Protein 6T8S (pdb70)

Sequence (400 aa):
GSNINKAKVASVESDYSSSVKSAALSSYYSDTNKIPVTPDGQTGLSVLETYMESLPDDKADIGGKYKLIKVGNKLVLQIGTNDDEGVTLTEAQSAKLLLSDIGENKIYTSVTADNLGNPLTSNTKVDNKVLYIVLIDNSNINKAKVASVESDYSSSVKSSAALSYYSDTNKIPVTPDGQTGLSSVLETYMESLPDKADIGGKYKLIKVGNKLVLQIGTNDEGVTLTEAQSAKLLSDIGENKIYTSVTADNLGNPLTSSNTKVDNKVVLYIVLIDNTVMGSNINKAKVASVESSDYSSSVKSAALSYYSDTNKIPVTPDGQTGLSSVLETYMESLPDKADIGGKYKLIKVGNKLVLQIGTNDDEGVTLTEAQSAKLLLSDIGENKIYTSVTADNLGNPLTSSNTKVDNKVLYIVLID

Radius of gyration: 22.91 Å; Cα contacts (8 Å, |Δi|>4): 870; chains: 3; bounding box: 61×59×62 Å

B-factor: mean 28.97, std 9.04, range [15.74, 116.35]

Foldseek 3Di:
DQVLLQVLLVQVVVLLVLLLVLQVVVCVVPVDGQFDPPPDFFDVSSVVRDPDGDAARSQGAGWTWAAAANFIKIKGHDPVWAGWDALCSLLSNCVVQHPPFKAQDGDSHGGDHHRDSHDTDDGGMIMGTSGDD/DVLLLVLLVQVVVLLVQLLVLQVVVCVVPVDGDFDDPPDFADVSSVVSHPDGDAARSQGAGWTWDAAANFTKIKGHDPVWAGWDALCSLLSNCVVVHPPFKAQDGDNRGGDHHRDSHDTDDGGMIMGTSDDPVND/DLVVLLVLLVQVVVLLVQLLVLQVVVCVVPVDGQFDPPPDFFDVSSVVVHPDGDAARSQGAGWTWDQQPNFIKIKGHDPVWAGWDALCSLLSNCVVLHPPFKAQDRDPSDGDHHGDSHDTDDGGMMIGTSGD

Nearest PDB structures (foldseek):
  6t8s-assembly3_CCC  TM=9.995E-01  e=2.595E-24  Clostridioides difficile
  4tsm-assembly3_C  TM=9.630E-01  e=4.821E-23  Escherichia coli
  4ogm-assembly1_A  TM=9.717E-01  e=3.251E-20  Escherichia coli
  4pe2-assembly1_A  TM=9.122E-01  e=2.287E-13  Escherichia coli
  6t8s-assembly3_CCC  TM=9.982E-01  e=1.378E-25  Clostridioides difficile

Structure (mmCIF, N/CA/C/O backbone):
data_6T8S
#
_entry.id   6T8S
#
_cell.length_a   102.570
_cell.length_b   102.570
_cell.length_c   104.336
_cell.angle_alpha   90.000
_cell.angle_beta   90.000
_cell.angle_gamma   90.000
#
_symmetry.space_group_name_H-M   'P 41 21 2'
#
loop_
_entity.id
_entity.type
_entity.pdbx_description
1 polymer Pilin
2 water water
#
loop_
_atom_site.group_PDB
_atom_site.id
_atom_site.type_symbol
_atom_site.label_atom_id
_atom_site.label_alt_id
_atom_site.label_comp_id
_atom_site.label_asym_id
_atom_site.label_entity_id
_atom_site.label_seq_id
_atom_site.pdbx_PDB_ins_code
_atom_site.Cartn_x
_atom_site.Cartn_y
_atom_site.Cartn_z
_atom_site.occupancy
_a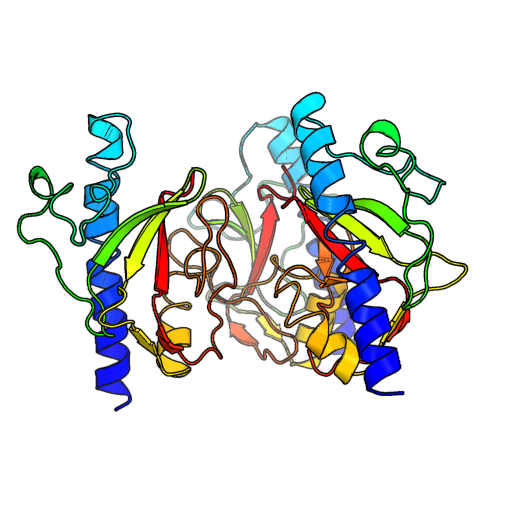tom_site.B_iso_or_equiv
_atom_site.auth_seq_id
_atom_site.auth_comp_id
_atom_site.auth_asym_id
_atom_site.auth_atom_id
_atom_site.pdbx_PDB_model_num
ATOM 1 N N . GLY A 1 8 ? 96.666 104.399 19.724 1.00 60.34 8 GLY AAA N 1
ATOM 2 C CA . GLY A 1 8 ? 96.394 103.130 18.980 1.00 59.71 8 GLY AAA CA 1
ATOM 3 C C . GLY A 1 8 ? 97.669 102.349 18.703 1.00 55.38 8 GLY AAA C 1
ATOM 4 O O . GLY A 1 8 ? 98.118 101.632 19.613 1.00 47.32 8 GLY AAA O 1
ATOM 5 N N . SER A 1 9 ? 98.251 102.525 17.508 1.00 53.74 9 SER AAA N 1
ATOM 6 C CA . SER A 1 9 ? 99.351 101.699 16.931 1.00 50.00 9 SER AAA CA 1
ATOM 7 C C . SER A 1 9 ? 100.585 101.660 17.854 1.00 45.99 9 SER AAA C 1
ATOM 8 O O . SER A 1 9 ? 101.017 100.535 18.207 1.00 34.04 9 SER AAA O 1
ATOM 11 N N . ASN A 1 10 ? 101.146 102.824 18.222 1.00 44.38 10 ASN AAA N 1
ATOM 12 C CA . ASN A 1 10 ? 102.399 102.938 19.027 1.00 42.33 10 ASN AAA CA 1
ATOM 13 C C . ASN A 1 10 ? 102.187 102.469 20.468 1.00 35.29 10 ASN AAA C 1
ATOM 14 O O . ASN A 1 10 ? 103.054 101.721 20.986 1.00 33.17 10 ASN AAA O 1
ATOM 19 N N . ILE A 1 11 ? 101.104 102.917 21.102 1.00 30.53 11 ILE AAA N 1
ATOM 20 C CA . ILE A 1 11 ? 100.688 102.478 22.468 1.00 30.54 11 ILE AAA CA 1
ATOM 21 C C . ILE A 1 11 ? 100.544 100.948 22.467 1.00 26.04 11 ILE AAA C 1
ATOM 22 O O . ILE A 1 11 ? 101.062 100.311 23.399 1.00 26.70 11 ILE AAA O 1
ATOM 27 N N . ASN A 1 12 ? 99.883 100.382 21.455 1.00 25.37 12 ASN AAA N 1
ATOM 28 C CA . ASN A 1 12 ? 99.594 98.922 21.383 1.00 24.58 12 ASN AAA CA 1
ATOM 29 C C . ASN A 1 12 ? 100.914 98.145 21.281 1.00 22.84 12 ASN AAA C 1
ATOM 30 O O . ASN A 1 12 ? 101.036 97.108 21.949 1.00 22.40 12 ASN AAA O 1
ATOM 35 N N . LYS A 1 13 ? 101.864 98.635 20.488 1.00 22.76 13 LYS AAA N 1
ATOM 36 C CA . LYS A 1 13 ? 103.203 98.008 20.321 1.00 25.55 13 LYS AAA CA 1
ATOM 37 C C . LYS A 1 13 ? 103.942 98.058 21.669 1.00 23.05 13 LYS AAA C 1
ATOM 38 O O . LYS A 1 13 ? 104.595 97.074 22.020 1.00 20.82 13 LYS AAA O 1
ATOM 44 N N . ALA A 1 14 ? 103.840 99.153 22.429 1.00 22.39 14 ALA AAA N 1
ATOM 45 C CA . ALA A 1 14 ? 104.547 99.295 23.724 1.00 22.60 14 ALA AAA CA 1
ATOM 46 C C . ALA A 1 14 ? 103.919 98.364 24.773 1.00 21.54 14 ALA AAA C 1
ATOM 47 O O . ALA A 1 14 ? 104.656 97.789 25.581 1.00 21.19 14 ALA AAA O 1
ATOM 49 N N . LYS A 1 15 ? 102.600 98.139 24.736 1.00 22.10 15 LYS AAA N 1
ATOM 50 C CA . LYS A 1 15 ? 101.957 97.169 25.673 1.00 21.80 15 LYS AAA CA 1
ATOM 51 C C . LYS A 1 15 ? 102.534 95.765 25.440 1.00 20.83 15 LYS AAA C 1
ATOM 52 O O . LYS A 1 15 ? 102.812 95.047 26.421 1.00 19.44 15 LYS AAA O 1
ATOM 58 N N . VAL A 1 16 ? 102.682 95.376 24.177 1.00 20.78 16 VAL AAA N 1
ATOM 59 C CA . VAL A 1 16 ? 103.322 94.081 23.798 1.00 19.24 16 VAL AAA CA 1
ATOM 60 C C . VAL A 1 16 ? 104.761 94.061 24.335 1.00 19.29 16 VAL AAA C 1
ATOM 61 O O . VAL A 1 16 ? 105.160 93.048 24.933 1.00 18.45 16 VAL AAA O 1
ATOM 65 N N . ALA A 1 17 ? 105.530 95.136 24.150 1.00 19.00 17 ALA AAA N 1
ATOM 66 C CA . ALA A 1 17 ? 106.937 95.182 24.620 1.00 18.75 17 ALA AAA CA 1
ATOM 67 C C . ALA A 1 17 ? 106.970 95.005 26.142 1.00 17.96 17 ALA AAA C 1
ATOM 68 O O . ALA A 1 17 ? 107.875 94.331 26.650 1.00 18.48 17 ALA AAA O 1
ATOM 70 N N . SER A 1 18 ? 106.025 95.602 26.874 1.00 18.39 18 SER AAA N 1
ATOM 71 C CA . SER A 1 18 ? 105.908 95.479 28.347 1.00 19.48 18 SER AAA CA 1
ATOM 72 C C . SER A 1 18 ? 105.729 94.014 28.771 1.00 19.36 18 SER AAA C 1
ATOM 73 O O . SER A 1 18 ? 106.393 93.570 29.719 1.00 18.96 18 SER AAA O 1
ATOM 76 N N . VAL A 1 19 ? 104.893 93.260 28.069 1.00 19.73 19 VAL AAA N 1
ATOM 77 C CA . VAL A 1 19 ? 104.720 91.809 28.339 1.00 19.08 19 VAL AAA CA 1
ATOM 78 C C . VAL A 1 19 ? 106.038 91.077 28.065 1.00 18.94 19 VAL AAA C 1
ATOM 79 O O . VAL A 1 19 ? 106.435 90.217 28.875 1.00 19.48 19 VAL AAA O 1
ATOM 83 N N . GLU A 1 20 ? 106.727 91.417 26.983 1.00 18.17 20 GLU AAA N 1
ATOM 84 C CA . GLU A 1 20 ? 108.038 90.800 26.643 1.00 19.07 20 GLU AAA CA 1
ATOM 85 C C . GLU A 1 20 ? 109.035 91.045 27.782 1.00 19.51 20 GLU AAA C 1
ATOM 86 O O . GLU A 1 20 ? 109.790 90.117 28.116 1.00 19.99 20 GLU AAA O 1
ATOM 92 N N . SER A 1 21 ? 109.069 92.257 28.343 1.00 19.59 21 SER AAA N 1
ATOM 93 C CA . SER A 1 21 ? 109.995 92.608 29.460 1.00 19.49 21 SER AAA CA 1
ATOM 94 C C . SER A 1 21 ? 109.641 91.787 30.710 1.00 19.42 21 SER AAA C 1
ATOM 95 O O . SER A 1 21 ? 110.543 91.217 31.363 1.00 19.85 21 SER AAA O 1
ATOM 98 N N . ASP A 1 22 ? 108.353 91.702 31.036 1.00 19.45 22 ASP AAA N 1
ATOM 99 C CA . ASP A 1 22 ? 107.867 90.853 32.155 1.00 19.63 22 ASP AAA CA 1
ATOM 100 C C . ASP A 1 22 ? 108.271 89.399 31.902 1.00 19.25 22 ASP AAA C 1
ATOM 101 O O . ASP A 1 22 ? 108.761 88.761 32.840 1.00 20.05 22 ASP AAA O 1
ATOM 106 N N . TYR A 1 23 ? 108.051 88.888 30.695 1.00 19.99 23 TYR AAA N 1
ATOM 107 C CA . TYR A 1 23 ? 108.382 87.495 30.302 1.00 20.77 23 TYR AAA CA 1
ATOM 108 C C . TYR A 1 23 ? 109.867 87.216 30.591 1.00 20.55 23 TYR AAA C 1
ATOM 109 O O . TYR A 1 23 ? 110.205 86.190 31.200 1.00 20.39 23 TYR AAA O 1
ATOM 118 N N A SER A 1 24 ? 110.743 88.123 30.150 0.60 21.43 24 SER AAA N 1
ATOM 119 N N B SER A 1 24 ? 110.757 88.116 30.149 0.40 20.20 24 SER AAA N 1
ATOM 120 C CA A SER A 1 24 ? 112.212 87.992 30.295 0.60 22.26 24 SER AAA CA 1
ATOM 121 C CA B SER A 1 24 ? 112.232 87.985 30.302 0.40 20.20 24 SER AAA CA 1
ATOM 122 C C A SER A 1 24 ? 112.612 87.937 31.776 0.60 21.79 24 SER AAA C 1
ATOM 123 C C B SER A 1 24 ? 112.620 87.934 31.784 0.40 20.73 24 SER AAA C 1
ATOM 124 O O A SER A 1 24 ? 113.404 87.034 32.148 0.60 23.68 24 SER AAA O 1
ATOM 125 O O B SER A 1 24 ? 113.412 87.037 32.162 0.40 22.04 24 SER AAA O 1
ATOM 130 N N . SER A 1 25 ? 112.091 88.857 32.589 1.00 21.93 25 SER AAA N 1
ATOM 131 C CA . SER A 1 25 ? 112.364 88.951 34.045 1.00 21.86 25 SER AAA CA 1
ATOM 132 C C . SER A 1 25 ? 111.873 87.681 34.752 1.00 21.76 25 SER AAA C 1
ATOM 133 O O . SER A 1 25 ? 112.597 87.138 35.589 1.00 21.79 25 SER AAA O 1
ATOM 136 N N . VAL A 1 26 ? 110.659 87.237 34.447 1.00 20.57 26 VAL AAA N 1
ATOM 137 C CA . VAL A 1 26 ? 110.064 86.035 35.095 1.00 20.23 26 VAL AAA CA 1
ATOM 138 C C . VAL A 1 26 ? 110.865 84.801 34.663 1.00 20.92 26 VAL AAA C 1
ATOM 139 O O . VAL A 1 26 ? 111.090 83.917 35.515 1.00 20.99 26 VAL AAA O 1
ATOM 143 N N . LYS A 1 27 ? 111.254 84.719 33.391 1.00 20.40 27 LYS AAA N 1
ATOM 144 C CA . LYS A 1 27 ? 111.995 83.546 32.866 1.00 22.54 27 LYS AAA CA 1
ATOM 145 C C . LYS A 1 27 ? 113.320 83.400 33.632 1.00 22.80 27 LYS AAA C 1
ATOM 146 O O . LYS A 1 27 ? 113.671 82.262 33.987 1.00 21.74 27 LYS AAA O 1
ATOM 152 N N . SER A 1 28 ? 114.056 84.492 33.837 1.00 24.39 28 SER AAA N 1
ATOM 153 C CA . SER A 1 28 ? 115.372 84.469 34.531 1.00 26.32 28 SER AAA CA 1
ATOM 154 C C . SER A 1 28 ? 115.190 83.991 35.980 1.00 25.28 28 SER AAA C 1
ATOM 155 O O . SER A 1 28 ? 115.952 83.087 36.441 1.00 23.10 28 SER AAA O 1
ATOM 158 N N . ALA A 1 29 ? 114.191 84.535 36.675 1.00 23.87 29 ALA AAA N 1
ATOM 159 C CA . ALA A 1 29 ? 113.858 84.170 38.070 1.00 23.09 29 ALA AAA CA 1
ATOM 160 C C . ALA A 1 29 ? 113.448 82.693 38.123 1.00 22.19 29 ALA AAA C 1
ATOM 161 O O . ALA A 1 29 ? 113.867 81.989 39.084 1.00 22.69 29 ALA AAA O 1
ATOM 163 N N . ALA A 1 30 ? 112.635 82.231 37.168 1.00 22.24 30 ALA AAA N 1
ATOM 164 C CA . ALA A 1 30 ? 112.130 80.836 37.158 1.00 22.09 30 ALA AAA CA 1
ATOM 165 C C . ALA A 1 30 ? 113.309 79.870 36.983 1.00 22.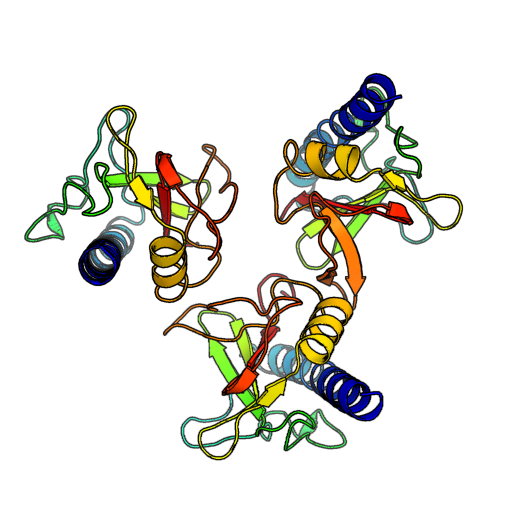13 30 ALA AAA C 1
ATOM 166 O O . ALA A 1 30 ? 113.321 78.814 37.628 1.00 22.20 30 ALA AAA O 1
ATOM 168 N N . LEU A 1 31 ? 114.242 80.200 36.095 1.00 22.60 31 LEU AAA N 1
ATOM 169 C CA . LEU A 1 31 ? 115.415 79.322 35.834 1.00 24.83 31 LEU AAA CA 1
ATOM 170 C C . LEU A 1 31 ? 116.262 79.194 37.106 1.00 24.58 31 LEU AAA C 1
ATOM 171 O O . LEU A 1 31 ? 116.751 78.071 37.381 1.00 25.05 31 LEU AAA O 1
ATOM 176 N N A SER A 1 32 ? 116.442 80.298 37.844 0.60 24.75 32 SER AAA N 1
ATOM 177 N N B SER A 1 32 ? 116.402 80.274 37.878 0.40 24.54 32 SER AAA N 1
ATOM 178 C CA A SER A 1 32 ? 117.145 80.348 39.157 0.60 24.74 32 SER AAA CA 1
ATOM 179 C CA B SER A 1 32 ? 117.184 80.302 39.143 0.40 24.36 32 SER AAA CA 1
ATOM 180 C C A SER A 1 32 ? 116.471 79.389 40.146 0.60 25.59 32 SER AAA C 1
ATOM 181 C C B SER A 1 32 ? 116.492 79.450 40.222 0.40 24.99 32 SER AAA C 1
ATOM 182 O O A SER A 1 32 ? 117.157 78.493 40.693 0.60 26.36 32 SER AAA O 1
ATOM 183 O O B SER A 1 32 ? 117.187 78.663 40.902 0.40 25.23 32 SER AAA O 1
ATOM 188 N N . TYR A 1 33 ? 115.173 79.585 40.376 1.00 24.82 33 TYR AAA N 1
ATOM 189 C CA . TYR A 1 33 ? 114.358 78.731 41.279 1.00 24.75 33 TYR AAA CA 1
ATOM 190 C C . TYR A 1 33 ? 114.560 77.268 40.873 1.00 23.75 33 TYR AAA C 1
ATOM 191 O O . TYR A 1 33 ? 114.804 76.430 41.753 1.00 26.09 33 TYR AAA O 1
ATOM 200 N N . TYR A 1 34 ? 114.442 76.960 39.582 1.00 23.94 34 TYR AAA N 1
ATOM 201 C CA . TYR A 1 34 ? 114.520 75.571 39.059 1.00 27.14 34 TYR AAA CA 1
ATOM 202 C C . TYR A 1 34 ? 115.909 74.993 39.370 1.00 28.98 34 TYR AAA C 1
ATOM 203 O O . TYR A 1 34 ? 116.005 73.855 39.885 1.00 27.99 34 TYR AAA O 1
ATOM 212 N N . SER A 1 35 ? 116.959 75.773 39.113 1.00 29.25 35 SER AAA N 1
ATOM 213 C CA . SER A 1 35 ? 118.361 75.358 39.391 1.00 29.53 35 SER AAA CA 1
ATOM 214 C C . SER A 1 35 ? 118.555 75.101 40.892 1.00 28.41 35 SER AAA C 1
ATOM 215 O O . SER A 1 35 ? 119.280 74.141 41.244 1.00 29.81 35 SER AAA O 1
ATOM 218 N N . ASP A 1 36 ? 117.935 75.896 41.760 1.00 25.53 36 ASP AAA N 1
ATOM 219 C CA . ASP A 1 36 ? 118.190 75.852 43.225 1.00 26.73 36 ASP AAA CA 1
ATOM 220 C C . ASP A 1 36 ? 117.397 74.718 43.884 1.00 29.20 36 ASP AAA C 1
ATOM 221 O O . ASP A 1 36 ? 117.899 74.157 44.862 1.00 28.07 36 ASP AAA O 1
ATOM 226 N N . THR A 1 37 ? 116.182 74.429 43.410 1.00 30.34 37 THR AAA N 1
ATOM 227 C CA . THR A 1 37 ? 115.234 73.498 44.083 1.00 30.13 37 THR AAA CA 1
ATOM 228 C C . THR A 1 37 ? 115.143 72.165 43.334 1.00 31.02 37 THR AAA C 1
ATOM 229 O O . THR A 1 37 ? 114.665 71.185 43.944 1.00 34.14 37 THR AAA O 1
ATOM 233 N N . ASN A 1 38 ? 115.514 72.143 42.057 1.00 31.08 38 ASN AAA N 1
ATOM 234 C CA . ASN A 1 38 ? 115.324 70.993 41.138 1.00 33.88 38 ASN AAA CA 1
ATOM 235 C C . ASN A 1 38 ? 113.829 70.765 40.883 1.00 34.07 38 ASN AAA C 1
ATOM 236 O O . ASN A 1 38 ? 113.468 69.635 40.502 1.00 34.21 38 ASN AAA O 1
ATOM 241 N N . LYS A 1 39 ? 112.985 71.782 41.075 1.00 31.69 39 LYS AAA N 1
ATOM 242 C CA . LYS A 1 39 ? 111.549 71.673 40.726 1.00 33.34 39 LYS AAA CA 1
ATOM 243 C C . LYS A 1 39 ? 111.105 72.955 40.022 1.00 33.67 39 LYS AAA C 1
ATOM 244 O O . LYS A 1 39 ? 111.626 74.040 40.335 1.00 28.69 39 LYS AAA O 1
ATOM 250 N N . ILE A 1 40 ? 110.214 72.787 39.049 1.00 30.96 40 ILE AAA N 1
ATOM 251 C CA . ILE A 1 40 ? 109.566 73.887 38.282 1.00 32.17 40 ILE AAA CA 1
ATOM 252 C C . ILE A 1 40 ? 108.762 74.735 39.264 1.00 28.02 40 ILE AAA C 1
ATOM 253 O O . ILE A 1 40 ? 107.969 74.190 40.026 1.00 27.53 40 ILE AAA O 1
ATOM 258 N N . PRO A 1 41 ? 108.937 76.079 39.298 1.00 26.62 41 PRO AAA N 1
ATOM 259 C CA . PRO A 1 41 ? 108.130 76.938 40.157 1.00 25.05 41 PRO AAA CA 1
ATOM 260 C C . PRO A 1 41 ? 106.704 77.045 39.601 1.00 25.13 41 PRO AAA C 1
ATOM 261 O O . PRO A 1 41 ? 106.554 77.403 38.453 1.00 24.05 41 PRO AAA O 1
ATOM 265 N N . VAL A 1 42 ? 105.705 76.744 40.425 1.00 24.00 42 VAL AAA N 1
ATOM 266 C CA . VAL A 1 42 ? 104.281 76.868 40.004 1.00 24.91 42 VAL AAA CA 1
ATOM 267 C C . VAL A 1 42 ? 103.526 77.685 41.041 1.00 22.77 42 VAL AAA C 1
ATOM 268 O O . VAL A 1 42 ? 103.869 77.628 42.233 1.00 24.53 42 VAL AAA O 1
ATOM 272 N N . THR A 1 43 ? 102.505 78.410 40.595 1.00 23.80 43 THR AAA N 1
ATOM 273 C CA . THR A 1 43 ? 101.535 79.091 41.479 1.00 23.37 43 THR AAA CA 1
ATOM 274 C C . THR A 1 43 ? 100.794 77.997 42.236 1.00 25.03 43 THR AAA C 1
ATOM 275 O O . THR A 1 43 ? 100.411 77.002 41.642 1.00 24.03 43 THR AAA O 1
ATOM 279 N N . PRO A 1 44 ? 100.606 78.115 43.566 1.00 25.95 44 PRO AAA N 1
ATOM 280 C CA . PRO A 1 44 ? 99.810 77.131 44.296 1.00 27.96 44 PRO AAA CA 1
ATOM 281 C C . PRO A 1 44 ? 98.409 76.977 43.679 1.00 27.37 44 PRO AAA C 1
ATOM 282 O O . PRO A 1 44 ? 97.842 77.966 43.223 1.00 25.51 44 PRO AAA O 1
ATOM 286 N N . ASP A 1 45 ? 97.895 75.748 43.683 1.00 30.40 45 ASP AAA N 1
ATOM 287 C CA . ASP A 1 45 ? 96.525 75.415 43.215 1.00 34.09 45 ASP AAA CA 1
ATOM 288 C C . ASP A 1 45 ? 95.539 76.389 43.852 1.00 30.80 45 ASP AAA C 1
ATOM 289 O O . ASP A 1 45 ? 95.613 76.593 45.081 1.00 32.30 45 ASP AAA O 1
ATOM 294 N N . GLY A 1 46 ? 94.637 76.946 43.051 1.00 29.35 46 GLY AAA N 1
ATOM 295 C CA . GLY A 1 46 ? 93.535 77.802 43.522 1.00 29.38 46 GLY AAA CA 1
ATOM 296 C C . GLY A 1 46 ? 93.937 79.252 43.698 1.00 28.21 46 GLY AAA C 1
ATOM 297 O O . GLY A 1 46 ? 93.115 80.009 44.221 1.00 29.79 46 GLY AAA O 1
ATOM 298 N N . GLN A 1 47 ? 95.147 79.638 43.274 1.00 25.77 47 GLN AAA N 1
ATOM 299 C CA . GLN A 1 47 ? 95.673 81.017 43.442 1.00 27.43 47 GLN AAA CA 1
ATOM 300 C C . GLN A 1 47 ? 96.120 81.576 42.086 1.00 23.47 47 GLN AAA C 1
ATOM 301 O O . GLN A 1 47 ? 96.291 80.799 41.126 1.00 23.37 47 GLN AAA O 1
ATOM 307 N N . THR A 1 48 ? 96.327 82.886 42.041 1.00 24.08 48 THR AAA N 1
ATOM 308 C CA . THR A 1 48 ? 96.963 83.596 40.908 1.00 26.48 48 THR AAA CA 1
ATOM 309 C C . THR A 1 48 ? 98.259 84.236 41.425 1.00 27.05 48 THR AAA C 1
ATOM 310 O O . THR A 1 48 ? 98.507 84.177 42.649 1.00 27.02 48 THR AAA O 1
ATOM 314 N N . GLY A 1 49 ? 99.063 84.803 40.523 1.00 25.74 49 GLY AAA N 1
ATOM 315 C CA . GLY A 1 49 ? 100.220 85.635 40.901 1.00 23.93 49 GLY AAA CA 1
ATOM 316 C C . GLY A 1 49 ? 101.527 84.853 40.922 1.00 23.89 49 GLY AAA C 1
ATOM 317 O O . GLY A 1 49 ? 101.519 83.636 40.708 1.00 22.84 49 GLY AAA O 1
ATOM 318 N N . LEU A 1 50 ? 102.628 85.568 41.148 1.00 22.86 50 LEU AAA N 1
ATOM 319 C CA . LEU A 1 50 ? 104.014 85.063 40.973 1.00 22.92 50 LEU AAA CA 1
ATOM 320 C C . LEU A 1 50 ? 104.757 85.058 42.312 1.00 24.63 50 LEU AAA C 1
ATOM 321 O O . LEU A 1 50 ? 106.001 84.996 42.297 1.00 23.17 50 LEU AAA O 1
ATOM 326 N N . SER A 1 51 ? 104.054 85.050 43.446 1.00 25.59 51 SER AAA N 1
ATOM 327 C CA . SER A 1 51 ? 104.711 85.115 44.779 1.00 26.82 51 SER AAA CA 1
ATOM 328 C C . SER A 1 51 ? 105.634 83.900 45.004 1.00 25.94 51 SER AAA C 1
ATOM 329 O O . SER A 1 51 ? 106.580 84.031 45.831 1.00 23.27 51 SER AAA O 1
ATOM 332 N N . VAL A 1 52 ? 105.433 82.777 44.293 1.00 24.05 52 VAL AAA N 1
ATOM 333 C CA . VAL A 1 52 ? 106.358 81.602 44.337 1.00 24.95 52 VAL AAA CA 1
ATOM 334 C C . VAL A 1 52 ? 107.795 82.058 44.003 1.00 22.96 52 VAL AAA C 1
ATOM 335 O O . VAL A 1 52 ? 108.754 81.466 44.556 1.00 23.44 52 VAL AAA O 1
ATOM 339 N N . LEU A 1 53 ? 107.959 83.094 43.176 1.00 21.98 53 LEU AAA N 1
ATOM 340 C CA . LEU A 1 53 ? 109.306 83.608 42.766 1.00 23.18 53 LEU AAA CA 1
ATOM 341 C C . LEU A 1 53 ? 109.770 84.789 43.629 1.00 22.44 53 LEU AAA C 1
ATOM 342 O O . LEU A 1 53 ? 110.794 85.410 43.255 1.00 22.63 53 LEU AAA O 1
ATOM 347 N N . GLU A 1 54 ? 109.121 85.097 44.760 1.00 22.54 54 GLU AAA N 1
ATOM 348 C CA . GLU A 1 54 ? 109.325 86.400 45.454 1.00 24.63 54 GLU AAA CA 1
ATOM 349 C C . GLU A 1 54 ? 110.770 86.565 45.957 1.00 23.42 54 GLU AAA C 1
ATOM 350 O O . GLU A 1 54 ? 111.237 87.717 46.017 1.00 23.79 54 GLU AAA O 1
ATOM 356 N N . THR A 1 55 ? 111.438 85.482 46.365 1.00 22.40 55 THR AAA N 1
ATOM 357 C CA . THR A 1 55 ? 112.843 85.574 46.867 1.00 23.31 55 THR AAA CA 1
ATOM 358 C C . THR A 1 55 ? 113.739 86.085 45.729 1.00 22.76 55 THR AAA C 1
ATOM 359 O O . THR A 1 55 ? 114.746 86.779 46.029 1.00 21.87 55 THR AAA O 1
ATOM 363 N N . TYR A 1 56 ? 113.391 85.804 44.465 1.00 21.36 56 TYR AAA N 1
ATOM 364 C CA . TYR A 1 56 ? 114.278 86.003 43.285 1.00 21.81 56 TYR AAA CA 1
ATOM 365 C C . TYR A 1 56 ? 113.995 87.326 42.555 1.00 23.91 56 TYR AAA C 1
ATOM 366 O O . TYR A 1 56 ? 114.787 87.677 41.665 1.00 23.85 56 TYR AAA O 1
ATOM 375 N N . MET A 1 57 ? 112.903 88.025 42.885 1.00 22.53 57 MET AAA N 1
ATOM 376 C CA . MET A 1 57 ? 112.460 89.227 42.135 1.00 22.83 57 MET AAA CA 1
ATOM 377 C C . MET A 1 57 ? 112.303 90.389 43.113 1.00 24.09 57 MET AAA C 1
ATOM 378 O O . MET A 1 57 ? 111.583 90.252 44.114 1.00 25.75 57 MET AAA O 1
ATOM 383 N N . GLU A 1 58 ? 112.951 91.510 42.827 1.00 24.73 58 GLU AAA N 1
ATOM 384 C CA . GLU A 1 58 ? 112.863 92.708 43.697 1.00 26.23 58 GLU AAA CA 1
ATOM 385 C C . GLU A 1 58 ? 111.432 93.236 43.645 1.00 29.89 58 GLU AAA C 1
ATOM 386 O O . GLU A 1 58 ? 110.930 93.681 44.689 1.00 31.66 58 GLU AAA O 1
ATOM 392 N N . SER A 1 59 ? 110.805 93.167 42.474 1.00 29.94 59 SER AAA N 1
ATOM 393 C CA . SER A 1 59 ? 109.395 93.581 42.279 1.00 32.42 59 SER AAA CA 1
ATOM 394 C C . SER A 1 59 ? 108.669 92.547 41.416 1.00 29.49 59 SER AAA C 1
ATOM 395 O O . SER A 1 59 ? 109.122 92.303 40.295 1.00 30.19 59 SER AAA O 1
ATOM 398 N N . LEU A 1 60 ? 107.579 91.967 41.919 1.00 30.02 60 LEU AAA N 1
ATOM 399 C CA . LEU A 1 60 ? 106.811 90.925 41.179 1.00 28.89 60 LEU AAA CA 1
ATOM 400 C C . LEU A 1 60 ? 105.881 91.597 40.179 1.00 26.71 60 LEU AAA C 1
ATOM 401 O O . LEU A 1 60 ? 105.075 92.435 40.568 1.00 24.28 60 LEU AAA O 1
ATOM 406 N N . PRO A 1 61 ? 105.964 91.264 38.872 1.00 25.17 61 PRO AAA N 1
ATOM 407 C CA . PRO A 1 61 ? 104.929 91.652 37.917 1.00 27.53 61 PRO AAA CA 1
ATOM 408 C C . PRO A 1 61 ? 103.587 91.081 38.398 1.00 27.46 61 PRO AAA C 1
ATOM 409 O O . PRO A 1 61 ? 103.577 89.988 38.933 1.00 26.65 61 PRO AAA O 1
ATOM 413 N N A ASP A 1 62 ? 102.507 91.840 38.210 0.70 29.58 62 ASP AAA N 1
ATOM 414 N N B ASP A 1 62 ? 102.512 91.858 38.224 0.30 28.57 62 ASP AAA N 1
ATOM 415 C CA A ASP A 1 62 ? 101.147 91.520 38.722 0.70 31.67 62 ASP AAA CA 1
ATOM 416 C CA B ASP A 1 62 ? 101.147 91.570 38.744 0.30 29.64 62 ASP AAA CA 1
ATOM 417 C C A ASP A 1 62 ? 100.214 91.266 37.528 0.70 30.32 62 ASP AAA C 1
ATOM 418 C C B ASP A 1 62 ? 100.205 91.290 37.563 0.30 29.54 62 ASP AAA C 1
ATOM 419 O O A ASP A 1 62 ? 99.687 90.140 37.403 0.70 30.29 62 ASP AAA O 1
ATOM 420 O O B ASP A 1 62 ? 99.662 90.168 37.487 0.30 29.58 62 ASP AAA O 1
ATOM 429 N N . LYS A 1 63 ? 100.032 92.277 36.682 1.00 29.16 63 LYS AAA N 1
ATOM 430 C CA . LYS A 1 63 ? 99.119 92.215 35.513 1.00 31.65 63 LYS AAA CA 1
ATOM 431 C C . LYS A 1 63 ? 99.905 92.579 34.256 1.00 26.53 63 LYS AAA C 1
ATOM 432 O O . LYS A 1 63 ? 100.816 93.441 34.334 1.00 24.92 63 LYS AAA O 1
ATOM 438 N N . ALA A 1 64 ? 99.540 91.963 33.142 1.00 22.62 64 ALA AAA N 1
ATOM 439 C CA . ALA A 1 64 ? 100.099 92.269 31.810 1.00 22.43 64 ALA AAA CA 1
ATOM 440 C C . ALA A 1 64 ? 99.474 93.568 31.292 1.00 21.61 64 ALA AAA C 1
ATOM 441 O O . ALA A 1 64 ? 98.285 93.811 31.545 1.00 20.23 64 ALA AAA O 1
ATOM 443 N N . ASP A 1 65 ? 100.233 94.375 30.549 1.00 23.14 65 ASP AAA N 1
ATOM 444 C CA . ASP A 1 65 ? 99.716 95.629 29.936 1.00 22.58 65 ASP AAA CA 1
ATOM 445 C C . ASP A 1 65 ? 98.685 95.325 28.835 1.00 23.04 65 ASP AAA C 1
ATOM 446 O O . ASP A 1 65 ? 97.926 96.240 28.477 1.00 23.86 65 ASP AAA O 1
ATOM 451 N N . ILE A 1 66 ? 98.620 94.088 28.334 1.00 20.72 66 ILE AAA N 1
ATOM 452 C CA . ILE A 1 66 ? 97.615 93.651 27.314 1.00 20.82 66 ILE AAA CA 1
ATOM 453 C C . ILE A 1 66 ? 96.351 93.123 28.014 1.00 20.89 66 ILE AAA C 1
ATOM 454 O O . ILE A 1 66 ? 95.413 92.726 27.297 1.00 21.47 66 ILE AAA O 1
ATOM 459 N N . GLY A 1 67 ? 96.316 93.152 29.344 1.00 21.69 67 GLY AAA N 1
ATOM 460 C CA . GLY A 1 67 ? 95.218 92.613 30.176 1.00 22.17 67 GLY AAA CA 1
ATOM 461 C C . GLY A 1 67 ? 95.607 91.300 30.829 1.00 22.26 67 GLY AAA C 1
ATOM 462 O O . GLY A 1 67 ? 96.390 90.541 30.220 1.00 21.78 67 GLY AAA O 1
ATOM 463 N N . GLY A 1 68 ? 95.089 91.023 32.030 1.00 22.67 68 GLY AAA N 1
ATOM 464 C CA . GLY A 1 68 ? 95.155 89.681 32.635 1.00 22.91 68 GLY AAA CA 1
ATOM 465 C C . GLY A 1 68 ? 96.221 89.555 33.708 1.00 24.44 68 GLY AAA C 1
ATOM 466 O O . GLY A 1 68 ? 97.336 90.109 33.549 1.00 24.21 68 GLY AAA O 1
ATOM 467 N N . LYS A 1 69 ? 95.897 88.862 34.796 1.00 23.52 69 LYS AAA N 1
ATOM 468 C CA . LYS A 1 69 ? 96.863 88.579 35.888 1.00 24.37 69 LYS AAA CA 1
ATOM 469 C C . LYS A 1 69 ? 97.815 87.466 35.445 1.00 23.54 69 LYS AAA C 1
ATOM 470 O O . LYS A 1 69 ? 97.409 86.572 34.685 1.00 22.29 69 LYS AAA O 1
ATOM 476 N N . TYR A 1 70 ? 99.049 87.496 35.936 1.00 22.32 70 TYR AAA N 1
ATOM 477 C CA . TYR A 1 70 ? 100.049 86.445 35.650 1.00 21.71 70 TYR AAA CA 1
ATOM 478 C C . TYR A 1 70 ? 99.872 85.301 36.654 1.00 21.19 70 TYR AAA C 1
ATOM 479 O O . TYR A 1 70 ? 99.544 85.565 37.831 1.00 22.69 70 TYR AAA O 1
ATOM 488 N N . LYS A 1 71 ? 100.144 84.074 36.217 1.00 20.77 71 LYS AAA N 1
ATOM 489 C CA . LYS A 1 71 ? 100.434 82.934 37.128 1.00 21.58 71 LYS AAA CA 1
ATOM 490 C C . LYS A 1 71 ? 101.326 81.931 36.395 1.00 19.60 71 LYS AAA C 1
ATOM 491 O O . LYS A 1 71 ? 101.488 82.063 35.170 1.00 20.26 71 LYS AAA O 1
ATOM 497 N N . LEU A 1 72 ? 101.903 80.990 37.137 1.00 19.81 72 LEU AAA N 1
ATOM 498 C CA . LEU A 1 72 ? 102.805 79.949 36.601 1.00 20.58 72 LEU AAA CA 1
ATOM 499 C C . LEU A 1 72 ? 102.099 78.599 36.704 1.00 20.84 72 LEU AAA C 1
ATOM 500 O O . LEU A 1 72 ? 101.613 78.284 37.813 1.00 20.95 72 LEU AAA O 1
ATOM 505 N N . ILE A 1 73 ? 102.054 77.866 35.593 1.00 21.64 73 ILE AAA N 1
ATOM 506 C CA . ILE A 1 73 ? 101.445 76.513 35.508 1.00 23.34 73 ILE AAA CA 1
ATOM 507 C C . ILE A 1 73 ? 102.431 75.545 34.853 1.00 26.26 73 ILE AAA C 1
ATOM 508 O O . ILE A 1 73 ? 103.295 75.961 34.041 1.00 24.68 73 ILE AAA O 1
ATOM 513 N N . LYS A 1 74 ? 102.265 74.268 35.164 1.00 27.06 74 LYS AAA N 1
ATOM 514 C CA . LYS A 1 74 ? 103.011 73.186 34.493 1.00 31.10 74 LYS AAA CA 1
ATOM 515 C C . LYS A 1 74 ? 102.072 72.581 33.450 1.00 32.33 74 LYS AAA C 1
ATOM 516 O O . LYS A 1 74 ? 100.902 72.292 33.791 1.00 33.37 74 LYS AAA O 1
ATOM 522 N N . VAL A 1 75 ? 102.537 72.481 32.212 1.00 31.15 75 VAL AAA N 1
ATOM 523 C CA . VAL A 1 75 ? 101.810 71.829 31.086 1.00 32.01 75 VAL AAA CA 1
ATOM 524 C C . VAL A 1 75 ? 102.719 70.713 30.571 1.00 32.53 75 VAL AAA C 1
ATOM 525 O O . VAL A 1 75 ? 103.744 71.031 29.976 1.00 30.68 75 VAL AAA O 1
ATOM 529 N N . GLY A 1 76 ? 102.381 69.453 30.860 1.00 38.39 76 GLY AAA N 1
ATOM 530 C CA . GLY A 1 76 ? 103.306 68.318 30.671 1.00 38.72 76 GLY AAA CA 1
ATOM 531 C C . GLY A 1 76 ? 104.615 68.556 31.406 1.00 37.75 76 GLY AAA C 1
ATOM 532 O O . GLY A 1 76 ? 104.583 68.696 32.642 1.00 40.29 76 GLY AAA O 1
ATOM 533 N N . ASN A 1 77 ? 105.725 68.630 30.672 1.00 38.88 77 ASN AAA N 1
ATOM 534 C CA . ASN A 1 77 ? 107.094 68.824 31.220 1.00 42.53 77 ASN AAA CA 1
ATOM 535 C C . ASN A 1 77 ? 107.470 70.315 31.203 1.00 39.94 77 ASN AAA C 1
ATOM 536 O O . ASN A 1 77 ? 108.562 70.642 31.699 1.00 42.59 77 ASN AAA O 1
ATOM 541 N N . LYS A 1 78 ? 106.605 71.192 30.676 1.00 34.39 78 LYS AAA N 1
ATOM 542 C CA . LYS A 1 78 ? 106.940 72.620 30.418 1.00 30.99 78 LYS AAA CA 1
ATOM 543 C C . LYS A 1 78 ? 106.439 73.517 31.553 1.00 27.31 78 LYS AAA C 1
ATOM 544 O O . LYS A 1 78 ? 105.332 73.275 32.069 1.00 29.18 78 LYS AAA O 1
ATOM 550 N N . LEU A 1 79 ? 107.215 74.550 31.887 1.00 26.01 79 LEU AAA N 1
ATOM 551 C CA . LEU A 1 79 ? 106.744 75.712 32.683 1.00 23.81 79 LEU AAA CA 1
ATOM 552 C C . LEU A 1 79 ? 106.144 76.743 31.734 1.00 23.49 79 LEU AAA C 1
ATOM 553 O O . LEU A 1 79 ? 106.817 77.113 30.753 1.00 22.55 79 LEU AAA O 1
ATOM 558 N N . VAL A 1 80 ? 104.938 77.216 32.054 1.00 21.75 80 VAL AAA N 1
ATOM 559 C CA . VAL A 1 80 ? 104.152 78.129 31.181 1.00 20.87 80 VAL AAA CA 1
ATOM 560 C C . VAL A 1 80 ? 103.742 79.352 32.003 1.00 20.47 80 VAL AAA C 1
ATOM 561 O O . VAL A 1 80 ? 103.253 79.201 33.146 1.00 20.72 80 VAL AAA O 1
ATOM 565 N N . LEU A 1 81 ? 103.933 80.534 31.428 1.00 19.53 81 LEU AAA N 1
ATOM 566 C CA . LEU A 1 81 ? 103.394 81.789 31.975 1.00 18.84 81 LEU AAA CA 1
ATOM 567 C C . LEU A 1 81 ? 101.965 81.930 31.438 1.00 19.24 81 LEU AAA C 1
ATOM 568 O O . LEU A 1 81 ? 101.783 82.061 30.216 1.00 18.67 81 LEU AAA O 1
ATOM 573 N N . GLN A 1 82 ? 100.987 81.835 32.333 1.00 19.44 82 GLN AAA N 1
ATOM 574 C CA . GLN A 1 82 ? 99.572 82.116 32.023 1.00 18.16 82 GLN AAA CA 1
ATOM 575 C C . GLN A 1 82 ? 99.340 83.610 32.209 1.00 18.68 82 GLN AAA C 1
ATOM 576 O O . GLN A 1 82 ? 99.778 84.188 33.236 1.00 20.26 82 GLN AAA O 1
ATOM 582 N N . ILE A 1 83 ? 98.677 84.225 31.236 1.00 19.94 83 ILE AAA N 1
ATOM 583 C CA . ILE A 1 83 ? 98.312 85.663 31.271 1.00 18.56 83 ILE AAA CA 1
ATOM 584 C C . ILE A 1 83 ? 96.786 85.732 31.178 1.00 18.89 83 ILE AAA C 1
ATOM 585 O O . ILE A 1 83 ? 96.249 85.501 30.095 1.00 18.89 83 ILE AAA O 1
ATOM 590 N N . GLY A 1 84 ? 96.148 86.035 32.298 1.00 19.99 84 GLY AAA N 1
ATOM 591 C CA . GLY A 1 84 ? 94.684 86.130 32.389 1.00 20.43 84 GLY AAA CA 1
ATOM 592 C C . GLY A 1 84 ? 94.112 85.065 33.292 1.00 21.63 84 GLY AAA C 1
ATOM 593 O O . GLY A 1 84 ? 94.784 84.055 33.575 1.00 22.27 84 GLY AAA O 1
ATOM 594 N N . THR A 1 85 ? 92.872 85.286 33.702 1.00 23.18 85 THR AAA N 1
ATOM 595 C CA . THR A 1 85 ? 92.111 84.365 34.569 1.00 24.50 85 THR AAA CA 1
ATOM 596 C C . THR A 1 85 ? 90.647 84.444 34.137 1.00 25.50 85 THR AAA C 1
ATOM 597 O O . THR A 1 85 ? 90.352 85.123 33.137 1.00 23.49 85 THR AAA O 1
ATOM 601 N N . ASN A 1 86 ? 89.756 83.832 34.912 1.00 26.58 86 ASN AAA N 1
ATOM 602 C CA . ASN A 1 86 ? 88.285 83.956 34.728 1.00 27.41 86 ASN AAA CA 1
ATOM 603 C C . ASN A 1 86 ? 87.844 85.430 34.699 1.00 26.52 86 ASN AAA C 1
ATOM 604 O O . ASN A 1 86 ? 86.874 85.748 33.985 1.00 26.53 86 ASN AAA O 1
ATOM 609 N N A ASP A 1 87 ? 88.534 86.305 35.435 0.80 27.63 87 ASP AAA N 1
ATOM 610 N N B ASP A 1 87 ? 88.526 86.292 35.460 0.20 26.40 87 ASP AAA N 1
ATOM 611 C CA A ASP A 1 87 ? 88.149 87.733 35.624 0.80 30.80 87 ASP AAA CA 1
ATOM 612 C CA B ASP A 1 87 ? 88.181 87.730 35.637 0.20 26.78 87 ASP AAA CA 1
ATOM 613 C C A ASP A 1 87 ? 88.449 88.543 34.354 0.80 29.70 87 ASP AAA C 1
ATOM 614 C C B ASP A 1 87 ? 88.420 88.495 34.329 0.20 27.19 87 ASP AAA C 1
ATOM 615 O O A ASP A 1 87 ? 87.676 89.472 34.038 0.80 29.22 87 ASP AAA O 1
ATOM 616 O O B ASP A 1 87 ? 87.554 89.313 33.954 0.20 27.42 87 ASP AAA O 1
ATOM 625 N N . GLU A 1 88 ? 89.545 88.240 33.656 1.00 27.17 88 GLU AAA N 1
ATOM 626 C CA . GLU A 1 88 ? 90.008 89.077 32.521 1.00 27.46 88 GLU AAA CA 1
ATOM 627 C C . GLU A 1 88 ? 91.133 88.347 31.791 1.00 23.37 88 GLU AAA C 1
ATOM 628 O O . GLU A 1 88 ? 92.015 87.816 32.480 1.00 24.30 88 GLU AAA O 1
ATOM 634 N N . GLY A 1 89 ? 91.049 88.293 30.464 1.00 22.46 89 GLY AAA N 1
ATOM 635 C CA . GLY A 1 89 ? 92.097 87.737 29.595 1.00 22.29 89 GLY AAA CA 1
ATOM 636 C C . GLY A 1 89 ? 92.867 88.855 28.927 1.00 21.93 89 GLY AAA C 1
ATOM 637 O O . GLY A 1 89 ? 92.712 90.025 29.336 1.00 22.75 89 GLY AAA O 1
ATOM 638 N N . VAL A 1 90 ? 93.644 88.515 27.906 1.00 22.18 90 VAL AAA N 1
ATOM 639 C CA . VAL A 1 90 ? 94.425 89.507 27.115 1.00 21.20 90 VAL AAA CA 1
ATOM 640 C C . VAL A 1 90 ? 93.564 90.005 25.959 1.00 21.80 90 VAL AAA C 1
ATOM 641 O O . VAL A 1 90 ? 92.629 89.286 25.527 1.00 21.31 90 VAL AAA O 1
ATOM 645 N N . THR A 1 91 ? 93.906 91.182 25.443 1.00 20.65 91 THR AAA N 1
ATOM 646 C CA . THR A 1 91 ? 93.387 91.679 24.155 1.00 21.85 91 THR AAA CA 1
ATOM 647 C C . THR A 1 91 ? 94.580 91.953 23.231 1.00 21.57 91 THR AAA C 1
ATOM 648 O O . THR A 1 91 ? 95.506 92.661 23.660 1.00 20.54 91 THR AAA O 1
ATOM 652 N N . LEU A 1 92 ? 94.537 91.394 22.024 1.00 22.29 92 LEU AAA N 1
ATOM 653 C CA . LEU A 1 92 ? 95.580 91.555 20.978 1.00 21.61 92 LEU AAA CA 1
ATOM 654 C C . LEU A 1 92 ? 94.918 91.855 19.636 1.00 23.32 92 LEU AAA C 1
ATOM 655 O O . LEU A 1 92 ? 94.066 91.058 19.179 1.00 22.81 92 LEU AAA O 1
ATOM 660 N N . THR A 1 93 ? 95.325 92.953 19.011 1.00 22.49 93 THR AAA N 1
ATOM 661 C CA . THR A 1 93 ? 95.154 93.169 17.555 1.00 23.34 93 THR AAA CA 1
ATOM 662 C C . THR A 1 93 ? 96.078 92.210 16.793 1.00 23.84 93 THR AAA C 1
ATOM 663 O O . THR A 1 93 ? 97.001 91.632 17.413 1.00 21.47 93 THR AAA O 1
ATOM 667 N N . GLU A 1 94 ? 95.868 92.066 15.484 1.00 23.73 94 GLU AAA N 1
ATOM 668 C CA . GLU A 1 94 ? 96.765 91.279 14.606 1.00 26.03 94 GLU AAA CA 1
ATOM 669 C C . GLU A 1 94 ? 98.178 91.869 14.671 1.00 25.08 94 GLU AAA C 1
ATOM 670 O O . GLU A 1 94 ? 99.144 91.083 14.776 1.00 24.37 94 GLU AAA O 1
ATOM 676 N N . ALA A 1 95 ? 98.302 93.200 14.652 1.00 24.48 95 ALA AAA N 1
ATOM 677 C CA . ALA A 1 95 ? 99.615 93.888 14.697 1.00 23.79 95 ALA AAA CA 1
ATOM 678 C C . ALA A 1 95 ? 100.322 93.564 16.024 1.00 22.21 95 ALA AAA C 1
ATOM 679 O O . ALA A 1 95 ? 101.559 93.364 16.005 1.00 22.57 95 ALA AAA O 1
ATOM 681 N N . GLN A 1 96 ? 99.585 93.482 17.137 1.00 21.56 96 GLN AAA N 1
ATOM 682 C CA . GLN A 1 96 ? 100.174 93.119 18.457 1.00 20.54 96 GLN AAA CA 1
ATOM 683 C C . GLN A 1 96 ? 100.645 91.658 18.439 1.00 20.63 96 GLN AAA C 1
ATOM 684 O O . GLN A 1 96 ? 101.785 91.378 18.902 1.00 20.32 96 GLN AAA O 1
ATOM 690 N N . SER A 1 97 ? 99.826 90.746 17.912 1.00 19.65 97 SER AAA N 1
ATOM 691 C CA . SER A 1 97 ? 100.187 89.311 17.793 1.00 20.34 97 SER AAA CA 1
ATOM 692 C C . SER A 1 97 ? 101.464 89.166 16.962 1.00 20.25 97 SER AAA C 1
ATOM 693 O O . SER A 1 97 ? 102.376 88.393 17.371 1.00 20.95 97 SER AAA O 1
ATOM 696 N N . ALA A 1 98 ? 101.527 89.877 15.835 1.00 20.60 98 ALA AAA N 1
ATOM 697 C CA . ALA A 1 98 ? 102.667 89.863 14.894 1.00 21.91 98 ALA AAA CA 1
ATOM 698 C C . ALA A 1 98 ? 103.945 90.289 15.624 1.00 19.98 98 ALA AAA C 1
ATOM 699 O O . ALA A 1 98 ? 104.987 89.610 15.466 1.00 20.35 98 ALA AAA O 1
ATOM 701 N N . LYS A 1 99 ? 103.879 91.355 16.419 1.00 20.59 99 LYS AAA N 1
ATOM 702 C CA . LYS A 1 99 ? 105.084 91.846 17.133 1.00 21.38 99 LYS AAA CA 1
ATOM 703 C C . LYS A 1 99 ? 105.519 90.812 18.175 1.00 20.36 99 LYS AAA C 1
ATOM 704 O O . LYS A 1 99 ? 106.734 90.497 18.269 1.00 20.52 99 LYS AAA O 1
ATOM 710 N N . LEU A 1 100 ? 104.573 90.320 18.975 1.00 20.21 100 LEU AAA N 1
ATOM 711 C CA . LEU A 1 100 ? 104.877 89.352 20.055 1.00 21.84 100 LEU AAA CA 1
ATOM 712 C C . LEU A 1 100 ? 105.597 88.144 19.435 1.00 21.22 100 LEU AAA C 1
ATOM 713 O O . LEU A 1 100 ? 106.660 87.727 19.952 1.00 19.98 100 LEU AAA O 1
ATOM 718 N N A LEU A 1 101 ? 105.084 87.626 18.316 0.70 22.54 101 LEU AAA N 1
ATOM 719 N N B LEU A 1 101 ? 105.065 87.631 18.320 0.30 21.51 101 LEU AAA N 1
ATOM 720 C CA A LEU A 1 101 ? 105.671 86.436 17.644 0.70 22.22 101 LEU AAA CA 1
ATOM 721 C CA B LEU A 1 101 ? 105.604 86.448 17.594 0.30 21.26 101 LEU AAA CA 1
ATOM 722 C C A LEU A 1 101 ? 107.032 86.773 17.025 0.70 22.29 101 LEU AAA C 1
ATOM 723 C C B LEU A 1 101 ? 106.991 86.762 17.010 0.30 21.63 101 LEU AAA C 1
ATOM 724 O O A LEU A 1 101 ? 107.937 85.934 17.107 0.70 23.59 101 LEU AAA O 1
ATOM 725 O O B LEU A 1 101 ? 107.874 85.895 17.113 0.30 22.29 101 LEU AAA O 1
ATOM 734 N N . SER A 1 102 ? 107.177 87.946 16.418 1.00 21.46 102 SER AAA N 1
ATOM 735 C CA . SER A 1 102 ? 108.468 88.383 15.826 1.00 22.63 102 SER AAA CA 1
ATOM 736 C C . SER A 1 102 ? 109.538 88.427 16.921 1.00 23.24 102 SER AAA C 1
ATOM 737 O O . SER A 1 102 ? 110.699 88.111 16.642 1.00 23.72 102 SER AAA O 1
ATOM 740 N N . ASP A 1 103 ? 109.155 88.826 18.133 1.00 22.46 103 ASP AAA N 1
ATOM 741 C CA . ASP A 1 103 ? 110.129 89.092 19.219 1.00 21.94 103 ASP AAA CA 1
ATOM 742 C C . ASP A 1 103 ? 110.467 87.806 19.973 1.00 21.52 103 ASP AAA C 1
ATOM 743 O O . ASP A 1 103 ? 111.640 87.652 20.347 1.00 22.41 103 ASP AAA O 1
ATOM 748 N N . ILE A 1 104 ? 109.490 86.927 20.212 1.00 20.05 104 ILE AAA N 1
ATOM 749 C CA . ILE A 1 104 ? 109.637 85.712 21.055 1.00 21.24 104 ILE AAA CA 1
ATOM 750 C C . ILE A 1 104 ? 109.925 84.487 20.163 1.00 20.53 104 ILE AAA C 1
ATOM 751 O O . ILE A 1 104 ? 110.619 83.572 20.654 1.00 20.88 104 ILE AAA O 1
ATOM 756 N N . GLY A 1 105 ? 109.379 84.461 18.950 1.00 19.11 105 GLY AAA N 1
ATOM 757 C CA . GLY A 1 105 ? 109.562 83.361 17.986 1.00 19.78 105 GLY AAA CA 1
ATOM 758 C C . GLY A 1 105 ? 108.548 82.251 18.184 1.00 20.55 105 GLY AAA C 1
ATOM 759 O O . GLY A 1 105 ? 107.604 82.430 18.967 1.00 20.94 105 GLY AAA O 1
ATOM 760 N N . GLU A 1 106 ? 108.731 81.137 17.476 1.00 21.53 106 GLU AAA N 1
ATOM 761 C CA . GLU A 1 106 ? 107.715 80.063 17.345 1.00 21.53 106 GLU AAA CA 1
ATOM 762 C C . GLU A 1 106 ? 107.708 79.117 18.556 1.00 21.66 106 GLU AAA C 1
ATOM 763 O O . GLU A 1 106 ? 108.680 79.087 19.346 1.00 21.41 106 GLU AAA O 1
ATOM 769 N N . ASN A 1 107 ? 106.637 78.321 18.655 1.00 21.85 107 ASN AAA N 1
ATOM 770 C CA . ASN A 1 107 ? 106.479 77.198 19.613 1.00 23.37 107 ASN AAA CA 1
ATOM 771 C C . ASN A 1 107 ? 106.515 77.694 21.062 1.00 22.18 107 ASN AAA C 1
ATOM 772 O O . ASN A 1 107 ? 106.890 76.903 21.944 1.00 22.47 107 ASN AAA O 1
ATOM 777 N N . LYS A 1 108 ? 106.080 78.928 21.327 1.00 20.62 108 LYS AAA N 1
ATOM 778 C CA . LYS A 1 108 ? 106.045 79.459 22.708 1.00 21.39 108 LYS AAA CA 1
ATOM 779 C C . LYS A 1 108 ? 104.661 79.995 23.075 1.00 20.30 108 LYS AAA C 1
ATOM 780 O O . LYS A 1 108 ? 104.295 79.806 24.239 1.00 22.37 108 LYS AAA O 1
ATOM 786 N N . ILE A 1 109 ? 103.960 80.678 22.164 1.00 19.67 109 ILE AAA N 1
ATOM 787 C CA . ILE A 1 109 ? 102.714 81.431 22.496 1.00 19.49 109 ILE AAA CA 1
ATOM 788 C C . ILE A 1 109 ? 101.494 80.636 22.021 1.00 19.56 109 ILE AAA C 1
ATOM 789 O O . ILE A 1 109 ? 101.398 80.345 20.806 1.00 19.43 109 ILE AAA O 1
ATOM 794 N N . TYR A 1 110 ? 100.579 80.330 22.940 1.00 21.14 110 TYR AAA N 1
ATOM 795 C CA . TYR A 1 110 ? 99.398 79.457 22.692 1.00 21.57 110 TYR AAA CA 1
ATOM 796 C C . TYR A 1 110 ? 98.136 80.144 23.227 1.00 23.41 110 TYR AAA C 1
ATOM 797 O O . TYR A 1 110 ? 98.204 80.860 24.257 1.00 22.31 110 TYR AAA O 1
ATOM 806 N N . THR A 1 111 ? 97.009 79.934 22.537 1.00 25.84 111 THR AAA N 1
ATOM 807 C CA . THR A 1 111 ? 95.674 80.478 22.909 1.00 31.53 111 THR AAA CA 1
ATOM 808 C C . THR A 1 111 ? 94.864 79.451 23.714 1.00 33.02 111 THR AAA C 1
ATOM 809 O O . THR A 1 111 ? 93.798 79.832 24.231 1.00 31.97 111 THR AAA O 1
ATOM 813 N N . SER A 1 112 ? 95.327 78.202 23.829 1.00 32.40 112 SER AAA N 1
ATOM 814 C CA . SER A 1 112 ? 94.677 77.161 24.672 1.00 34.85 112 SER AAA CA 1
ATOM 815 C C . SER A 1 112 ? 95.702 76.143 25.174 1.00 36.58 112 SER AAA C 1
ATOM 816 O O . SER A 1 112 ? 96.738 75.937 24.512 1.00 33.50 112 SER AAA O 1
ATOM 819 N N . VAL A 1 113 ? 95.394 75.516 26.304 1.00 36.01 113 VAL AAA N 1
ATOM 820 C CA . VAL A 1 113 ? 96.154 74.372 26.876 1.00 39.39 113 VAL AAA CA 1
ATOM 821 C C . VAL A 1 113 ? 95.144 73.439 27.538 1.00 42.89 113 VAL AAA C 1
ATOM 822 O O . VAL A 1 113 ? 94.059 73.919 27.929 1.00 45.04 113 VAL AAA O 1
ATOM 826 N N . THR A 1 114 ? 95.498 72.161 27.636 1.00 48.84 114 THR AAA N 1
ATOM 827 C CA . THR A 1 114 ? 94.981 71.210 28.654 1.00 53.16 114 THR AAA CA 1
ATOM 828 C C . THR A 1 114 ? 96.102 71.025 29.691 1.00 59.61 114 THR AAA C 1
ATOM 829 O O . THR A 1 114 ? 97.157 71.686 29.533 1.00 58.22 114 THR AAA O 1
ATOM 833 N N . ALA A 1 115 ? 95.900 70.186 30.717 1.00 61.60 115 ALA AAA N 1
ATOM 834 C CA . ALA A 1 115 ? 96.903 69.906 31.777 1.00 61.22 115 ALA AAA CA 1
ATOM 835 C C . ALA A 1 115 ? 98.114 69.177 31.173 1.00 59.57 115 ALA AAA C 1
ATOM 836 O O . ALA A 1 115 ? 99.215 69.242 31.771 1.00 57.81 115 ALA AAA O 1
ATOM 838 N N . ASP A 1 116 ? 97.921 68.515 30.027 1.00 55.40 116 ASP AAA N 1
ATOM 839 C CA . ASP A 1 116 ? 98.956 67.682 29.361 1.00 56.32 116 ASP AAA CA 1
ATOM 840 C C . ASP A 1 116 ? 99.573 68.411 28.162 1.00 50.03 116 ASP AAA C 1
ATOM 841 O O . ASP A 1 116 ? 100.775 68.216 27.952 1.00 49.69 116 ASP AAA O 1
ATOM 846 N N . ASN A 1 117 ? 98.798 69.190 27.395 1.00 45.78 117 ASN AAA N 1
ATOM 847 C CA . ASN A 1 117 ? 99.181 69.580 26.008 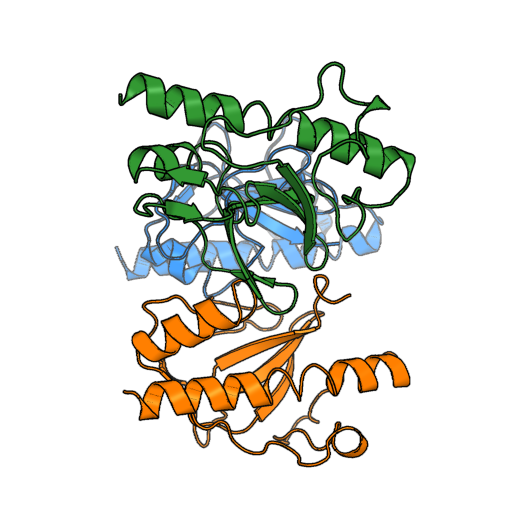1.00 43.59 117 ASN AAA CA 1
ATOM 848 C C . ASN A 1 117 ? 98.928 71.064 25.709 1.00 39.49 117 ASN AAA C 1
ATOM 849 O O . ASN A 1 117 ? 97.816 71.560 25.971 1.00 37.79 117 ASN AAA O 1
ATOM 854 N N . LEU A 1 118 ? 99.907 71.700 25.060 1.00 37.17 118 LEU AAA N 1
ATOM 855 C CA . LEU A 1 118 ? 99.784 73.041 24.428 1.00 37.46 118 LEU AAA CA 1
ATOM 856 C C . LEU A 1 118 ? 98.798 72.926 23.263 1.00 36.90 118 LEU AAA C 1
ATOM 857 O O . LEU A 1 118 ? 98.884 71.915 22.541 1.00 41.37 118 LEU AAA O 1
ATOM 862 N N . GLY A 1 119 ? 97.919 73.917 23.082 1.00 32.93 119 GLY AAA N 1
ATOM 863 C CA . GLY A 1 119 ? 96.836 73.912 22.080 1.00 35.20 119 GLY AAA CA 1
ATOM 864 C C . GLY A 1 119 ? 97.202 74.678 20.819 1.00 32.85 119 GLY AAA C 1
ATOM 865 O O . GLY A 1 119 ? 98.291 74.416 20.283 1.00 33.82 119 GLY AAA O 1
ATOM 866 N N . ASN A 1 120 ? 96.314 75.555 20.335 1.00 31.90 120 ASN AAA N 1
ATOM 867 C CA . ASN A 1 120 ? 96.477 76.251 19.029 1.00 33.62 120 ASN AAA CA 1
ATOM 868 C C . ASN A 1 120 ? 97.519 77.362 19.200 1.00 29.27 120 ASN AAA C 1
ATOM 869 O O . ASN A 1 120 ? 97.373 78.235 20.052 1.00 28.34 120 ASN AAA O 1
ATOM 874 N N . PRO A 1 121 ? 98.614 77.354 18.417 1.00 28.84 121 PRO AAA N 1
ATOM 875 C CA . PRO A 1 121 ? 99.610 78.421 18.521 1.00 27.08 121 PRO AAA CA 1
ATOM 876 C C . PRO A 1 121 ? 99.058 79.772 18.042 1.00 26.08 121 PRO AAA C 1
ATOM 877 O O . PRO A 1 121 ? 98.307 79.800 17.074 1.00 25.74 121 PRO AAA O 1
ATOM 881 N N . LEU A 1 122 ? 99.425 80.862 18.721 1.00 22.75 122 LEU AAA N 1
ATOM 882 C CA . LEU A 1 122 ? 99.160 82.227 18.206 1.00 22.77 122 LEU AAA CA 1
ATOM 883 C C . LEU A 1 122 ? 99.810 82.337 16.823 1.00 21.32 122 LEU AAA C 1
ATOM 884 O O . LEU A 1 122 ? 100.916 81.810 16.659 1.00 21.84 122 LEU AAA O 1
ATOM 889 N N . THR A 1 123 ? 99.153 83.002 15.870 1.00 21.71 123 THR AAA N 1
ATOM 890 C CA . THR A 1 123 ? 99.734 83.347 14.551 1.00 22.08 123 THR AAA CA 1
ATOM 891 C C . THR A 1 123 ? 99.821 84.868 14.405 1.00 22.29 123 THR AAA C 1
ATOM 892 O O . THR A 1 123 ? 99.168 85.607 15.184 1.00 22.79 123 THR AAA O 1
ATOM 896 N N . SER A 1 124 ? 100.549 85.316 13.386 1.00 23.25 124 SER AAA N 1
ATOM 897 C CA . SER A 1 124 ? 100.754 86.755 13.095 1.00 25.42 124 SER AAA CA 1
ATOM 898 C C . SER A 1 124 ? 99.435 87.399 12.631 1.00 27.13 124 SER AAA C 1
ATOM 899 O O . SER A 1 124 ? 99.369 88.628 12.615 1.00 29.63 124 SER AAA O 1
ATOM 902 N N . ASN A 1 125 ? 98.411 86.607 12.298 1.00 28.90 125 ASN AAA N 1
ATOM 903 C CA . ASN A 1 125 ? 97.074 87.110 11.870 1.00 31.72 125 ASN AAA CA 1
ATOM 904 C C . ASN A 1 125 ? 96.013 86.898 12.959 1.00 29.31 125 ASN AAA C 1
ATOM 905 O O . ASN A 1 125 ? 94.833 87.152 12.664 1.00 29.37 125 ASN AAA O 1
ATOM 910 N N . THR A 1 126 ? 96.375 86.466 14.170 1.00 26.49 126 THR AAA N 1
ATOM 911 C CA . THR A 1 126 ? 95.386 86.162 15.242 1.00 26.50 126 THR AAA CA 1
ATOM 912 C C . THR A 1 126 ? 94.978 87.439 15.994 1.00 28.07 126 THR AAA C 1
ATOM 913 O O . THR A 1 126 ? 95.865 88.203 16.390 1.00 26.23 126 THR AAA O 1
ATOM 917 N N . LYS A 1 127 ? 93.669 87.661 16.143 1.00 26.81 127 LYS AAA N 1
ATOM 918 C CA . LYS A 1 127 ? 93.059 88.639 17.080 1.00 29.18 127 LYS AAA CA 1
ATOM 919 C C . LYS A 1 127 ? 92.637 87.872 18.330 1.00 28.37 127 LYS AAA C 1
ATOM 920 O O . LYS A 1 127 ? 92.090 86.752 18.192 1.00 28.10 127 LYS AAA O 1
ATOM 926 N N . VAL A 1 128 ? 92.882 88.436 19.504 1.00 24.36 128 VAL AAA N 1
ATOM 927 C CA . VAL A 1 128 ? 92.438 87.836 20.792 1.00 25.04 128 VAL AAA CA 1
ATOM 928 C C . VAL A 1 128 ? 91.557 88.857 21.497 1.00 26.11 128 VAL AAA C 1
ATOM 929 O O . VAL A 1 128 ? 92.010 89.996 21.726 1.00 24.47 128 VAL AAA O 1
ATOM 933 N N . ASP A 1 129 ? 90.324 88.468 21.815 1.00 26.92 129 ASP AAA N 1
ATOM 934 C CA . ASP A 1 129 ? 89.336 89.366 22.464 1.00 28.28 129 ASP AAA CA 1
ATOM 935 C C . ASP A 1 129 ? 89.033 88.841 23.873 1.00 26.21 129 ASP AAA C 1
ATOM 936 O O . ASP A 1 129 ? 88.126 87.994 24.018 1.00 25.86 129 ASP AAA O 1
ATOM 941 N N . ASN A 1 130 ? 89.786 89.308 24.869 1.00 24.25 130 ASN AAA N 1
ATOM 942 C CA . ASN A 1 130 ? 89.572 88.987 26.305 1.00 24.96 130 ASN AAA CA 1
ATOM 943 C C . ASN A 1 130 ? 89.663 87.470 26.538 1.00 25.21 130 ASN AAA C 1
ATOM 944 O O . ASN A 1 130 ? 88.706 86.889 27.130 1.00 25.03 130 ASN AAA O 1
ATOM 949 N N . LYS A 1 131 ? 90.781 86.846 26.148 1.00 22.99 131 LYS AAA N 1
ATOM 950 C CA . LYS A 1 131 ? 91.019 85.396 26.357 1.00 23.09 131 LYS AAA CA 1
ATOM 951 C C . LYS A 1 131 ? 92.350 85.185 27.089 1.00 22.25 131 LYS AAA C 1
ATOM 952 O O . LYS A 1 131 ? 93.305 85.956 26.874 1.00 20.70 131 LYS AAA O 1
ATOM 958 N N . VAL A 1 132 ? 92.421 84.139 27.900 1.00 21.35 132 VAL AAA N 1
ATOM 959 C CA . VAL A 1 132 ? 93.674 83.737 28.588 1.00 21.35 132 VAL AAA CA 1
ATOM 960 C C . VAL A 1 132 ? 94.692 83.322 27.523 1.00 21.53 132 VAL AAA C 1
ATOM 961 O O . VAL A 1 132 ? 94.321 82.630 26.563 1.00 22.25 132 VAL AAA O 1
ATOM 965 N N . LEU A 1 133 ? 95.940 83.760 27.698 1.00 20.09 133 LEU AAA N 1
ATOM 966 C CA . LEU A 1 133 ? 97.076 83.493 26.787 1.00 20.44 133 LEU AAA CA 1
ATOM 967 C C . LEU A 1 133 ? 98.148 82.749 27.585 1.00 18.96 133 LEU AAA C 1
ATOM 968 O O . LEU A 1 133 ? 98.213 82.919 28.812 1.00 19.04 133 LEU AAA O 1
ATOM 973 N N . TYR A 1 134 ? 98.962 81.956 26.895 1.00 20.26 134 TYR AAA N 1
ATOM 974 C CA . TYR A 1 134 ? 99.996 81.087 27.486 1.00 20.13 134 TYR AAA CA 1
ATOM 975 C C . TYR A 1 134 ? 101.323 81.294 26.748 1.00 19.12 134 TYR AAA C 1
ATOM 976 O O . TYR A 1 134 ? 101.329 81.255 25.513 1.00 19.34 134 TYR AAA O 1
ATOM 985 N N . ILE A 1 135 ? 102.415 81.504 27.491 1.00 19.32 135 ILE AAA N 1
ATOM 986 C CA . ILE A 1 135 ? 103.782 81.606 26.894 1.00 20.01 135 ILE AAA CA 1
ATOM 987 C C . ILE A 1 135 ? 104.714 80.627 27.612 1.00 19.12 135 ILE AAA C 1
ATOM 988 O O . ILE A 1 135 ? 104.931 80.759 28.828 1.00 19.00 135 ILE AAA O 1
ATOM 993 N N . VAL A 1 136 ? 105.277 79.684 26.863 1.00 19.82 136 VAL AAA N 1
ATOM 994 C CA . VAL A 1 136 ? 106.247 78.704 27.426 1.00 20.68 136 VAL AAA CA 1
ATOM 995 C C . VAL A 1 136 ? 107.466 79.476 27.951 1.00 21.32 136 VAL AAA C 1
ATOM 996 O O . VAL A 1 136 ? 108.039 80.269 27.166 1.00 21.35 136 VAL AAA O 1
ATOM 1000 N N . LEU A 1 137 ? 107.843 79.246 29.210 1.00 21.45 137 LEU AAA N 1
ATOM 1001 C CA . LEU A 1 137 ? 109.068 79.833 29.842 1.00 23.80 137 LEU AAA CA 1
ATOM 1002 C C . LEU A 1 137 ? 110.240 78.849 29.759 1.00 25.73 137 LEU AAA C 1
ATOM 1003 O O . LEU A 1 137 ? 111.356 79.276 29.384 1.00 26.44 137 LEU AAA O 1
ATOM 1008 N N . ILE A 1 138 ? 109.994 77.597 30.138 1.00 26.23 138 ILE AAA N 1
ATOM 1009 C CA . ILE A 1 138 ? 111.039 76.537 30.239 1.00 28.86 138 ILE AAA CA 1
ATOM 1010 C C . ILE A 1 138 ? 110.520 75.312 29.494 1.00 30.50 138 ILE AAA C 1
ATOM 1011 O O . ILE A 1 138 ? 109.486 74.772 29.891 1.00 29.04 138 ILE AAA O 1
ATOM 1016 N N . ASP A 1 139 ? 111.238 74.935 28.437 1.00 35.87 139 ASP AAA N 1
ATOM 1017 C CA . ASP A 1 139 ? 110.972 73.780 27.546 1.00 44.25 139 ASP AAA CA 1
ATOM 1018 C C . ASP A 1 139 ? 112.012 72.700 27.865 1.00 49.90 139 ASP AAA C 1
ATOM 1019 O O . ASP A 1 139 ? 113.187 72.933 27.542 1.00 52.19 139 ASP AAA O 1
ATOM 1024 N N . ASN A 1 140 ? 111.611 71.592 28.505 1.00 58.40 140 ASN AAA N 1
ATOM 1025 C CA . ASN A 1 140 ? 112.520 70.478 28.903 1.00 63.49 140 ASN AAA CA 1
ATOM 1026 C C . ASN A 1 140 ? 112.537 69.415 27.794 1.00 65.80 140 ASN AAA C 1
ATOM 1027 O O . ASN A 1 140 ? 113.251 69.520 26.789 1.00 63.25 140 ASN AAA O 1
ATOM 1032 N N . SER B 1 9 ? 110.299 83.082 -14.417 1.00 43.07 9 SER BBB N 1
ATOM 1033 C CA . SER B 1 9 ? 109.095 82.311 -13.917 1.00 44.87 9 SER BBB CA 1
ATOM 1034 C C . SER B 1 9 ? 109.385 80.806 -13.918 1.00 42.91 9 SER BBB C 1
ATOM 1035 O O . SER B 1 9 ? 109.413 80.218 -12.832 1.00 36.41 9 SER BBB O 1
ATOM 1038 N N . ASN B 1 10 ? 109.571 80.198 -15.094 1.00 38.79 10 ASN BBB N 1
ATOM 1039 C CA . ASN B 1 10 ? 110.234 78.872 -15.185 1.00 38.01 10 ASN BBB CA 1
ATOM 1040 C C . ASN B 1 10 ? 111.648 79.017 -14.628 1.00 32.71 10 ASN BBB C 1
ATOM 1041 O O . ASN B 1 10 ? 112.078 78.122 -13.870 1.00 28.90 10 ASN BBB O 1
ATOM 1046 N N . ILE B 1 11 ? 112.333 80.105 -14.994 1.00 29.52 11 ILE BBB N 1
ATOM 1047 C CA . ILE B 1 11 ? 113.702 80.437 -14.492 1.00 30.60 11 ILE BBB CA 1
ATOM 1048 C C . ILE B 1 11 ? 113.635 80.582 -12.971 1.00 27.65 11 ILE BBB C 1
ATOM 1049 O O . ILE B 1 11 ? 114.5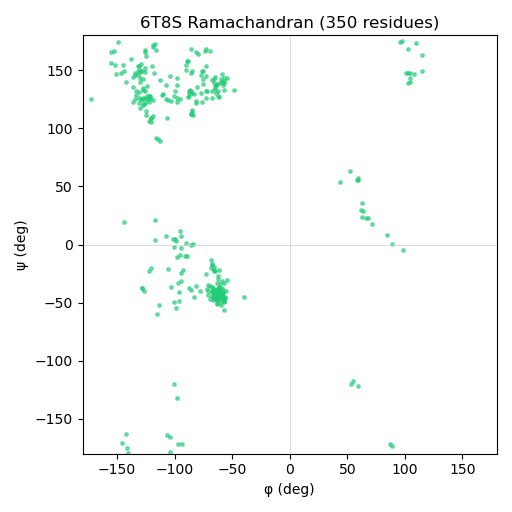37 80.073 -12.293 1.00 27.12 11 ILE BBB O 1
ATOM 1054 N N . ASN B 1 12 ? 112.620 81.288 -12.469 1.00 28.13 12 ASN BBB N 1
ATOM 1055 C CA . ASN B 1 12 ? 112.451 81.519 -11.007 1.00 26.26 12 ASN BBB CA 1
ATOM 1056 C C . ASN B 1 12 ? 112.218 80.177 -10.297 1.00 27.81 12 ASN BBB C 1
ATOM 1057 O O . ASN B 1 12 ? 112.808 79.979 -9.230 1.00 27.10 12 ASN BBB O 1
ATOM 1062 N N . LYS B 1 13 ? 111.417 79.280 -10.872 1.00 27.83 13 LYS BBB N 1
ATOM 1063 C CA . LYS B 1 13 ? 111.182 77.924 -10.301 1.00 27.99 13 LYS BBB CA 1
ATOM 1064 C C . LYS B 1 13 ? 112.496 77.129 -10.322 1.00 26.63 13 LYS BBB C 1
ATOM 1065 O O . LYS B 1 13 ? 112.768 76.421 -9.339 1.00 23.67 13 LYS BBB O 1
ATOM 1071 N N . ALA B 1 14 ? 113.307 77.241 -11.379 1.00 25.13 14 ALA BBB N 1
ATOM 1072 C CA . ALA B 1 14 ? 114.615 76.551 -11.484 1.00 24.79 14 ALA BBB CA 1
ATOM 1073 C C . ALA B 1 14 ? 115.548 77.008 -10.356 1.00 24.85 14 ALA BBB C 1
ATOM 1074 O O . ALA B 1 14 ? 116.299 76.165 -9.814 1.00 26.24 14 ALA BBB O 1
ATOM 1076 N N . LYS B 1 15 ? 115.499 78.284 -9.968 1.00 24.23 15 LYS BBB N 1
ATOM 1077 C CA . LYS B 1 15 ? 116.377 78.788 -8.881 1.00 25.29 15 LYS BBB CA 1
ATOM 1078 C C . LYS B 1 15 ? 115.977 78.091 -7.573 1.00 23.02 15 LYS BBB C 1
ATOM 1079 O O . LYS B 1 15 ? 116.866 77.728 -6.800 1.00 23.99 15 LYS BBB O 1
ATOM 1085 N N . VAL B 1 16 ? 114.679 77.941 -7.338 1.00 23.91 16 VAL BBB N 1
ATOM 1086 C CA . VAL B 1 16 ? 114.166 77.254 -6.111 1.00 23.69 16 VAL BBB CA 1
ATOM 1087 C C . VAL B 1 16 ? 114.596 75.780 -6.156 1.00 24.88 16 VAL BBB C 1
ATOM 1088 O O . VAL B 1 16 ? 115.128 75.280 -5.139 1.00 24.62 16 VAL BBB O 1
ATOM 1092 N N . ALA B 1 17 ? 114.416 75.100 -7.290 1.00 23.43 17 ALA BBB N 1
ATOM 1093 C CA . ALA B 1 17 ? 114.820 73.677 -7.426 1.00 23.90 17 ALA BBB CA 1
ATOM 1094 C C . ALA B 1 17 ? 116.309 73.532 -7.079 1.00 24.15 17 ALA BBB C 1
ATOM 1095 O O . ALA B 1 17 ? 116.694 72.547 -6.410 1.00 25.38 17 ALA BBB O 1
ATOM 1097 N N . SER B 1 18 ? 117.150 74.477 -7.492 1.00 24.29 18 SER BBB N 1
ATOM 1098 C CA . SER B 1 18 ? 118.607 74.446 -7.220 1.00 24.63 18 SER BBB CA 1
ATOM 1099 C C . SER B 1 18 ? 118.860 74.550 -5.711 1.00 23.43 18 SER BBB C 1
ATOM 1100 O O . SER B 1 18 ? 119.711 73.783 -5.186 1.00 24.45 18 SER BBB O 1
ATOM 1103 N N . VAL B 1 19 ? 118.161 75.459 -5.030 1.00 22.08 19 VAL BBB N 1
ATOM 1104 C CA . VAL B 1 19 ? 118.300 75.631 -3.552 1.00 22.16 19 VAL BBB CA 1
ATOM 1105 C C . VAL B 1 19 ? 117.839 74.348 -2.845 1.00 21.47 19 VAL BBB C 1
ATOM 1106 O O . VAL B 1 19 ? 118.534 73.927 -1.884 1.00 22.53 19 VAL BBB O 1
ATOM 1110 N N . GLU B 1 20 ? 116.759 73.721 -3.311 1.00 22.10 20 GLU BBB N 1
ATOM 1111 C CA . GLU B 1 20 ? 116.238 72.445 -2.745 1.00 23.64 20 GLU BBB CA 1
ATOM 1112 C C . GLU B 1 20 ? 117.327 71.372 -2.852 1.00 24.74 20 GLU BBB C 1
ATOM 1113 O O . GLU B 1 20 ? 117.541 70.635 -1.880 1.00 23.49 20 GLU BBB O 1
ATOM 1119 N N . SER B 1 21 ? 118.033 71.319 -3.982 1.00 24.70 21 SER BBB N 1
ATOM 1120 C CA . SER B 1 21 ? 119.126 70.345 -4.215 1.00 24.95 21 SER BBB CA 1
ATOM 1121 C C . SER B 1 21 ? 120.288 70.596 -3.242 1.00 25.10 21 SER BBB C 1
ATOM 1122 O O . SER B 1 21 ? 120.752 69.634 -2.615 1.00 24.46 21 SER BBB O 1
ATOM 1125 N N . ASP B 1 22 ? 120.712 71.853 -3.069 1.00 22.89 22 ASP BBB N 1
ATOM 1126 C CA . ASP B 1 22 ? 121.760 72.261 -2.090 1.00 24.33 22 ASP BBB CA 1
ATOM 1127 C C . ASP B 1 22 ? 121.336 71.874 -0.668 1.00 24.70 22 ASP BBB C 1
ATOM 1128 O O . ASP B 1 22 ? 122.176 71.306 0.066 1.00 25.47 22 ASP BBB O 1
ATOM 1133 N N . TYR B 1 23 ? 120.093 72.172 -0.289 1.00 23.51 23 TYR BBB N 1
ATOM 1134 C CA . TYR B 1 23 ? 119.526 71.865 1.054 1.00 23.91 23 TYR BBB CA 1
ATOM 1135 C C . TYR B 1 23 ? 119.672 70.362 1.361 1.00 24.13 23 TYR BBB C 1
ATOM 1136 O O . TYR B 1 23 ? 120.176 69.990 2.425 1.00 22.34 23 TYR BBB O 1
ATOM 1145 N N A SER B 1 2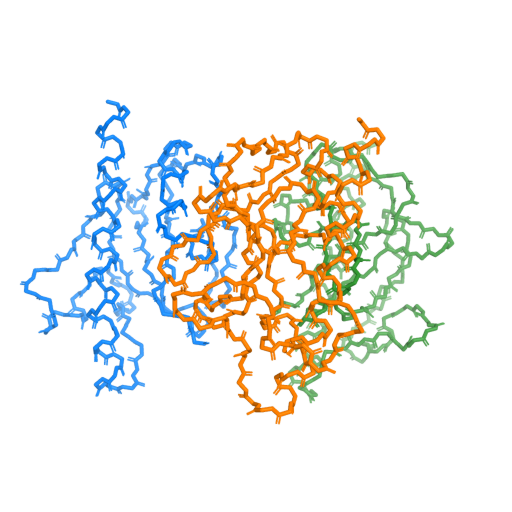4 ? 119.252 69.512 0.425 0.70 25.06 24 SER BBB N 1
ATOM 1146 N N B SER B 1 24 ? 119.235 69.513 0.426 0.30 23.79 24 SER BBB N 1
ATOM 1147 C CA A SER B 1 24 ? 119.260 68.029 0.576 0.70 25.81 24 SER BBB CA 1
ATOM 1148 C CA B SER B 1 24 ? 119.253 68.028 0.551 0.30 23.81 24 SER BBB CA 1
ATOM 1149 C C A SER B 1 24 ? 120.693 67.531 0.771 0.70 24.74 24 SER BBB C 1
ATOM 1150 C C B SER B 1 24 ? 120.688 67.540 0.771 0.30 23.97 24 SER BBB C 1
ATOM 1151 O O A SER B 1 24 ? 120.924 66.732 1.709 0.70 23.23 24 SER BBB O 1
ATOM 1152 O O B SER B 1 24 ? 120.909 66.753 1.717 0.30 23.45 24 SER BBB O 1
ATOM 1157 N N . SER B 1 25 ? 121.619 67.993 -0.076 1.00 24.68 25 SER BBB N 1
ATOM 1158 C CA . SER B 1 25 ? 123.057 67.632 -0.033 1.00 25.24 25 SER BBB CA 1
ATOM 1159 C C . SER B 1 25 ? 123.690 68.094 1.280 1.00 24.52 25 SER BBB C 1
ATOM 1160 O O . SER B 1 25 ? 124.450 67.316 1.870 1.00 25.64 25 SER BBB O 1
ATOM 1163 N N . VAL B 1 26 ? 123.446 69.337 1.694 1.00 21.78 26 VAL BBB N 1
ATOM 1164 C CA . VAL B 1 26 ? 124.017 69.882 2.957 1.00 21.20 26 VAL BBB CA 1
ATOM 1165 C C . VAL B 1 26 ? 123.430 69.116 4.149 1.00 19.73 26 VAL BBB C 1
ATOM 1166 O O . VAL B 1 26 ? 124.199 68.784 5.070 1.00 20.34 26 VAL BBB O 1
ATOM 1170 N N . LYS B 1 27 ? 122.132 68.824 4.157 1.00 21.27 27 LYS BBB N 1
ATOM 1171 C CA . LYS B 1 27 ? 121.513 68.108 5.303 1.00 22.26 27 LYS BBB CA 1
ATOM 1172 C C . LYS B 1 27 ? 122.184 66.735 5.464 1.00 22.44 27 LYS BBB C 1
ATOM 1173 O O . LYS B 1 27 ? 122.547 66.386 6.589 1.00 22.45 27 LYS BBB O 1
ATOM 1179 N N A SER B 1 28 ? 122.381 66.000 4.364 0.60 22.64 28 SER BBB N 1
ATOM 1180 N N B SER B 1 28 ? 122.366 66.005 4.356 0.40 22.75 28 SER BBB N 1
ATOM 1181 C CA A SER B 1 28 ? 123.042 64.667 4.389 0.60 22.83 28 SER BBB CA 1
ATOM 1182 C CA B SER B 1 28 ? 123.046 64.681 4.316 0.40 23.04 28 SER BBB CA 1
ATOM 1183 C C A SER B 1 28 ? 124.462 64.807 4.950 0.60 22.07 28 SER BBB C 1
ATOM 1184 C C B SER B 1 28 ? 124.452 64.798 4.915 0.40 22.34 28 SER BBB C 1
ATOM 1185 O O A SER B 1 28 ? 124.847 64.003 5.824 0.60 21.20 28 SER BBB O 1
ATOM 1186 O O B SER B 1 28 ? 124.807 63.971 5.779 0.40 21.96 28 SER BBB O 1
ATOM 1191 N N . ALA B 1 29 ? 125.227 65.788 4.466 1.00 22.18 29 ALA BBB N 1
ATOM 1192 C CA . ALA B 1 29 ? 126.613 66.025 4.923 1.00 21.29 29 ALA BBB CA 1
ATOM 1193 C C . ALA B 1 29 ? 126.638 66.384 6.416 1.00 21.72 29 ALA BBB C 1
ATOM 1194 O O . ALA B 1 29 ? 127.531 65.891 7.140 1.00 19.98 29 ALA BBB O 1
ATOM 1196 N N . ALA B 1 30 ? 125.695 67.214 6.881 1.00 20.67 30 ALA BBB N 1
ATOM 1197 C CA . ALA B 1 30 ? 125.635 67.638 8.294 1.00 21.04 30 ALA BBB CA 1
ATOM 1198 C C . ALA B 1 30 ? 125.330 66.425 9.184 1.00 20.42 30 ALA BBB C 1
ATOM 1199 O O . ALA B 1 30 ? 125.928 66.310 10.271 1.00 21.03 30 ALA BBB O 1
ATOM 1201 N N . LEU B 1 31 ? 124.425 65.557 8.744 1.00 21.32 31 LEU BBB N 1
ATOM 1202 C CA . LEU B 1 31 ? 124.048 64.329 9.492 1.00 23.66 31 LEU BBB CA 1
ATOM 1203 C C . LEU B 1 31 ? 125.282 63.417 9.613 1.00 23.47 31 LEU BBB C 1
ATOM 1204 O O . LEU B 1 31 ? 125.490 62.867 10.705 1.00 21.21 31 LEU BBB O 1
ATOM 1209 N N . SER B 1 32 ? 126.090 63.303 8.555 1.00 23.24 32 SER BBB N 1
ATOM 1210 C CA . SER B 1 32 ? 127.351 62.515 8.570 1.00 22.91 32 SER BBB CA 1
ATOM 1211 C C . SER B 1 32 ? 128.318 63.138 9.583 1.00 21.70 32 SER BBB C 1
ATOM 1212 O O . SER B 1 32 ? 128.857 62.419 10.444 1.00 22.31 32 SER BBB O 1
ATOM 1215 N N . TYR B 1 33 ? 128.495 64.456 9.540 1.00 21.29 33 TYR BBB N 1
ATOM 1216 C CA . TYR B 1 33 ? 129.381 65.182 10.481 1.00 22.46 33 TYR BBB CA 1
ATOM 1217 C C . TYR B 1 33 ? 128.943 64.904 11.924 1.00 22.28 33 TYR BBB C 1
ATOM 1218 O O . TYR B 1 33 ? 129.797 64.624 12.786 1.00 22.83 33 TYR BBB O 1
ATOM 1227 N N . TYR B 1 34 ? 127.648 65.055 12.206 1.00 22.47 34 TYR BBB N 1
ATOM 1228 C CA . TYR B 1 34 ? 127.091 64.854 13.568 1.00 25.52 34 TYR BBB CA 1
ATOM 1229 C C . TYR B 1 34 ? 127.349 63.399 13.997 1.00 26.13 34 TYR BBB C 1
ATOM 1230 O O . TYR B 1 34 ? 127.830 63.171 15.121 1.00 24.56 34 TYR BBB O 1
ATOM 1239 N N . SER B 1 35 ? 127.083 62.442 13.103 1.00 26.15 35 SER BBB N 1
ATOM 1240 C CA . SER B 1 35 ? 127.342 60.992 13.346 1.00 27.13 35 SER BBB CA 1
ATOM 1241 C C . SER B 1 35 ? 128.821 60.755 13.691 1.00 24.74 35 SER BBB C 1
ATOM 1242 O O . SER B 1 35 ? 129.105 59.832 14.468 1.00 28.02 35 SER BBB O 1
ATOM 1245 N N . ASP B 1 36 ? 129.750 61.528 13.131 1.00 22.92 36 ASP BBB N 1
ATOM 1246 C CA . ASP B 1 36 ? 131.204 61.238 13.251 1.00 22.95 36 ASP BBB CA 1
ATOM 1247 C C . ASP B 1 36 ? 131.837 61.968 14.446 1.00 25.53 36 ASP BBB C 1
ATOM 1248 O O . ASP B 1 36 ? 132.937 61.538 14.873 1.00 23.86 36 ASP BBB O 1
ATOM 1253 N N . THR B 1 37 ? 131.225 63.055 14.937 1.00 25.84 37 THR BBB N 1
ATOM 1254 C CA . THR B 1 37 ? 131.840 63.970 15.942 1.00 25.77 37 THR BBB CA 1
ATOM 1255 C C . THR B 1 37 ? 130.991 64.085 17.209 1.00 25.85 37 THR BBB C 1
ATOM 1256 O O . THR B 1 37 ? 131.560 64.484 18.228 1.00 29.72 37 THR BBB O 1
ATOM 1260 N N . ASN B 1 38 ? 129.691 63.809 17.138 1.00 26.94 38 ASN BBB N 1
ATOM 1261 C CA . ASN B 1 38 ? 128.721 64.012 18.244 1.00 31.59 38 ASN BBB CA 1
ATOM 1262 C C . ASN B 1 38 ? 128.464 65.515 18.452 1.00 34.53 38 ASN BBB C 1
ATOM 1263 O O . ASN B 1 38 ? 127.930 65.867 19.509 1.00 33.58 38 ASN BBB O 1
ATOM 1268 N N . LYS B 1 39 ? 128.795 66.372 17.482 1.00 31.73 39 LYS BBB N 1
ATOM 1269 C CA . LYS B 1 39 ? 128.549 67.841 17.590 1.00 34.93 39 LYS BBB CA 1
ATOM 1270 C C . LYS B 1 39 ? 127.937 68.342 16.282 1.00 33.17 39 LYS BBB C 1
ATOM 1271 O O . LYS B 1 39 ? 128.271 67.804 15.213 1.00 28.05 39 LYS BBB O 1
ATOM 1277 N N . ILE B 1 40 ? 127.042 69.326 16.341 1.00 31.16 40 ILE BBB N 1
ATOM 1278 C CA . ILE B 1 40 ? 126.457 69.848 15.081 1.00 30.13 40 ILE BBB CA 1
ATOM 1279 C C . ILE B 1 40 ? 127.532 70.719 14.442 1.00 27.55 40 ILE BBB C 1
ATOM 1280 O O . ILE B 1 40 ? 128.270 71.425 15.127 1.00 26.47 40 ILE BBB O 1
ATOM 1285 N N . PRO B 1 41 ? 127.705 70.621 13.111 1.00 25.27 41 PRO BBB N 1
ATOM 1286 C CA . PRO B 1 41 ? 128.700 71.415 12.409 1.00 23.85 41 PRO BBB CA 1
ATOM 1287 C C . PRO B 1 41 ? 128.256 72.879 12.323 1.00 23.36 41 PRO BBB C 1
ATOM 1288 O O . PRO B 1 41 ? 127.137 73.114 11.925 1.00 25.50 41 PRO BBB O 1
ATOM 1292 N N . VAL B 1 42 ? 129.144 73.805 12.660 1.00 24.32 42 VAL BBB N 1
ATOM 1293 C CA . VAL B 1 42 ? 128.851 75.259 12.501 1.00 24.08 42 VAL BBB CA 1
ATOM 1294 C C . VAL B 1 42 ? 130.008 75.912 11.755 1.00 24.66 42 VAL BBB C 1
ATOM 1295 O O . VAL B 1 42 ? 131.178 75.474 11.908 1.00 25.71 42 VAL BBB O 1
ATOM 1299 N N . THR B 1 43 ? 129.694 76.941 10.980 1.00 23.22 43 THR BBB N 1
ATOM 1300 C CA . THR B 1 43 ? 130.698 77.805 10.347 1.00 23.87 43 THR BBB CA 1
ATOM 1301 C C . THR B 1 43 ? 131.383 78.577 11.472 1.00 25.44 43 THR BBB C 1
ATOM 1302 O O . THR B 1 43 ? 130.711 79.116 12.359 1.00 24.35 43 THR BBB O 1
ATOM 1306 N N . PRO B 1 44 ? 132.728 78.653 11.514 1.00 27.06 44 PRO BBB N 1
ATOM 1307 C CA . PRO B 1 44 ? 133.381 79.426 12.573 1.00 27.69 44 PRO BBB CA 1
ATOM 1308 C C . PRO B 1 44 ? 132.929 80.899 12.534 1.00 27.07 44 PRO BBB C 1
ATOM 1309 O O . PRO B 1 44 ? 132.675 81.428 11.460 1.00 26.12 44 PRO BBB O 1
ATOM 1313 N N . ASP B 1 45 ? 132.844 81.518 13.707 1.00 30.63 45 ASP BBB N 1
ATOM 1314 C CA . ASP B 1 45 ? 132.540 82.966 13.843 1.00 33.93 45 ASP BBB CA 1
ATOM 1315 C C . ASP B 1 45 ? 133.585 83.763 13.046 1.00 32.26 45 ASP BBB C 1
ATOM 1316 O O . ASP B 1 45 ? 134.785 83.451 13.148 1.00 31.88 45 ASP BBB O 1
ATOM 1321 N N . GLY B 1 46 ? 133.121 84.724 12.251 1.00 29.79 46 GLY BBB N 1
ATOM 1322 C CA . GLY B 1 46 ? 133.945 85.609 11.410 1.00 30.25 46 GLY BBB CA 1
ATOM 1323 C C . GLY B 1 46 ? 133.995 85.136 9.977 1.00 30.23 46 GLY BBB C 1
ATOM 1324 O O . GLY B 1 46 ? 134.552 85.854 9.125 1.00 33.02 46 GLY BBB O 1
ATOM 1325 N N . GLN B 1 47 ? 133.404 83.974 9.699 1.00 28.99 47 GLN BBB N 1
ATOM 1326 C CA . GLN B 1 47 ? 133.470 83.328 8.374 1.00 29.59 47 GLN BBB CA 1
ATOM 1327 C C . GLN B 1 47 ? 132.060 83.048 7.850 1.00 27.23 47 GLN BBB C 1
ATOM 1328 O O . GLN B 1 47 ? 131.083 83.056 8.656 1.00 24.90 47 GLN BBB O 1
ATOM 1334 N N . THR B 1 48 ? 131.987 82.812 6.543 1.00 25.44 48 THR BBB N 1
ATOM 1335 C CA . THR B 1 48 ? 130.809 82.268 5.823 1.00 25.21 48 THR BBB CA 1
ATOM 1336 C C . THR B 1 48 ? 131.213 80.933 5.183 1.00 26.37 48 THR BBB C 1
ATOM 1337 O O . THR B 1 48 ? 132.419 80.575 5.214 1.00 27.74 48 THR BBB O 1
ATOM 1341 N N . GLY B 1 49 ? 130.242 80.195 4.661 1.00 26.51 49 GLY BBB N 1
ATOM 1342 C CA . GLY B 1 49 ? 130.493 79.011 3.818 1.00 26.71 49 GLY BBB CA 1
ATOM 1343 C C . GLY B 1 49 ? 130.430 77.694 4.576 1.00 26.52 49 GLY BBB C 1
ATOM 1344 O O . GLY B 1 49 ? 130.289 77.685 5.806 1.00 26.82 49 GLY BBB O 1
ATOM 1345 N N . LEU B 1 50 ? 130.557 76.603 3.829 1.00 25.82 50 LEU BBB N 1
ATOM 1346 C CA . LEU B 1 50 ? 130.251 75.223 4.287 1.00 25.62 50 LEU BBB CA 1
ATOM 1347 C C . LEU B 1 50 ? 131.516 74.353 4.360 1.00 26.17 50 LEU BBB C 1
ATOM 1348 O O . LEU B 1 50 ? 131.364 73.116 4.397 1.00 26.12 50 LEU BBB O 1
ATOM 1353 N N A SER B 1 51 ? 132.705 74.968 4.420 0.70 26.42 51 SER BBB N 1
ATOM 1354 N N B SER B 1 51 ? 132.703 74.969 4.429 0.30 25.67 51 SER BBB N 1
ATOM 1355 C CA A SER B 1 51 ? 134.031 74.283 4.409 0.70 27.48 51 SER BBB CA 1
ATOM 1356 C CA B SER B 1 51 ? 134.031 74.292 4.404 0.30 25.77 51 SER BBB CA 1
ATOM 1357 C C A SER B 1 51 ? 134.120 73.193 5.488 0.70 27.51 51 SER BBB C 1
ATOM 1358 C C B SER B 1 51 ? 134.122 73.199 5.482 0.30 26.36 51 SER BBB C 1
ATOM 1359 O O A SER B 1 51 ? 134.807 72.176 5.252 0.70 26.86 51 SER BBB O 1
ATOM 1360 O O B SER B 1 51 ? 134.822 72.195 5.237 0.30 26.26 51 SER BBB O 1
ATOM 1365 N N . VAL B 1 52 ? 133.452 73.379 6.629 1.00 27.00 52 VAL BBB N 1
ATOM 1366 C CA . VAL B 1 52 ? 133.450 72.388 7.742 1.00 26.40 52 VAL BBB CA 1
ATOM 1367 C C . VAL B 1 52 ? 132.936 71.021 7.238 1.00 24.27 52 VAL BBB C 1
ATOM 1368 O O . VAL B 1 52 ? 133.358 70.013 7.810 1.00 25.57 52 VAL BBB O 1
ATOM 1372 N N . LEU B 1 53 ? 132.120 70.973 6.183 1.00 23.31 53 LEU BBB N 1
ATOM 1373 C CA . LEU B 1 53 ? 131.526 69.722 5.629 1.00 23.83 53 LEU BBB CA 1
ATOM 1374 C C . LEU B 1 53 ? 132.295 69.202 4.407 1.00 22.82 53 LEU BBB C 1
ATOM 1375 O O . LEU B 1 53 ? 131.786 68.265 3.774 1.00 23.04 53 LEU BBB O 1
ATOM 1380 N N . GLU B 1 54 ? 133.400 69.825 4.007 1.00 22.61 54 GLU BBB N 1
ATOM 1381 C CA . GLU B 1 54 ? 133.940 69.665 2.633 1.00 24.56 54 GLU BBB CA 1
ATOM 1382 C C . GLU B 1 54 ? 134.264 68.190 2.325 1.00 22.48 54 GLU BBB C 1
ATOM 1383 O O . GLU B 1 54 ? 134.009 67.776 1.184 1.00 23.17 54 GLU BBB O 1
ATOM 1389 N N . THR B 1 55 ? 134.776 67.416 3.276 1.00 23.64 55 THR BBB N 1
ATOM 1390 C CA . THR B 1 55 ? 135.184 66.003 2.986 1.00 23.54 55 THR BBB CA 1
ATOM 1391 C C . THR B 1 55 ? 133.971 65.128 2.642 1.00 22.88 55 THR BBB C 1
ATOM 1392 O O . THR B 1 55 ? 134.165 64.088 1.984 1.00 22.44 55 THR BBB O 1
ATOM 1396 N N . TYR B 1 56 ? 132.762 65.508 3.050 1.00 21.86 56 TYR BBB N 1
ATOM 1397 C CA . TYR B 1 56 ? 131.523 64.731 2.815 1.00 23.08 56 TYR BBB CA 1
ATOM 1398 C C . TYR B 1 56 ? 130.866 65.101 1.483 1.00 23.37 56 TYR BBB C 1
ATOM 1399 O O . TYR B 1 56 ? 129.934 64.408 1.082 1.00 26.34 56 TYR BBB O 1
ATOM 1408 N N . MET B 1 57 ? 131.320 66.159 0.806 1.00 24.81 57 MET BBB N 1
ATOM 1409 C CA . MET B 1 57 ? 130.608 66.698 -0.377 1.00 25.68 57 MET BBB CA 1
ATOM 1410 C C . MET B 1 57 ? 131.534 66.661 -1.605 1.00 28.08 57 MET BBB C 1
ATOM 1411 O O . MET B 1 57 ? 132.651 67.176 -1.528 1.00 26.91 57 MET BBB O 1
ATOM 1416 N N . GLU B 1 58 ? 131.070 66.077 -2.707 1.00 34.17 58 GLU BBB N 1
ATOM 1417 C CA . GLU B 1 58 ? 131.860 65.986 -3.965 1.00 39.33 58 GLU BBB CA 1
ATOM 1418 C C . GLU B 1 58 ? 132.140 67.408 -4.461 1.00 37.25 58 GLU BBB C 1
ATOM 1419 O O . GLU B 1 58 ? 133.295 67.686 -4.811 1.00 34.15 58 GLU BBB O 1
ATOM 1425 N N . SER B 1 59 ? 131.130 68.288 -4.421 1.00 37.72 59 SER BBB N 1
ATOM 1426 C CA . SER B 1 59 ? 131.271 69.743 -4.700 1.00 37.44 59 SER BBB CA 1
ATOM 1427 C C . SER B 1 59 ? 130.534 70.552 -3.624 1.00 32.84 59 SER BBB C 1
ATOM 1428 O O . SER B 1 59 ? 129.398 70.228 -3.302 1.00 30.35 59 SER BBB O 1
ATOM 1431 N N . LEU B 1 60 ? 131.208 71.551 -3.083 1.00 31.95 60 LEU BBB N 1
ATOM 1432 C CA . LEU B 1 60 ? 130.735 72.385 -1.957 1.00 31.70 60 LEU BBB CA 1
ATOM 1433 C C . LEU B 1 60 ? 129.857 73.500 -2.519 1.00 31.82 60 LEU BBB C 1
ATOM 1434 O O . LEU B 1 60 ? 130.337 74.322 -3.291 1.00 31.68 60 LEU BBB O 1
ATOM 1439 N N . PRO B 1 61 ? 128.544 73.558 -2.194 1.00 31.09 61 PRO BBB N 1
ATOM 1440 C CA . PRO B 1 61 ? 127.727 74.718 -2.553 1.00 31.24 61 PRO BBB CA 1
ATOM 1441 C C . PRO B 1 61 ? 128.356 75.984 -1.951 1.00 30.96 61 PRO BBB C 1
ATOM 1442 O O . PRO B 1 61 ? 128.848 75.922 -0.832 1.00 30.92 61 PRO BBB O 1
ATOM 1446 N N . ASP B 1 62 ? 128.375 77.078 -2.710 1.00 34.83 62 ASP BBB N 1
ATOM 1447 C CA . ASP B 1 62 ? 128.994 78.360 -2.267 1.00 39.95 62 ASP BBB CA 1
ATOM 1448 C C . ASP B 1 62 ? 127.891 79.411 -2.100 1.00 40.51 62 ASP BBB C 1
ATOM 1449 O O . ASP B 1 62 ? 127.792 79.995 -0.994 1.00 43.70 62 ASP BBB O 1
ATOM 1454 N N . LYS B 1 63 ? 127.061 79.585 -3.126 1.00 36.68 63 LYS BBB N 1
ATOM 1455 C CA . LYS B 1 63 ? 125.991 80.618 -3.188 1.00 35.47 63 LYS BBB CA 1
ATOM 1456 C C . LYS B 1 63 ? 124.670 79.971 -3.603 1.00 30.18 63 LYS BBB C 1
ATOM 1457 O O . LYS B 1 63 ? 124.699 79.105 -4.474 1.00 30.51 63 LYS BBB O 1
ATOM 1463 N N . ALA B 1 64 ? 123.547 80.424 -3.046 1.00 26.93 64 ALA BBB N 1
ATOM 1464 C CA . ALA B 1 64 ? 122.190 79.995 -3.450 1.00 25.38 64 ALA BBB CA 1
ATOM 1465 C C . ALA B 1 64 ? 121.820 80.666 -4.775 1.00 25.84 64 ALA BBB C 1
ATOM 1466 O O . ALA B 1 64 ? 122.144 81.861 -4.945 1.00 24.82 64 ALA BBB O 1
ATOM 1468 N N . ASP B 1 65 ? 121.125 79.952 -5.664 1.00 25.43 65 ASP BBB N 1
ATOM 1469 C CA . ASP B 1 65 ? 120.643 80.519 -6.949 1.00 26.85 65 ASP BBB CA 1
ATOM 1470 C C . ASP B 1 65 ? 119.584 81.604 -6.694 1.00 27.17 65 ASP BBB C 1
ATOM 1471 O O . ASP B 1 65 ? 119.353 82.407 -7.612 1.00 27.36 65 ASP BBB O 1
ATOM 1476 N N . ILE B 1 66 ? 118.956 81.641 -5.513 1.00 25.45 66 ILE BBB N 1
ATOM 1477 C CA . ILE B 1 66 ? 117.992 82.721 -5.132 1.00 24.22 66 ILE BBB CA 1
ATOM 1478 C C . ILE B 1 66 ? 118.757 83.939 -4.585 1.00 23.48 66 ILE BBB C 1
ATOM 1479 O O . ILE B 1 66 ? 118.099 84.929 -4.213 1.00 24.14 66 ILE BBB O 1
ATOM 1484 N N . GLY B 1 67 ? 120.086 83.878 -4.538 1.00 24.73 67 GLY BBB N 1
ATOM 1485 C CA . GLY B 1 67 ? 120.957 84.894 -3.916 1.00 24.94 67 GLY BBB CA 1
ATOM 1486 C C . GLY B 1 67 ? 121.432 84.470 -2.541 1.00 24.91 67 GLY BBB C 1
ATOM 1487 O O . GLY B 1 67 ? 120.686 83.766 -1.842 1.00 24.42 67 GLY BBB O 1
ATOM 1488 N N . GLY B 1 68 ? 122.639 84.887 -2.160 1.00 24.09 68 GLY BBB N 1
ATOM 1489 C CA . GLY B 1 68 ? 123.159 84.768 -0.787 1.00 24.18 68 GLY BBB CA 1
ATOM 1490 C C . GLY B 1 68 ? 124.173 83.650 -0.630 1.00 24.54 68 GLY BBB C 1
ATOM 1491 O O . GLY B 1 68 ? 123.983 82.578 -1.233 1.00 27.44 68 GLY BBB O 1
ATOM 1492 N N . LYS B 1 69 ? 125.189 83.892 0.193 1.00 23.98 69 LYS BBB N 1
ATOM 1493 C CA . LYS B 1 69 ? 126.151 82.871 0.660 1.00 23.98 69 LYS BBB CA 1
ATOM 1494 C C . LYS B 1 69 ? 125.451 81.961 1.667 1.00 23.86 69 LYS BBB C 1
ATOM 1495 O O . LYS B 1 69 ? 124.544 82.425 2.371 1.00 23.62 69 LYS BBB O 1
ATOM 1501 N N . TYR B 1 70 ? 125.928 80.724 1.780 1.00 22.40 70 TYR BBB N 1
ATOM 1502 C CA . TYR B 1 70 ? 125.454 79.752 2.792 1.00 21.71 70 TYR BBB CA 1
ATOM 1503 C C . TYR B 1 70 ? 126.279 79.886 4.061 1.00 21.07 70 TYR BBB C 1
ATOM 1504 O O . TYR B 1 70 ? 127.469 80.211 3.990 1.00 22.87 70 TYR BBB O 1
ATOM 1513 N N . LYS B 1 71 ? 125.668 79.580 5.207 1.00 20.38 71 LYS BBB N 1
ATOM 1514 C CA . LYS B 1 71 ? 126.370 79.470 6.499 1.00 21.36 71 LYS BBB CA 1
ATOM 1515 C C . LYS B 1 71 ? 125.626 78.469 7.387 1.00 20.83 71 LYS BBB C 1
ATOM 1516 O O . LYS B 1 71 ? 124.384 78.398 7.287 1.00 21.50 71 LYS BBB O 1
ATOM 1522 N N . LEU B 1 72 ? 126.365 77.736 8.214 1.00 20.70 72 LEU BBB N 1
ATOM 1523 C CA . LEU B 1 72 ? 125.786 76.833 9.241 1.00 21.52 72 LEU BBB CA 1
ATOM 1524 C C . LEU B 1 72 ? 125.789 77.549 10.585 1.00 20.37 72 LEU BBB C 1
ATOM 1525 O O . LEU B 1 72 ? 126.875 77.922 11.061 1.00 21.31 72 LEU BBB O 1
ATOM 1530 N N . ILE B 1 73 ? 124.610 77.681 11.191 1.00 21.21 73 ILE BBB N 1
ATOM 1531 C CA . ILE B 1 73 ? 124.448 78.354 12.510 1.00 21.24 73 ILE BBB CA 1
ATOM 1532 C C . ILE B 1 73 ? 123.642 77.457 13.447 1.00 22.17 73 ILE BBB C 1
ATOM 1533 O O . ILE B 1 73 ? 122.791 76.668 12.981 1.00 20.65 73 ILE BBB O 1
ATOM 1538 N N . LYS B 1 74 ? 123.919 77.588 14.740 1.00 23.19 74 LYS BBB N 1
ATOM 1539 C CA . LYS B 1 74 ? 123.134 76.949 15.817 1.00 25.59 74 LYS BBB CA 1
ATOM 1540 C C . LYS B 1 74 ? 122.107 77.971 16.306 1.00 26.03 74 LYS BBB C 1
ATOM 1541 O O . LYS B 1 74 ? 122.521 79.095 16.646 1.00 25.13 74 LYS BBB O 1
ATOM 1547 N N . VAL B 1 75 ? 120.826 77.608 16.296 1.00 24.29 75 VAL BBB N 1
ATOM 1548 C CA . VAL B 1 75 ? 119.724 78.446 16.857 1.00 25.82 75 VAL BBB CA 1
ATOM 1549 C C . VAL B 1 75 ? 119.055 77.606 17.944 1.00 27.73 75 VAL BBB C 1
ATOM 1550 O O . VAL B 1 75 ? 118.444 76.572 17.614 1.00 27.70 75 VAL BBB O 1
ATOM 1554 N N . GLY B 1 76 ? 119.252 77.973 19.209 1.00 30.31 76 GLY BBB N 1
ATOM 1555 C CA . GLY B 1 76 ? 118.874 77.082 20.319 1.00 33.92 76 GLY BBB CA 1
ATOM 1556 C C . GLY B 1 76 ? 119.627 75.766 20.198 1.00 32.99 76 GLY BBB C 1
ATOM 1557 O O . GLY B 1 76 ? 120.863 75.820 20.140 1.00 34.72 76 GLY BBB O 1
ATOM 1558 N N . ASN B 1 77 ? 118.904 74.648 20.105 1.00 36.74 77 ASN BBB N 1
ATOM 1559 C CA . ASN B 1 77 ? 119.475 73.278 20.000 1.00 39.69 77 ASN BBB CA 1
ATOM 1560 C C . ASN B 1 77 ? 119.472 72.799 18.539 1.00 37.45 77 ASN BBB C 1
ATOM 1561 O O . ASN B 1 77 ? 119.868 71.648 18.319 1.00 40.15 77 ASN BBB O 1
ATOM 1566 N N . LYS B 1 78 ? 119.082 73.644 17.579 1.00 29.91 78 LYS BBB N 1
ATOM 1567 C CA . LYS B 1 78 ? 118.853 73.241 16.167 1.00 27.80 78 LYS BBB CA 1
ATOM 1568 C C . LYS B 1 78 ? 120.021 73.699 15.288 1.00 24.36 78 LYS BBB C 1
ATOM 1569 O O . LYS B 1 78 ? 120.567 74.790 15.530 1.00 22.80 78 LYS BBB O 1
ATOM 1575 N N . LEU B 1 79 ? 120.360 72.896 14.278 1.00 22.17 79 LEU BBB N 1
ATOM 1576 C CA . LEU B 1 79 ? 121.249 73.310 13.168 1.00 21.41 79 LEU BBB CA 1
ATOM 1577 C C . LEU B 1 79 ? 120.398 73.935 12.064 1.00 20.29 79 LEU BBB C 1
ATOM 1578 O O . LEU B 1 79 ? 119.432 73.300 11.603 1.00 20.45 79 LEU BBB O 1
ATOM 1583 N N . VAL B 1 80 ? 120.767 75.142 11.658 1.00 20.31 80 VAL BBB N 1
ATOM 1584 C CA . VAL B 1 80 ? 120.042 75.933 10.632 1.00 19.69 80 VAL BBB CA 1
ATOM 1585 C C . VAL B 1 80 ? 121.009 76.307 9.510 1.00 18.81 80 VAL BBB C 1
ATOM 1586 O O . VAL B 1 80 ? 122.143 76.729 9.805 1.00 19.81 80 VAL BBB O 1
ATOM 1590 N N . LEU B 1 81 ? 120.545 76.168 8.269 1.00 19.77 81 LEU BBB N 1
ATOM 1591 C CA . LEU B 1 81 ? 121.206 76.719 7.064 1.00 20.58 81 LEU BBB CA 1
ATOM 1592 C C . LEU B 1 81 ? 120.756 78.175 6.916 1.00 20.07 81 LEU BBB C 1
ATOM 1593 O O . LEU B 1 81 ? 119.562 78.397 6.662 1.00 20.20 81 LEU BBB O 1
ATOM 1598 N N . GLN B 1 82 ? 121.677 79.108 7.111 1.00 20.45 82 GLN BBB N 1
ATOM 1599 C CA . GLN B 1 82 ? 121.445 80.544 6.807 1.00 20.69 82 GLN BBB CA 1
ATOM 1600 C C . GLN B 1 82 ? 121.773 80.762 5.331 1.00 20.78 82 GLN BBB C 1
ATOM 1601 O O . GLN B 1 82 ? 122.819 80.265 4.875 1.00 22.22 82 GLN BBB O 1
ATOM 1607 N N . ILE B 1 83 ? 120.881 81.434 4.614 1.00 20.71 83 ILE BBB N 1
ATOM 1608 C CA . ILE B 1 83 ? 121.053 81.779 3.182 1.00 21.43 83 ILE BBB CA 1
ATOM 1609 C C . ILE B 1 83 ? 121.031 83.305 3.103 1.00 23.00 83 ILE BBB C 1
ATOM 1610 O O . ILE B 1 83 ? 119.976 83.902 3.449 1.00 20.96 83 ILE BBB O 1
ATOM 1615 N N . GLY B 1 84 ? 122.183 83.893 2.792 1.00 23.79 84 GLY BBB N 1
ATOM 1616 C CA . GLY B 1 84 ? 122.325 85.355 2.718 1.00 23.59 84 GLY BBB CA 1
ATOM 1617 C C . GLY B 1 84 ? 123.126 85.895 3.872 1.00 25.05 84 GLY BBB C 1
ATOM 1618 O O . GLY B 1 84 ? 123.106 85.309 4.979 1.00 27.23 84 GLY BBB O 1
ATOM 1619 N N . THR B 1 85 ? 123.872 86.963 3.596 1.00 25.45 85 THR BBB N 1
ATOM 1620 C CA . THR B 1 85 ? 124.718 87.709 4.554 1.00 26.20 85 THR BBB CA 1
ATOM 1621 C C . THR B 1 85 ? 124.731 89.163 4.085 1.00 27.13 85 THR BBB C 1
ATOM 1622 O O . THR B 1 85 ? 124.177 89.452 3.005 1.00 28.32 85 THR BBB O 1
ATOM 1626 N N . ASN B 1 86 ? 125.330 90.043 4.862 1.00 29.92 86 ASN BBB N 1
ATOM 1627 C CA . ASN B 1 86 ? 125.312 91.501 4.579 1.00 30.93 86 ASN BBB CA 1
ATOM 1628 C C . ASN B 1 86 ? 125.479 91.779 3.072 1.00 33.71 86 ASN BBB C 1
ATOM 1629 O O . ASN B 1 86 ? 124.710 92.597 2.523 1.00 32.71 86 ASN BBB O 1
A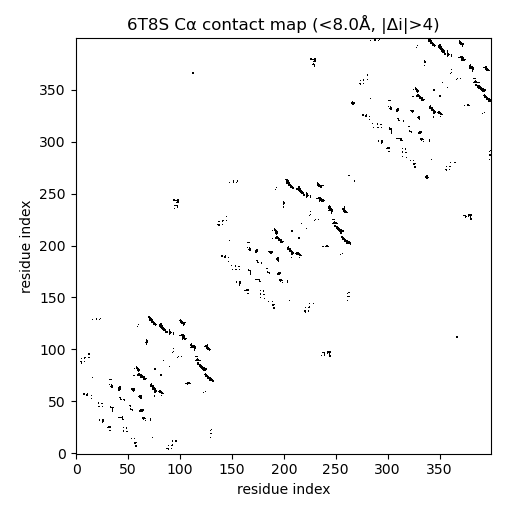TOM 1634 N N . ASP B 1 87 ? 126.435 91.096 2.422 1.00 36.85 87 ASP BBB N 1
ATOM 1635 C CA . ASP B 1 87 ? 126.862 91.313 1.006 1.00 39.88 87 ASP BBB CA 1
ATOM 1636 C C . ASP B 1 87 ? 125.687 91.089 0.032 1.00 37.94 87 ASP BBB C 1
ATOM 1637 O O . ASP B 1 87 ? 125.627 91.777 -1.008 1.00 33.35 87 ASP BBB O 1
ATOM 1642 N N . GLU B 1 88 ? 124.782 90.152 0.333 1.00 34.59 88 GLU BBB N 1
ATOM 1643 C CA . GLU B 1 88 ? 123.655 89.793 -0.559 1.00 33.15 88 GLU BBB CA 1
ATOM 1644 C C . GLU B 1 88 ? 122.746 88.826 0.205 1.00 29.65 88 GLU BBB C 1
ATOM 1645 O O . GLU B 1 88 ? 123.282 87.816 0.711 1.00 27.84 88 GLU BBB O 1
ATOM 1651 N N . GLY B 1 89 ? 121.454 89.156 0.311 1.00 25.81 89 GLY BBB N 1
ATOM 1652 C CA . GLY B 1 89 ? 120.395 88.263 0.819 1.00 24.56 89 GLY BBB CA 1
ATOM 1653 C C . GLY B 1 89 ? 119.699 87.513 -0.305 1.00 24.23 89 GLY BBB C 1
ATOM 1654 O O . GLY B 1 89 ? 120.147 87.590 -1.477 1.00 24.72 89 GLY BBB O 1
ATOM 1655 N N . VAL B 1 90 ? 118.620 86.803 0.002 1.00 22.56 90 VAL BBB N 1
ATOM 1656 C CA . VAL B 1 90 ? 117.822 86.084 -1.033 1.00 23.20 90 VAL BBB CA 1
ATOM 1657 C C . VAL B 1 90 ? 116.761 87.034 -1.594 1.00 23.49 90 VAL BBB C 1
ATOM 1658 O O . VAL B 1 90 ? 116.371 88.002 -0.894 1.00 22.33 90 VAL BBB O 1
ATOM 1662 N N . THR B 1 91 ? 116.284 86.729 -2.797 1.00 24.54 91 THR BBB N 1
ATOM 1663 C CA . THR B 1 91 ? 115.055 87.313 -3.384 1.00 24.93 91 THR BBB CA 1
ATOM 1664 C C . THR B 1 91 ? 114.078 86.181 -3.707 1.00 25.20 91 THR BBB C 1
ATOM 1665 O O . THR B 1 91 ? 114.489 85.200 -4.348 1.00 24.07 91 THR BBB O 1
ATOM 1669 N N . LEU B 1 92 ? 112.849 86.303 -3.203 1.00 23.08 92 LEU BBB N 1
ATOM 1670 C CA . LEU B 1 92 ? 111.735 85.355 -3.448 1.00 24.46 92 LEU BBB CA 1
ATOM 1671 C C . LEU B 1 92 ? 110.489 86.144 -3.859 1.00 24.57 92 LEU BBB C 1
ATOM 1672 O O . LEU B 1 92 ? 110.065 87.069 -3.114 1.00 24.22 92 LEU BBB O 1
ATOM 1677 N N . THR B 1 93 ? 109.916 85.773 -5.001 1.00 23.85 93 THR BBB N 1
ATOM 1678 C CA . THR B 1 93 ? 108.514 86.095 -5.379 1.00 25.98 93 THR BBB CA 1
ATOM 1679 C C . THR B 1 93 ? 107.563 85.218 -4.553 1.00 27.43 93 THR BBB C 1
ATOM 1680 O O . THR B 1 93 ? 108.035 84.221 -3.974 1.00 25.41 93 THR BBB O 1
ATOM 1684 N N . GLU B 1 94 ? 106.265 85.538 -4.530 1.00 27.01 94 GLU BBB N 1
ATOM 1685 C CA . GLU B 1 94 ? 105.248 84.694 -3.850 1.00 29.29 94 GLU BBB CA 1
ATOM 1686 C C . GLU B 1 94 ? 105.252 83.297 -4.479 1.00 27.23 94 GLU BBB C 1
ATOM 1687 O O . GLU B 1 94 ? 105.180 82.308 -3.725 1.00 25.77 94 GLU BBB O 1
ATOM 1693 N N . ALA B 1 95 ? 105.359 83.215 -5.806 1.00 27.25 95 ALA BBB N 1
ATOM 1694 C CA . ALA B 1 95 ? 105.375 81.925 -6.534 1.00 26.02 95 ALA BBB CA 1
ATOM 1695 C C . ALA B 1 95 ? 106.571 81.082 -6.072 1.00 23.61 95 ALA B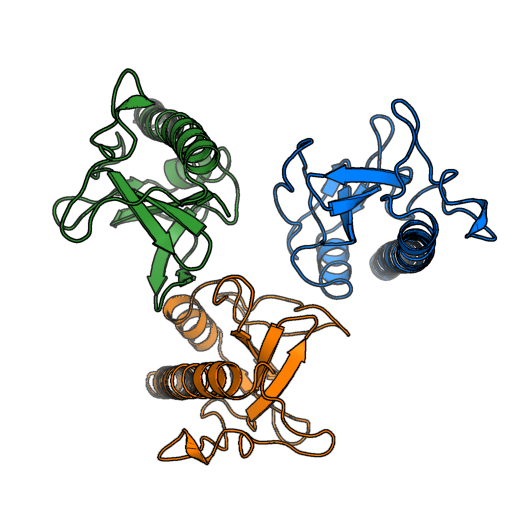BB C 1
ATOM 1696 O O . ALA B 1 95 ? 106.409 79.845 -5.910 1.00 23.33 95 ALA BBB O 1
ATOM 1698 N N . GLN B 1 96 ? 107.733 81.706 -5.895 1.00 22.43 96 GLN BBB N 1
ATOM 1699 C CA . GLN B 1 96 ? 108.974 81.004 -5.464 1.00 21.97 96 GLN BBB CA 1
ATOM 1700 C C . GLN B 1 96 ? 108.806 80.495 -4.030 1.00 22.49 96 GLN BBB C 1
ATOM 1701 O O . GLN B 1 96 ? 109.170 79.332 -3.772 1.00 21.31 96 GLN BBB O 1
ATOM 1707 N N . SER B 1 97 ? 108.293 81.343 -3.134 1.00 23.54 97 SER BBB N 1
ATOM 1708 C CA . SER B 1 97 ? 107.999 80.981 -1.720 1.00 22.49 97 SER BBB CA 1
ATOM 1709 C C . SER B 1 97 ? 107.034 79.793 -1.672 1.00 23.09 97 SER BBB C 1
ATOM 1710 O O . SER B 1 97 ? 107.302 78.848 -0.918 1.00 22.95 97 SER BBB O 1
ATOM 1713 N N . ALA B 1 98 ? 105.957 79.837 -2.456 1.00 23.33 98 ALA BBB N 1
ATOM 1714 C CA . ALA B 1 98 ? 104.928 78.774 -2.486 1.00 24.94 98 ALA BBB CA 1
ATOM 1715 C C . ALA B 1 98 ? 105.555 77.450 -2.945 1.00 23.91 98 ALA BBB C 1
ATOM 1716 O O . ALA B 1 98 ? 105.234 76.405 -2.334 1.00 23.74 98 ALA BBB O 1
ATOM 1718 N N . LYS B 1 99 ? 106.407 77.471 -3.979 1.00 24.54 99 LYS BBB N 1
ATOM 1719 C CA . LYS B 1 99 ? 107.065 76.230 -4.483 1.00 24.31 99 LYS BBB CA 1
ATOM 1720 C C . LYS B 1 99 ? 107.967 75.651 -3.384 1.00 23.03 99 LYS BBB C 1
ATOM 1721 O O . LYS B 1 99 ? 107.852 74.449 -3.056 1.00 23.32 99 LYS BBB O 1
ATOM 1727 N N . LEU B 1 100 ? 108.836 76.485 -2.809 1.00 23.58 100 LEU BBB N 1
ATOM 1728 C CA . LEU B 1 100 ? 109.790 76.061 -1.754 1.00 22.96 100 LEU BBB CA 1
ATOM 1729 C C . LEU B 1 100 ? 109.019 75.428 -0.585 1.00 23.11 100 LEU BBB C 1
ATOM 1730 O O . LEU B 1 100 ? 109.403 74.337 -0.114 1.00 21.18 100 LEU BBB O 1
ATOM 1735 N N . LEU B 1 101 ? 107.926 76.059 -0.158 1.00 22.62 101 LEU BBB N 1
ATOM 1736 C CA . LEU B 1 101 ? 107.156 75.604 1.026 1.00 23.53 101 LEU BBB CA 1
ATOM 1737 C C . LEU B 1 101 ? 106.401 74.304 0.692 1.00 22.30 101 LEU BBB C 1
ATOM 1738 O O . LEU B 1 101 ? 106.334 73.405 1.535 1.00 23.10 101 LEU BBB O 1
ATOM 1743 N N . SER B 1 102 ? 105.862 74.180 -0.514 1.00 22.51 102 SER BBB N 1
ATOM 1744 C CA . SER B 1 102 ? 105.129 72.965 -0.963 1.00 24.15 102 SER BBB CA 1
ATOM 1745 C C . SER B 1 102 ? 106.101 71.776 -1.064 1.00 25.25 102 SER BBB C 1
ATOM 1746 O O . SER B 1 102 ? 105.727 70.637 -0.698 1.00 25.22 102 SER BBB O 1
ATOM 1749 N N . ASP B 1 103 ? 107.311 72.027 -1.545 1.00 25.37 103 ASP BBB N 1
ATOM 1750 C CA . ASP B 1 103 ? 108.322 70.981 -1.822 1.00 25.00 103 ASP BBB CA 1
ATOM 1751 C C . ASP B 1 103 ? 108.981 70.516 -0.521 1.00 25.66 103 ASP BBB C 1
ATOM 1752 O O . ASP B 1 103 ? 109.260 69.311 -0.414 1.00 26.36 103 ASP BBB O 1
ATOM 1757 N N . ILE B 1 104 ? 109.268 71.434 0.408 1.00 23.72 104 ILE BBB N 1
ATOM 1758 C CA . ILE B 1 104 ? 110.049 71.128 1.649 1.00 23.53 104 ILE BBB CA 1
ATOM 1759 C C . ILE B 1 104 ? 109.072 70.811 2.789 1.00 21.94 104 ILE BBB C 1
ATOM 1760 O O . ILE B 1 104 ? 109.430 69.993 3.657 1.00 23.00 104 ILE BBB O 1
ATOM 1765 N N . GLY B 1 105 ? 107.891 71.423 2.778 1.00 21.98 105 GLY BBB N 1
ATOM 1766 C CA . GLY B 1 105 ? 106.884 71.297 3.853 1.00 22.04 105 GLY BBB CA 1
ATOM 1767 C C . GLY B 1 105 ? 107.050 72.322 4.959 1.00 22.19 105 GLY BBB C 1
ATOM 1768 O O . GLY B 1 105 ? 107.883 73.242 4.821 1.00 21.78 105 GLY BBB O 1
ATOM 1769 N N . GLU B 1 106 ? 106.264 72.179 6.030 1.00 21.66 106 GLU BBB N 1
ATOM 1770 C CA . GLU B 1 106 ? 106.143 73.199 7.110 1.00 21.75 106 GLU BBB CA 1
ATOM 1771 C C . GLU B 1 106 ? 107.238 73.021 8.176 1.00 20.98 106 GLU BBB C 1
ATOM 1772 O O . GLU B 1 106 ? 107.975 71.994 8.193 1.00 20.86 106 GLU BBB O 1
ATOM 1778 N N . ASN B 1 107 ? 107.368 74.016 9.053 1.00 21.42 107 ASN BBB N 1
ATOM 1779 C CA . ASN B 1 107 ? 108.232 73.933 10.262 1.00 22.35 107 ASN BBB CA 1
ATOM 1780 C C . ASN B 1 107 ? 109.725 73.875 9.890 1.00 22.58 107 ASN BBB C 1
ATOM 1781 O O . ASN B 1 107 ? 110.522 73.437 10.734 1.00 21.77 107 ASN BBB O 1
ATOM 1786 N N . LYS B 1 108 ? 110.124 74.354 8.705 1.00 20.55 108 LYS BBB N 1
ATOM 1787 C CA . LYS B 1 108 ? 111.554 74.328 8.292 1.00 21.26 108 LYS BBB CA 1
ATOM 1788 C C . LYS B 1 108 ? 112.055 75.699 7.820 1.00 19.91 108 LYS BBB C 1
ATOM 1789 O O . LYS B 1 108 ? 113.218 75.989 8.115 1.00 18.85 108 LYS BBB O 1
ATOM 1795 N N . ILE B 1 109 ? 111.238 76.483 7.122 1.00 18.73 109 ILE BBB N 1
ATOM 1796 C CA . ILE B 1 109 ? 111.709 77.705 6.408 1.00 19.07 109 ILE BBB CA 1
ATOM 1797 C C . ILE B 1 109 ? 111.210 78.928 7.170 1.00 18.81 109 ILE BBB C 1
ATOM 1798 O O . ILE B 1 109 ? 109.984 79.047 7.355 1.00 20.54 109 ILE BBB O 1
ATOM 1803 N N . TYR B 1 110 ? 112.131 79.810 7.542 1.00 18.52 110 TYR BBB N 1
ATOM 1804 C CA . TYR B 1 110 ? 111.861 81.004 8.390 1.00 19.43 110 TYR BBB CA 1
ATOM 1805 C C . TYR B 1 110 ? 112.549 82.240 7.803 1.00 19.82 110 TYR BBB C 1
ATOM 1806 O O . TYR B 1 110 ? 113.630 82.119 7.198 1.00 19.01 110 TYR BBB O 1
ATOM 1815 N N . THR B 1 111 ? 111.922 83.404 7.987 1.00 21.00 111 THR BBB N 1
ATOM 1816 C CA . THR B 1 111 ? 112.435 84.708 7.495 1.00 21.23 111 THR BBB CA 1
ATOM 1817 C C . THR B 1 111 ? 113.111 85.468 8.636 1.00 21.25 111 THR BBB C 1
ATOM 1818 O O . THR B 1 111 ? 113.603 86.580 8.376 1.00 22.04 111 THR BBB O 1
ATOM 1822 N N . SER B 1 112 ? 113.117 84.924 9.856 1.00 20.34 112 SER BBB N 1
ATOM 1823 C CA . SER B 1 112 ? 113.768 85.554 11.025 1.00 21.12 112 SER BBB CA 1
ATOM 1824 C C . SER B 1 112 ? 114.155 84.505 12.066 1.00 21.94 112 SER BBB C 1
ATOM 1825 O O . SER B 1 112 ? 113.543 83.408 12.117 1.00 21.03 112 SER BBB O 1
ATOM 1828 N N . VAL B 1 113 ? 115.138 84.863 12.886 1.00 22.31 113 VAL BBB N 1
ATOM 1829 C CA . VAL B 1 113 ? 115.492 84.143 14.138 1.00 22.67 113 VAL BBB CA 1
ATOM 1830 C C . VAL B 1 113 ? 115.595 85.183 15.258 1.00 24.76 113 VAL BBB C 1
ATOM 1831 O O . VAL B 1 113 ? 115.901 86.363 14.977 1.00 25.11 113 VAL BBB O 1
ATOM 1835 N N . THR B 1 114 ? 115.360 84.752 16.488 1.00 23.94 114 THR BBB N 1
ATOM 1836 C CA . THR B 1 114 ? 115.687 85.550 17.687 1.00 25.23 114 THR BBB CA 1
ATOM 1837 C C . THR B 1 114 ? 117.044 85.050 18.175 1.00 27.54 114 THR BBB C 1
ATOM 1838 O O . THR B 1 114 ? 117.665 84.223 17.467 1.00 28.29 114 THR BBB O 1
ATOM 1842 N N . ALA B 1 115 ? 117.492 85.497 19.343 1.00 30.79 115 ALA BBB N 1
ATOM 1843 C CA . ALA B 1 115 ? 118.815 85.103 19.875 1.00 32.10 115 ALA BBB CA 1
ATOM 1844 C C . ALA B 1 115 ? 118.884 83.577 20.027 1.00 32.74 115 ALA BBB C 1
ATOM 1845 O O . ALA B 1 115 ? 119.991 83.036 19.863 1.00 34.20 115 ALA BBB O 1
ATOM 1847 N N . ASP B 1 116 ? 117.770 82.894 20.321 1.00 28.84 116 ASP BBB N 1
ATOM 1848 C CA . ASP B 1 116 ? 117.837 81.434 20.588 1.00 30.34 116 ASP BBB CA 1
ATOM 1849 C C . ASP B 1 116 ? 116.614 80.685 20.058 1.00 27.91 116 ASP BBB C 1
ATOM 1850 O O . ASP B 1 116 ? 116.435 79.536 20.480 1.00 29.67 116 ASP BBB O 1
ATOM 1855 N N . ASN B 1 117 ? 115.845 81.254 19.128 1.00 24.07 117 ASN BBB N 1
ATOM 1856 C CA . ASN B 1 117 ? 114.600 80.607 18.641 1.00 23.63 117 ASN BBB CA 1
ATOM 1857 C C . ASN B 1 117 ? 114.408 80.943 17.154 1.00 22.67 117 ASN BBB C 1
ATOM 1858 O O . ASN B 1 117 ? 114.777 82.036 16.716 1.00 24.08 117 ASN BBB O 1
ATOM 1863 N N . LEU B 1 118 ? 113.829 80.024 16.393 1.00 22.59 118 LEU BBB N 1
ATOM 1864 C CA . LEU B 1 118 ? 113.326 80.335 15.036 1.00 22.81 118 LEU BBB CA 1
ATOM 1865 C C . LEU B 1 118 ? 112.180 81.348 15.156 1.00 21.91 118 LEU BBB C 1
ATOM 1866 O O . LEU B 1 118 ? 111.380 81.263 16.121 1.00 20.91 118 LEU BBB O 1
ATOM 1871 N N . GLY B 1 119 ? 112.093 82.255 14.193 1.00 21.62 119 GLY BBB N 1
ATOM 1872 C CA . GLY B 1 119 ? 111.139 83.369 14.225 1.00 21.95 119 GLY BBB CA 1
ATOM 1873 C C . GLY B 1 119 ? 109.935 83.099 13.353 1.00 22.29 119 GLY BBB C 1
ATOM 1874 O O . GLY B 1 119 ? 109.218 82.099 13.614 1.00 22.83 119 GLY BBB O 1
ATOM 1875 N N . ASN B 1 120 ? 109.719 83.965 12.364 1.00 20.95 120 ASN BBB N 1
ATOM 1876 C CA . ASN B 1 120 ? 108.512 83.983 11.513 1.00 21.67 120 ASN BBB CA 1
ATOM 1877 C C . ASN B 1 120 ? 108.630 82.940 10.408 1.00 20.21 120 ASN BBB C 1
ATOM 1878 O O . ASN B 1 120 ? 109.565 82.965 9.605 1.00 21.81 120 ASN BBB O 1
ATOM 1883 N N . PRO B 1 121 ? 107.681 81.989 10.326 1.00 21.09 121 PRO BBB N 1
ATOM 1884 C CA . PRO B 1 121 ? 107.691 81.032 9.226 1.00 21.02 121 PRO BBB CA 1
ATOM 1885 C C . PRO B 1 121 ? 107.441 81.723 7.882 1.00 21.10 121 PRO BBB C 1
ATOM 1886 O O . PRO B 1 121 ? 106.643 82.672 7.787 1.00 21.36 121 PRO BBB O 1
ATOM 1890 N N . LEU B 1 122 ? 108.132 81.237 6.853 1.00 20.22 122 LEU BBB N 1
ATOM 1891 C CA . LEU B 1 122 ? 107.783 81.565 5.455 1.00 21.92 122 LEU BBB CA 1
ATOM 1892 C C . LEU B 1 122 ? 106.386 81.008 5.158 1.00 21.82 122 LEU BBB C 1
ATOM 1893 O O . LEU B 1 122 ? 106.105 79.871 5.559 1.00 22.34 122 LEU BBB O 1
ATOM 1898 N N . THR B 1 123 ? 105.552 81.783 4.462 1.00 22.26 123 THR BBB N 1
ATOM 1899 C CA . THR B 1 123 ? 104.203 81.373 3.992 1.00 23.41 123 THR BBB CA 1
ATOM 1900 C C . THR B 1 123 ? 104.190 81.394 2.467 1.00 23.80 123 THR BBB C 1
ATOM 1901 O O . THR B 1 123 ? 105.145 81.934 1.860 1.00 22.44 123 THR BBB O 1
ATOM 1905 N N A SER B 1 124 ? 103.118 80.852 1.880 0.50 24.40 124 SER BBB N 1
ATOM 1906 N N B SER B 1 124 ? 103.143 80.823 1.870 0.50 24.04 124 SER BBB N 1
ATOM 1907 C CA A SER B 1 124 ? 102.871 80.761 0.414 0.50 25.84 124 SER BBB CA 1
ATOM 1908 C CA B SER B 1 124 ? 102.947 80.764 0.398 0.50 25.24 124 SER BBB CA 1
ATOM 1909 C C A SER B 1 124 ? 102.661 82.143 -0.214 0.50 27.01 124 SER BBB C 1
ATOM 1910 C C B SER B 1 124 ? 102.877 82.181 -0.192 0.50 26.79 124 SER BBB C 1
ATOM 1911 O O A SER B 1 124 ? 102.614 82.211 -1.453 0.50 28.76 124 SER BBB O 1
ATOM 1912 O O B SER B 1 124 ? 103.269 82.329 -1.368 0.50 28.97 124 SER BBB O 1
ATOM 1917 N N . ASN B 1 125 ? 102.469 83.187 0.596 1.00 27.98 125 ASN BBB N 1
ATOM 1918 C CA . ASN B 1 125 ? 102.262 84.584 0.114 1.00 31.20 125 ASN BBB CA 1
ATOM 1919 C C . ASN B 1 125 ? 103.461 85.470 0.476 1.00 29.39 125 ASN BBB C 1
ATOM 1920 O O . ASN B 1 125 ? 103.358 86.689 0.263 1.00 30.21 125 ASN BBB O 1
ATOM 1925 N N . THR B 1 126 ? 104.576 84.903 0.954 1.00 26.94 126 THR BBB N 1
ATOM 1926 C CA . THR B 1 126 ? 105.764 85.686 1.391 1.00 27.62 126 THR BBB CA 1
ATOM 1927 C C . THR B 1 126 ? 106.580 86.172 0.187 1.00 29.13 126 THR BBB C 1
ATOM 1928 O O . THR B 1 126 ? 106.905 85.366 -0.702 1.00 25.34 126 THR BBB O 1
ATOM 1932 N N . LYS B 1 127 ? 106.914 87.463 0.175 1.00 27.65 127 LYS BBB N 1
ATOM 1933 C CA . LYS B 1 127 ? 107.940 88.051 -0.719 1.00 28.64 127 LYS BBB CA 1
ATOM 1934 C C . LYS B 1 127 ? 109.165 88.394 0.121 1.00 26.68 127 LYS BBB C 1
ATOM 1935 O O . LYS B 1 127 ? 108.986 88.913 1.241 1.00 28.52 127 LYS BBB O 1
ATOM 1941 N N . VAL B 1 128 ? 110.358 88.097 -0.377 1.00 24.45 128 VAL BBB N 1
ATOM 1942 C CA . VAL B 1 128 ? 111.632 88.478 0.290 1.00 26.58 128 VAL BBB CA 1
ATOM 1943 C C . VAL B 1 128 ? 112.452 89.301 -0.703 1.00 27.26 128 VAL BBB C 1
ATOM 1944 O O . VAL B 1 128 ? 112.687 88.825 -1.821 1.00 25.48 128 VAL BBB O 1
ATOM 1948 N N . ASP B 1 129 ? 112.853 90.504 -0.295 1.00 27.63 129 ASP BBB N 1
ATOM 1949 C CA . ASP B 1 129 ? 113.624 91.439 -1.150 1.00 29.04 129 ASP BBB CA 1
ATOM 1950 C C . ASP B 1 129 ? 114.995 91.650 -0.505 1.00 27.73 129 ASP BBB C 1
ATOM 1951 O O . ASP B 1 129 ? 115.118 92.521 0.361 1.00 26.81 129 ASP BBB O 1
ATOM 1956 N N . ASN B 1 130 ? 115.978 90.838 -0.892 1.00 25.84 130 ASN BBB N 1
ATOM 1957 C CA . ASN B 1 130 ? 117.389 90.954 -0.451 1.00 27.22 130 ASN BBB CA 1
ATOM 1958 C C . ASN B 1 130 ? 117.499 90.851 1.076 1.00 26.37 130 ASN BBB C 1
ATOM 1959 O O . ASN B 1 130 ? 118.081 91.741 1.719 1.00 25.96 130 ASN BBB O 1
ATOM 1964 N N . LYS B 1 131 ? 116.983 89.775 1.672 1.00 25.83 131 LYS BBB N 1
ATOM 1965 C CA . LYS B 1 131 ? 117.087 89.560 3.134 1.00 24.05 131 LYS BBB CA 1
ATOM 1966 C C . LYS B 1 131 ? 117.510 88.110 3.394 1.00 23.18 131 LYS BBB C 1
ATOM 1967 O O . LYS B 1 131 ? 117.412 87.277 2.473 1.00 21.06 131 LYS BBB O 1
ATOM 1973 N N A VAL B 1 132 ? 117.919 87.825 4.633 0.50 21.85 132 VAL BBB N 1
ATOM 1974 N N B VAL B 1 132 ? 117.971 87.831 4.611 0.50 21.67 132 VAL BBB N 1
ATOM 1975 C CA A VAL B 1 132 ? 118.391 86.491 5.110 0.50 21.97 132 VAL BBB CA 1
ATOM 1976 C CA B VAL B 1 132 ? 118.390 86.461 5.010 0.50 21.77 132 VAL BBB CA 1
ATOM 1977 C C A VAL B 1 132 ? 117.211 85.504 5.148 0.50 22.57 132 VAL BBB C 1
ATOM 1978 C C B VAL B 1 132 ? 117.169 85.532 4.926 0.50 22.18 132 VAL BBB C 1
ATOM 1979 O O A VAL B 1 132 ? 116.088 85.925 5.535 0.50 21.97 132 VAL BBB O 1
ATOM 1980 O O B VAL B 1 132 ? 115.993 86.018 4.915 0.50 20.48 132 VAL BBB O 1
ATOM 1987 N N . LEU B 1 133 ? 117.450 84.243 4.756 1.00 20.80 133 LEU BBB N 1
ATOM 1988 C CA . LEU B 1 133 ? 116.470 83.136 4.864 1.00 19.60 133 LEU BBB CA 1
ATOM 1989 C C . LEU B 1 133 ? 117.110 82.037 5.717 1.00 18.74 133 LEU BBB C 1
ATOM 1990 O O . LEU B 1 133 ? 118.345 81.920 5.726 1.00 18.62 133 LEU BBB O 1
ATOM 1995 N N . TYR B 1 134 ? 116.299 81.283 6.448 1.00 18.82 134 TYR BBB N 1
ATOM 1996 C CA . TYR B 1 134 ? 116.772 80.183 7.321 1.00 18.68 134 TYR BBB CA 1
ATOM 1997 C C . TYR B 1 134 ? 115.991 78.917 6.977 1.00 19.65 134 TYR BBB C 1
ATOM 1998 O O . TYR B 1 134 ? 114.768 78.989 6.810 1.00 19.46 134 TYR BBB O 1
ATOM 2007 N N . ILE B 1 135 ? 116.695 77.797 6.853 1.00 19.59 135 ILE BBB N 1
ATOM 2008 C CA . ILE B 1 135 ? 116.054 76.460 6.707 1.00 19.43 135 ILE BBB CA 1
ATOM 2009 C C . ILE B 1 135 ? 116.667 75.512 7.733 1.00 18.25 135 ILE BBB C 1
ATOM 2010 O O . ILE B 1 135 ? 117.885 75.285 7.702 1.00 19.54 135 ILE BBB O 1
ATOM 2015 N N . VAL B 1 136 ? 115.815 74.916 8.565 1.00 19.59 136 VAL BBB N 1
ATOM 2016 C CA . VAL B 1 136 ? 116.247 73.958 9.619 1.00 19.08 136 VAL BBB CA 1
ATOM 2017 C C . VAL B 1 136 ? 116.848 72.730 8.930 1.00 19.71 136 VAL BBB C 1
ATOM 2018 O O . VAL B 1 136 ? 116.186 72.193 8.006 1.00 21.98 136 VAL BBB O 1
ATOM 2022 N N . LEU B 1 137 ? 118.036 72.316 9.367 1.00 20.79 137 LEU BBB N 1
ATOM 2023 C CA . LEU B 1 137 ? 118.720 71.088 8.890 1.00 22.62 137 LEU BBB CA 1
ATOM 2024 C C . LEU B 1 137 ? 118.479 69.964 9.892 1.00 23.91 137 LEU BBB C 1
ATOM 2025 O O . LEU B 1 137 ? 118.002 68.910 9.459 1.00 24.85 137 LEU BBB O 1
ATOM 2030 N N . ILE B 1 138 ? 118.811 70.192 11.166 1.00 23.81 138 ILE BBB N 1
ATOM 2031 C CA . ILE B 1 138 ? 118.681 69.159 12.229 1.00 25.32 138 ILE BBB CA 1
ATOM 2032 C C . ILE B 1 138 ? 117.901 69.749 13.415 1.00 25.34 138 ILE BBB C 1
ATOM 2033 O O . ILE B 1 138 ? 118.319 70.800 13.940 1.00 24.81 138 ILE BBB O 1
ATOM 2038 N N . ASP B 1 139 ? 116.811 69.085 13.815 1.00 28.50 139 ASP BBB N 1
ATOM 2039 C CA . ASP B 1 139 ? 116.100 69.318 15.105 1.00 32.43 139 ASP BBB CA 1
ATOM 2040 C C . ASP B 1 139 ? 115.621 67.968 15.665 1.00 36.66 139 ASP BBB C 1
ATOM 2041 O O . ASP B 1 139 ? 116.103 66.937 15.179 1.00 35.95 139 ASP BBB O 1
ATOM 2046 N N . ASN B 1 140 ? 114.678 67.975 16.614 1.00 43.23 140 ASN BBB N 1
ATOM 2047 C CA . ASN B 1 140 ? 114.123 66.758 17.278 1.00 50.20 140 ASN BBB CA 1
ATOM 2048 C C . ASN B 1 140 ? 113.290 65.908 16.299 1.00 50.59 140 ASN BBB C 1
ATOM 2049 O O . ASN B 1 140 ? 113.105 64.697 16.579 1.00 52.49 140 ASN BBB O 1
ATOM 2054 N N . THR B 1 141 ? 112.809 66.488 15.193 1.00 46.82 141 THR BBB N 1
ATOM 2055 C CA . THR B 1 141 ? 112.057 65.760 14.129 1.00 47.85 141 THR BBB CA 1
ATOM 2056 C C . THR B 1 141 ? 113.030 64.876 13.335 1.00 45.91 141 THR BBB C 1
ATOM 2057 O O . THR B 1 141 ? 112.568 63.881 12.759 1.00 43.72 141 THR BBB O 1
ATOM 2061 N N . VAL B 1 142 ? 114.320 65.235 13.305 1.00 45.82 142 VAL BBB N 1
ATOM 2062 C CA . VAL B 1 142 ? 115.398 64.508 12.567 1.00 47.50 142 VAL BBB CA 1
ATOM 2063 C C . VAL B 1 142 ? 116.105 63.562 13.551 1.00 52.74 142 VAL BBB C 1
ATOM 2064 O O . VAL B 1 142 ? 116.411 62.423 13.142 1.00 51.11 142 VAL BBB O 1
ATOM 2068 N N . MET B 1 143 ? 116.348 64.019 14.789 1.00 58.62 143 MET BBB N 1
ATOM 2069 C CA . MET B 1 143 ? 116.820 63.196 15.941 1.00 65.81 143 MET BBB CA 1
ATOM 2070 C C . MET B 1 143 ? 115.602 62.566 16.630 1.00 68.98 143 MET BBB C 1
ATOM 2071 O O . MET B 1 143 ? 115.419 61.350 16.672 1.00 72.15 143 MET BBB O 1
ATOM 2076 N N . GLY C 1 8 ? 72.640 66.935 1.985 1.00 61.18 8 GLY CCC N 1
ATOM 2077 C CA . GLY C 1 8 ? 74.057 67.139 1.556 1.00 59.35 8 GLY CCC CA 1
ATOM 2078 C C . GLY C 1 8 ? 74.905 67.780 2.648 1.00 57.17 8 GLY CCC C 1
ATOM 2079 O O . GLY C 1 8 ? 75.891 67.156 3.059 1.00 53.09 8 GLY CCC O 1
ATOM 2080 N N . SER C 1 9 ? 74.540 68.989 3.093 1.00 54.60 9 SER CCC N 1
ATOM 2081 C CA . SER C 1 9 ? 75.292 69.804 4.083 1.00 52.17 9 SER CCC CA 1
ATOM 2082 C C . SER C 1 9 ? 75.417 69.031 5.401 1.00 49.00 9 SER CCC C 1
ATOM 2083 O O . SER C 1 9 ? 76.546 68.891 5.894 1.00 44.46 9 SER CCC O 1
ATOM 2086 N N . ASN C 1 10 ? 74.294 68.540 5.936 1.00 46.73 10 ASN CCC N 1
ATOM 2087 C CA . ASN C 1 10 ? 74.239 67.777 7.213 1.00 44.42 10 ASN CCC CA 1
ATOM 2088 C C . ASN C 1 10 ? 74.872 66.401 7.014 1.00 40.32 10 ASN CCC C 1
ATOM 2089 O O . ASN C 1 10 ? 75.628 65.974 7.902 1.00 35.91 10 ASN CCC O 1
ATOM 2094 N N . ILE C 1 11 ? 74.564 65.721 5.904 1.00 36.10 11 ILE CCC N 1
ATOM 2095 C CA . ILE C 1 11 ? 75.164 64.396 5.580 1.00 35.05 11 ILE CCC CA 1
ATOM 2096 C C . ILE C 1 11 ? 76.692 64.556 5.523 1.00 31.72 11 ILE CCC C 1
ATOM 2097 O O . ILE C 1 11 ? 77.394 63.661 6.015 1.00 29.94 11 ILE CCC O 1
ATOM 2102 N N . ASN C 1 12 ? 77.188 65.637 4.920 1.00 31.39 12 ASN CCC N 1
ATOM 2103 C CA . ASN C 1 12 ? 78.648 65.891 4.745 1.00 31.17 12 ASN CCC CA 1
ATOM 2104 C C . ASN C 1 12 ? 79.298 66.226 6.094 1.00 30.26 12 ASN CCC C 1
ATOM 2105 O O . ASN C 1 12 ? 80.438 65.784 6.315 1.00 27.56 12 ASN CCC O 1
ATOM 2110 N N . LYS C 1 13 ? 78.626 67.007 6.945 1.00 31.20 13 LYS CCC N 1
ATOM 2111 C CA . LYS C 1 13 ? 79.091 67.299 8.330 1.00 32.17 13 LYS CCC CA 1
ATOM 2112 C C . LYS C 1 13 ? 79.192 65.985 9.112 1.00 28.65 13 LYS CCC C 1
ATOM 2113 O O . LYS C 1 13 ? 80.193 65.815 9.834 1.00 28.39 13 LYS CCC O 1
ATOM 2119 N N . ALA C 1 14 ? 78.230 65.072 8.940 1.00 28.65 14 ALA CCC N 1
ATOM 2120 C CA . ALA C 1 14 ? 78.199 63.767 9.639 1.00 26.96 14 ALA CCC CA 1
ATOM 2121 C C . ALA C 1 14 ? 79.353 62.869 9.171 1.00 26.49 14 ALA CCC C 1
ATOM 2122 O O . ALA C 1 14 ? 79.874 62.110 9.996 1.00 24.93 14 ALA CCC O 1
ATOM 2124 N N . LYS C 1 15 ? 79.726 62.901 7.888 1.00 25.54 15 LYS CCC N 1
ATOM 2125 C CA . LYS C 1 15 ? 80.911 62.152 7.383 1.00 26.63 15 LYS CCC CA 1
ATOM 2126 C C . LYS C 1 15 ? 82.163 62.624 8.132 1.00 23.40 15 LYS CCC C 1
ATOM 2127 O O . LYS C 1 15 ? 82.962 61.767 8.552 1.00 24.62 15 LYS CCC O 1
ATOM 2133 N N . VAL C 1 16 ? 82.315 63.934 8.294 1.00 23.51 16 VAL CCC N 1
ATOM 2134 C CA . VAL C 1 16 ? 83.462 64.557 9.013 1.00 25.54 16 VAL CCC CA 1
ATOM 2135 C C . VAL C 1 16 ? 83.423 64.126 10.489 1.00 25.27 16 VAL CCC C 1
ATOM 2136 O O . VAL C 1 16 ? 84.490 63.778 11.046 1.00 24.01 16 VAL CCC O 1
ATOM 2140 N N . ALA C 1 17 ? 82.245 64.121 11.118 1.00 26.84 17 ALA CCC N 1
ATOM 2141 C CA . ALA C 1 17 ? 82.102 63.701 12.535 1.00 25.27 17 ALA CCC CA 1
ATOM 2142 C C . ALA C 1 17 ? 82.491 62.227 12.672 1.00 24.97 17 ALA CCC C 1
ATOM 2143 O O . ALA C 1 17 ? 83.132 61.869 13.685 1.00 25.05 17 ALA CCC O 1
ATOM 2145 N N . SER C 1 18 ? 82.114 61.385 11.705 1.00 23.64 18 SER CCC N 1
ATOM 2146 C CA . SER C 1 18 ? 82.491 59.955 11.688 1.00 24.09 18 SER CCC CA 1
ATOM 2147 C C . SER C 1 18 ? 84.018 59.814 11.664 1.00 24.32 18 SER CCC C 1
ATOM 2148 O O . SER C 1 18 ? 84.544 58.985 12.429 1.00 22.33 18 SER CCC O 1
ATOM 2151 N N . VAL C 1 19 ? 84.714 60.605 10.839 1.00 22.32 19 VAL CCC N 1
ATOM 2152 C CA . VAL C 1 19 ? 86.202 60.557 10.781 1.00 22.95 19 VAL CCC CA 1
ATOM 2153 C C . VAL C 1 19 ? 86.786 61.042 12.115 1.00 22.80 19 VAL CCC C 1
ATOM 2154 O O . VAL C 1 19 ? 87.758 60.427 12.572 1.00 22.18 19 VAL CCC O 1
ATOM 2158 N N . GLU C 1 20 ? 86.220 62.093 12.711 1.00 24.65 20 GLU CCC N 1
ATOM 2159 C CA . GLU C 1 20 ? 86.664 62.632 14.026 1.00 25.55 20 GLU CCC CA 1
ATOM 2160 C C . GLU C 1 20 ? 86.547 61.538 15.100 1.00 24.86 20 GLU CCC C 1
ATOM 2161 O O . GLU C 1 20 ? 87.493 61.388 15.907 1.00 23.67 20 GLU CCC O 1
ATOM 2167 N N . SER C 1 21 ? 85.451 60.783 15.092 1.00 23.85 21 SER CCC N 1
ATOM 2168 C CA A SER C 1 21 ? 85.211 59.642 16.016 0.50 24.39 21 SER CCC CA 1
ATOM 2169 C CA B SER C 1 21 ? 85.240 59.666 16.050 0.50 24.68 21 SER CCC CA 1
ATOM 2170 C C . SER C 1 21 ? 86.314 58.595 15.832 1.00 23.96 21 SER CCC C 1
ATOM 2171 O O . SER C 1 21 ? 86.854 58.125 16.830 1.00 22.02 21 SER CCC O 1
ATOM 2176 N N . ASP C 1 22 ? 86.650 58.275 14.576 1.00 23.15 22 ASP CCC N 1
ATOM 2177 C CA . ASP C 1 22 ? 87.697 57.265 14.265 1.00 23.59 22 ASP CCC CA 1
ATOM 2178 C C . ASP C 1 22 ? 89.061 57.783 14.728 1.00 23.40 22 ASP CCC C 1
ATOM 2179 O O . ASP C 1 22 ? 89.850 56.978 15.256 1.00 22.40 22 ASP CCC O 1
ATOM 2184 N N . TYR C 1 23 ? 89.341 59.064 14.478 1.00 21.82 23 TYR CCC N 1
ATOM 2185 C CA . TYR C 1 23 ? 90.598 59.745 14.852 1.00 22.80 23 TYR CCC CA 1
ATOM 2186 C C . TYR C 1 23 ? 90.783 59.623 16.374 1.00 22.37 23 TYR CCC C 1
ATOM 2187 O O . TYR C 1 23 ? 91.868 59.211 16.840 1.00 22.65 23 TYR CCC O 1
ATOM 2196 N N . SER C 1 24 ? 89.724 59.945 17.115 1.00 23.25 24 SER CCC N 1
ATOM 2197 C CA A SER C 1 24 ? 89.725 59.921 18.605 0.50 24.17 24 SER CCC CA 1
ATOM 2198 C CA B SER C 1 24 ? 89.696 59.912 18.605 0.50 24.39 24 SER CCC CA 1
ATOM 2199 C C . SER C 1 24 ? 90.003 58.500 19.120 1.00 24.09 24 SER CCC C 1
ATOM 2200 O O . SER C 1 24 ? 90.869 58.361 20.019 1.00 24.86 24 SER CCC O 1
ATOM 2205 N N . SER C 1 25 ? 89.298 57.500 18.590 1.00 24.19 25 SER CCC N 1
ATOM 2206 C CA . SER C 1 25 ? 89.442 56.068 18.965 1.00 25.19 25 SER CCC CA 1
ATOM 2207 C C . SER C 1 25 ? 90.858 55.586 18.645 1.00 25.16 25 SER CCC C 1
ATOM 2208 O O . SER C 1 25 ? 91.468 54.889 19.483 1.00 23.40 25 SER CCC O 1
ATOM 2211 N N . VAL C 1 26 ? 91.375 55.906 17.456 1.00 22.35 26 VAL CCC N 1
ATOM 2212 C CA . VAL C 1 26 ? 92.725 55.439 17.040 1.00 21.57 26 VAL CCC CA 1
ATOM 2213 C C . VAL C 1 26 ? 93.797 56.117 17.899 1.00 20.91 26 VAL CCC C 1
ATOM 2214 O O . VAL C 1 26 ? 94.764 55.431 18.312 1.00 21.78 26 VAL CCC O 1
ATOM 2218 N N . LYS C 1 27 ? 93.639 57.403 18.181 1.00 21.74 27 LYS CCC N 1
ATOM 2219 C CA . LYS C 1 27 ? 94.607 58.171 18.998 1.00 22.05 27 LYS CCC CA 1
ATOM 2220 C C . LYS C 1 27 ? 94.677 57.556 20.403 1.00 21.96 27 LYS CCC C 1
ATOM 2221 O O . LYS C 1 27 ? 95.801 57.334 20.881 1.00 21.31 27 LYS CCC O 1
ATOM 2227 N N . SER C 1 28 ? 93.526 57.253 21.009 1.00 23.21 28 SER CCC N 1
ATOM 2228 C CA . SER C 1 28 ? 93.448 56.594 22.344 1.00 23.99 28 SER CCC CA 1
ATOM 2229 C C . SER C 1 28 ? 94.207 55.260 22.311 1.00 23.02 28 SER CCC C 1
ATOM 2230 O O . SER C 1 28 ? 95.061 55.006 23.206 1.00 21.50 28 SER CCC O 1
ATOM 2233 N N . ALA C 1 29 ? 93.958 54.426 21.298 1.00 21.60 29 ALA CCC N 1
ATOM 2234 C CA . ALA C 1 29 ? 94.579 53.090 21.189 1.00 21.17 29 ALA CCC CA 1
ATOM 2235 C C . ALA C 1 29 ? 96.084 53.242 20.936 1.00 21.42 29 ALA CCC C 1
ATOM 2236 O O . ALA C 1 29 ? 96.876 52.475 21.510 1.00 20.00 29 ALA CCC O 1
ATOM 2238 N N . ALA C 1 30 ? 96.489 54.200 20.102 1.00 20.96 30 ALA CCC N 1
ATOM 2239 C CA . ALA C 1 30 ? 97.911 54.461 19.797 1.00 21.66 30 ALA CCC CA 1
ATOM 2240 C C . ALA C 1 30 ? 98.663 54.876 21.072 1.00 21.21 30 ALA CCC C 1
ATOM 2241 O O . ALA C 1 30 ? 99.807 54.397 21.264 1.00 21.16 30 ALA CCC O 1
ATOM 2243 N N . LEU C 1 31 ? 98.064 55.713 21.920 1.00 22.14 31 LEU CCC N 1
ATOM 2244 C CA . LEU C 1 31 ? 98.732 56.186 23.169 1.00 23.12 31 LEU CCC CA 1
ATOM 2245 C C . LEU C 1 31 ? 98.853 55.014 24.157 1.00 23.78 31 LEU CCC C 1
ATOM 2246 O O . LEU C 1 31 ? 99.891 54.934 24.848 1.00 23.65 31 LEU CCC O 1
ATOM 2251 N N . SER C 1 32 ? 97.865 54.120 24.207 1.00 23.15 32 SER CCC N 1
ATOM 2252 C CA . SER C 1 32 ? 97.944 52.862 24.999 1.00 22.32 32 SER CCC CA 1
ATOM 2253 C C . SER C 1 32 ? 99.116 52.009 24.492 1.00 22.37 32 SER CCC C 1
ATOM 2254 O O . SER C 1 32 ? 99.948 51.579 25.283 1.00 21.57 32 SER CCC O 1
ATOM 2257 N N . TYR C 1 33 ? 99.217 51.799 23.175 1.00 21.85 33 TYR CCC N 1
ATOM 2258 C CA . TYR C 1 33 ? 100.299 50.988 22.568 1.00 21.77 33 TYR CCC CA 1
ATOM 2259 C C . TYR C 1 33 ? 101.658 51.586 22.931 1.00 21.06 33 TYR CCC C 1
ATOM 2260 O O . TYR C 1 33 ? 102.554 50.833 23.324 1.00 22.98 33 TYR CCC O 1
ATOM 2269 N N . TYR C 1 34 ? 101.803 52.899 22.798 1.00 22.34 34 TYR CCC N 1
ATOM 2270 C CA . TYR C 1 34 ? 103.059 53.630 23.102 1.00 25.10 34 T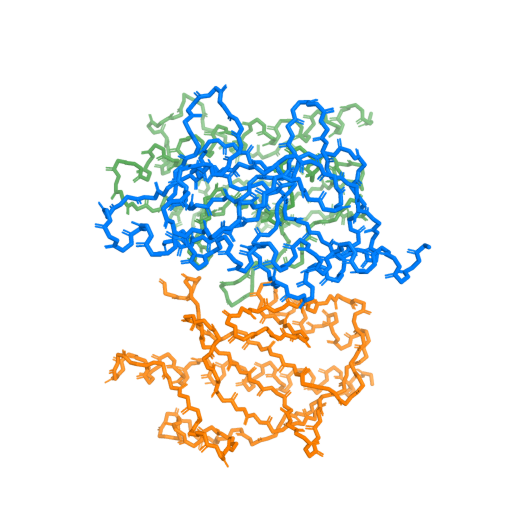YR CCC CA 1
ATOM 2271 C C . TYR C 1 34 ? 103.409 53.454 24.592 1.00 24.27 34 TYR CCC C 1
ATOM 2272 O O . TYR C 1 34 ? 104.576 53.181 24.894 1.00 23.12 34 TYR CCC O 1
ATOM 2281 N N . SER C 1 35 ? 102.417 53.591 25.477 1.00 25.12 35 SER CCC N 1
ATOM 2282 C CA . SER C 1 35 ? 102.573 53.420 26.951 1.00 25.96 35 SER CCC CA 1
ATOM 2283 C C . SER C 1 35 ? 103.009 51.993 27.299 1.00 25.43 35 SER CCC C 1
ATOM 2284 O O . SER C 1 35 ? 103.624 51.810 28.365 1.00 26.25 35 SER CCC O 1
ATOM 2287 N N . ASP C 1 36 ? 102.682 51.004 26.469 1.00 22.89 36 ASP CCC N 1
ATOM 2288 C CA . ASP C 1 36 ? 102.975 49.578 26.751 1.00 24.09 36 ASP CCC CA 1
ATOM 2289 C C . ASP C 1 36 ? 104.294 49.120 26.110 1.00 25.54 36 ASP CCC C 1
ATOM 2290 O O . ASP C 1 36 ? 104.829 48.113 26.583 1.00 27.81 36 ASP CCC O 1
ATOM 2295 N N . THR C 1 37 ? 104.776 49.764 25.042 1.00 27.61 37 THR CCC N 1
ATOM 2296 C CA . THR C 1 37 ? 105.932 49.280 24.225 1.00 28.05 37 THR CCC CA 1
ATOM 2297 C C . THR C 1 37 ? 107.092 50.280 24.188 1.00 29.02 37 THR CCC C 1
ATOM 2298 O O . THR C 1 37 ? 108.218 49.856 23.817 1.00 31.04 37 THR CCC O 1
ATOM 2302 N N . ASN C 1 38 ? 106.834 51.552 24.489 1.00 29.83 38 ASN CCC N 1
ATOM 2303 C CA . ASN C 1 38 ? 107.779 52.682 24.292 1.00 33.00 38 ASN CCC CA 1
ATOM 2304 C C . ASN C 1 38 ? 108.096 52.840 22.792 1.00 33.81 38 ASN CCC C 1
ATOM 2305 O O . ASN C 1 38 ? 109.156 53.422 22.471 1.00 31.89 38 ASN CCC O 1
ATOM 2310 N N . LYS C 1 39 ? 107.200 52.371 21.914 1.00 31.50 39 LYS CCC N 1
ATOM 2311 C CA . LYS C 1 39 ? 107.354 52.408 20.429 1.00 34.03 39 LYS CCC CA 1
ATOM 2312 C C . LYS C 1 39 ? 106.088 52.989 19.802 1.00 33.43 39 LYS CCC C 1
ATOM 2313 O O . LYS C 1 39 ? 104.982 52.636 20.258 1.00 29.94 39 LYS CCC O 1
ATOM 2319 N N . ILE C 1 40 ? 106.258 53.827 18.776 1.00 31.69 40 ILE CCC N 1
ATOM 2320 C CA . ILE C 1 40 ? 105.155 54.364 17.937 1.00 32.16 40 ILE CCC CA 1
ATOM 2321 C C . ILE C 1 40 ? 104.567 53.205 17.137 1.00 27.56 40 ILE CCC C 1
ATOM 2322 O O . ILE C 1 40 ? 105.296 52.524 16.427 1.00 28.54 40 ILE CCC O 1
ATOM 2327 N N . PRO C 1 41 ? 103.244 52.940 17.190 1.00 25.55 41 PRO CCC N 1
ATOM 2328 C CA . PRO C 1 41 ? 102.665 51.867 16.387 1.00 25.82 41 PRO CCC CA 1
ATOM 2329 C C . PRO C 1 41 ? 102.652 52.292 14.914 1.00 25.04 41 PRO CCC C 1
ATOM 2330 O O . PRO C 1 41 ? 102.226 53.418 14.632 1.00 26.46 41 PRO CCC O 1
ATOM 2334 N N . VAL C 1 42 ? 103.115 51.411 14.032 1.00 24.45 42 VAL CCC N 1
ATOM 2335 C CA . VAL C 1 42 ? 103.035 51.646 12.560 1.00 23.95 42 VAL CCC CA 1
ATOM 2336 C C . VAL C 1 42 ? 102.475 50.412 11.868 1.00 24.50 42 VAL CCC C 1
ATOM 2337 O O . VAL C 1 42 ? 102.702 49.290 12.318 1.00 24.17 42 VAL CCC O 1
ATOM 2341 N N . THR C 1 43 ? 101.778 50.649 10.763 1.00 24.27 43 THR CCC N 1
ATOM 2342 C CA . THR C 1 43 ? 101.361 49.608 9.808 1.00 23.58 43 THR CCC CA 1
ATOM 2343 C C . THR C 1 43 ? 102.637 49.031 9.202 1.00 25.20 43 THR CCC C 1
ATOM 2344 O O . THR C 1 43 ? 103.546 49.779 8.833 1.00 24.33 43 THR CCC O 1
ATOM 2348 N N . PRO C 1 44 ? 102.753 47.693 9.068 1.00 26.18 44 PRO CCC N 1
ATOM 2349 C CA . PRO C 1 44 ? 103.909 47.103 8.391 1.00 28.19 44 PRO CCC CA 1
ATOM 2350 C C . PRO C 1 44 ? 104.055 47.647 6.961 1.00 29.16 44 PRO CCC C 1
ATOM 2351 O O . PRO C 1 44 ? 103.054 47.882 6.318 1.00 25.19 44 PRO CCC O 1
ATOM 2355 N N . ASP C 1 45 ? 105.292 47.843 6.511 1.00 32.29 45 ASP CCC N 1
ATOM 2356 C CA . ASP C 1 45 ? 105.580 48.351 5.142 1.00 35.01 45 ASP CCC CA 1
ATOM 2357 C C . ASP C 1 45 ? 104.936 47.393 4.121 1.00 31.69 45 ASP CCC C 1
ATOM 2358 O O . ASP C 1 45 ? 104.917 46.155 4.352 1.00 30.23 45 ASP CCC O 1
ATOM 2363 N N . GLY C 1 46 ? 104.309 47.955 3.086 1.00 29.65 46 GLY CCC N 1
ATOM 2364 C CA . GLY C 1 46 ? 103.642 47.187 2.023 1.00 29.96 46 GLY CCC CA 1
ATOM 2365 C C . GLY C 1 46 ? 102.195 46.878 2.333 1.00 29.59 46 GLY CCC C 1
ATOM 2366 O O . GLY C 1 46 ? 101.556 46.232 1.498 1.00 29.93 46 GLY CCC O 1
ATOM 2367 N N . GLN C 1 47 ? 101.672 47.318 3.484 1.00 29.25 47 GLN CCC N 1
ATOM 2368 C CA . GLN C 1 47 ? 100.294 46.984 3.922 1.00 27.86 47 GLN CCC CA 1
ATOM 2369 C C . GLN C 1 47 ? 99.510 48.256 4.240 1.00 24.35 47 GLN CCC C 1
ATOM 2370 O O . GLN C 1 47 ? 100.126 49.330 4.367 1.00 24.32 47 GLN CCC O 1
ATOM 2376 N N . THR C 1 48 ? 98.197 48.095 4.380 1.00 24.32 48 THR CCC N 1
ATOM 2377 C CA . THR C 1 48 ? 97.257 49.108 4.914 1.00 26.06 48 THR CCC CA 1
ATOM 2378 C C . THR C 1 48 ? 96.606 48.534 6.172 1.00 25.60 48 THR CCC C 1
ATOM 2379 O O . THR C 1 48 ? 96.784 47.322 6.448 1.00 27.68 48 THR CCC O 1
ATOM 2383 N N . GLY C 1 49 ? 95.865 49.360 6.896 1.00 25.99 49 GLY CCC N 1
ATOM 2384 C CA . GLY C 1 49 ? 95.001 48.885 7.994 1.00 24.98 49 GLY CCC CA 1
ATOM 2385 C C . GLY C 1 49 ? 95.612 49.153 9.356 1.00 24.28 49 GLY CCC C 1
ATOM 2386 O O . GLY C 1 49 ? 96.802 49.514 9.436 1.00 24.77 49 GLY CCC O 1
ATOM 2387 N N . LEU C 1 50 ? 94.800 48.986 10.396 1.00 22.60 50 LEU CCC N 1
ATOM 2388 C CA . LEU C 1 50 ? 95.140 49.381 11.788 1.00 23.25 50 LEU CCC CA 1
ATOM 2389 C C . LEU C 1 50 ? 95.307 48.150 12.696 1.00 25.54 50 LEU CCC C 1
ATOM 2390 O O . LEU C 1 50 ? 95.254 48.317 13.933 1.00 23.22 50 LEU CCC O 1
ATOM 2395 N N A SER C 1 51 ? 95.538 46.958 12.139 0.60 25.61 51 SER CCC N 1
ATOM 2396 N N B SER C 1 51 ? 95.529 46.974 12.094 0.40 25.50 51 SER CCC N 1
ATOM 2397 C CA A SER C 1 51 ? 95.572 45.692 12.923 0.60 26.80 51 SER CCC CA 1
ATOM 2398 C CA B SER C 1 51 ? 95.705 45.660 12.773 0.40 26.61 51 SER CCC CA 1
ATOM 2399 C C A SER C 1 51 ? 96.689 45.729 13.981 0.60 26.18 51 SER CCC C 1
ATOM 2400 C C B SER C 1 51 ? 96.646 45.790 13.973 0.40 26.16 51 SER CCC C 1
ATOM 2401 O O A SER C 1 51 ? 96.579 44.972 14.959 0.60 25.86 51 SER CCC O 1
ATOM 2402 O O B SER C 1 51 ? 96.374 45.156 15.007 0.40 26.18 51 SER CCC O 1
ATOM 2407 N N . VAL C 1 52 ? 97.715 46.574 13.825 1.00 26.30 52 VAL CCC N 1
ATOM 2408 C CA . VAL C 1 52 ? 98.769 46.762 14.866 1.00 27.43 52 VAL CCC CA 1
ATOM 2409 C C . VAL C 1 52 ? 98.108 47.163 16.210 1.00 25.30 52 VAL CCC C 1
ATOM 2410 O O . VAL C 1 52 ? 98.667 46.798 17.260 1.00 25.57 52 VAL CCC O 1
ATOM 2414 N N . LEU C 1 53 ? 96.939 47.817 16.181 1.00 24.63 53 LEU CCC N 1
ATOM 2415 C CA . LEU C 1 53 ? 96.215 48.343 17.377 1.00 24.41 53 LEU CCC CA 1
ATOM 2416 C C . LEU C 1 53 ? 95.058 47.425 17.790 1.00 23.96 53 LEU CCC C 1
ATOM 2417 O O . LEU C 1 53 ? 94.339 47.818 18.718 1.00 23.44 53 LEU CCC O 1
ATOM 2422 N N . GLU C 1 54 ? 94.866 46.267 17.155 1.00 23.27 54 GLU CCC N 1
ATOM 2423 C CA . GLU C 1 54 ? 93.574 45.527 17.236 1.00 25.03 54 GLU CCC CA 1
ATOM 2424 C C . GLU C 1 54 ? 93.240 45.114 18.685 1.00 23.80 54 GLU CCC C 1
ATOM 2425 O O . GLU C 1 54 ? 92.050 45.145 19.037 1.00 23.81 54 GLU CCC O 1
ATOM 2431 N N . THR C 1 55 ? 94.219 44.746 19.507 1.00 24.55 55 THR CCC N 1
ATOM 2432 C CA . THR C 1 55 ? 93.932 44.297 20.908 1.00 23.35 55 THR CCC CA 1
ATOM 2433 C C . THR C 1 55 ? 93.353 45.456 21.738 1.00 24.03 55 THR CCC C 1
ATOM 2434 O O . THR C 1 55 ? 92.666 45.168 22.724 1.00 21.94 55 THR CCC O 1
ATOM 2438 N N . TYR C 1 56 ? 93.592 46.718 21.368 1.00 22.49 56 TYR CCC N 1
ATOM 2439 C CA . TYR C 1 56 ? 93.139 47.892 22.165 1.00 21.94 56 TYR CCC CA 1
ATOM 2440 C C . TYR C 1 56 ? 91.755 48.392 21.739 1.00 24.07 56 TYR CCC C 1
ATOM 2441 O O . TYR C 1 56 ? 91.202 49.275 22.429 1.00 22.97 56 TYR CCC O 1
ATOM 2450 N N . MET C 1 57 ? 91.206 47.895 20.626 1.00 23.93 57 MET CCC N 1
ATOM 2451 C CA . MET C 1 57 ? 89.995 48.483 20.002 1.00 25.00 57 MET CCC CA 1
ATOM 2452 C C . MET C 1 57 ? 88.932 47.388 19.860 1.00 26.08 57 MET CCC C 1
ATOM 2453 O O . MET C 1 57 ? 89.231 46.355 19.248 1.00 28.38 57 MET CCC O 1
ATOM 2458 N N . GLU C 1 58 ? 87.734 47.616 20.392 1.00 30.05 58 GLU CCC N 1
ATOM 2459 C CA . GLU C 1 58 ? 86.620 46.632 20.293 1.00 36.18 58 GLU CCC CA 1
ATOM 2460 C C . GLU C 1 58 ? 86.267 46.460 18.812 1.00 34.67 58 GLU CCC C 1
ATOM 2461 O O . GLU C 1 58 ? 86.069 45.307 18.383 1.00 31.48 58 GLU CCC O 1
ATOM 2467 N N . SER C 1 59 ? 86.215 47.578 18.081 1.00 33.03 59 SER CCC N 1
ATOM 2468 C CA . SER C 1 59 ? 85.925 47.627 16.627 1.00 36.04 59 SER CCC CA 1
ATOM 2469 C C . SER C 1 59 ? 87.046 48.388 15.911 1.00 31.35 59 SER CCC C 1
ATOM 2470 O O . SER C 1 59 ? 87.283 49.550 16.257 1.00 29.80 59 SER CCC O 1
ATOM 2473 N N . LEU C 1 60 ? 87.702 47.732 14.958 1.00 31.72 60 LEU CCC N 1
ATOM 2474 C CA . LEU C 1 60 ? 88.838 48.298 14.194 1.00 31.10 60 LEU CCC CA 1
ATOM 2475 C C . LEU C 1 60 ? 88.301 49.110 13.017 1.00 30.67 60 LEU CCC C 1
ATOM 2476 O O . LEU C 1 60 ? 87.684 48.535 12.124 1.00 29.39 60 LEU CCC O 1
ATOM 2481 N N . PRO C 1 61 ? 88.487 50.454 12.975 1.00 29.53 61 PRO CCC N 1
ATOM 2482 C CA . PRO C 1 61 ? 88.092 51.245 11.806 1.00 30.70 61 PRO CCC CA 1
ATOM 2483 C C . PRO C 1 61 ? 88.844 50.750 10.556 1.00 30.87 61 PRO CCC C 1
ATOM 2484 O O . PRO C 1 61 ? 89.997 50.388 10.677 1.00 29.94 61 PRO CCC O 1
ATOM 2488 N N . ASP C 1 62 ? 88.168 50.734 9.407 1.00 32.74 62 ASP CCC N 1
ATOM 2489 C CA . ASP C 1 62 ? 88.696 50.169 8.137 1.00 35.62 62 ASP CCC CA 1
ATOM 2490 C C . ASP C 1 62 ? 88.837 51.307 7.119 1.00 31.67 62 ASP CCC C 1
ATOM 2491 O O . ASP C 1 62 ? 89.985 51.558 6.665 1.00 30.77 62 ASP CCC O 1
ATOM 2496 N N . LYS C 1 63 ? 87.723 51.967 6.797 1.00 30.94 63 LYS CCC N 1
ATOM 2497 C CA . LYS C 1 63 ? 87.655 53.077 5.805 1.00 33.04 63 LYS CCC CA 1
ATOM 2498 C C . LYS C 1 63 ? 86.977 54.288 6.435 1.00 28.28 63 LYS CCC C 1
ATOM 2499 O O . LYS C 1 63 ? 86.006 54.104 7.177 1.00 28.95 63 LYS CCC O 1
ATOM 2505 N N . ALA C 1 64 ? 87.460 55.485 6.113 1.00 24.00 64 ALA CCC N 1
ATOM 2506 C CA . ALA C 1 64 ? 86.869 56.774 6.518 1.00 23.42 64 ALA CCC CA 1
ATOM 2507 C C . ALA C 1 64 ? 85.587 57.028 5.725 1.00 26.14 64 ALA CCC C 1
ATOM 2508 O O . ALA C 1 64 ? 85.550 56.682 4.512 1.00 25.13 64 ALA CCC O 1
ATOM 2510 N N . ASP C 1 65 ? 84.590 57.655 6.358 1.00 25.31 65 ASP CCC N 1
ATOM 2511 C CA . ASP C 1 65 ? 83.310 58.007 5.688 1.00 27.66 65 ASP CCC CA 1
ATOM 2512 C C . ASP C 1 65 ? 83.555 59.094 4.624 1.00 27.49 65 ASP CCC C 1
ATOM 2513 O O . ASP C 1 65 ? 82.680 59.252 3.770 1.00 29.54 65 ASP CCC O 1
ATOM 2518 N N . ILE C 1 66 ? 84.686 59.817 4.664 1.00 25.55 66 ILE CCC N 1
ATOM 2519 C CA . ILE C 1 66 ? 85.071 60.812 3.606 1.00 25.53 66 ILE CCC CA 1
ATOM 2520 C C . ILE C 1 66 ? 85.814 60.109 2.451 1.00 24.59 66 ILE CCC C 1
ATOM 2521 O O . ILE C 1 66 ? 86.213 60.817 1.499 1.00 26.01 66 ILE CCC O 1
ATOM 2526 N N . GLY C 1 67 ? 86.008 58.791 2.534 1.00 24.39 67 GLY CCC N 1
ATOM 2527 C CA . GLY C 1 67 ? 86.771 57.971 1.572 1.00 24.45 67 GLY CCC CA 1
ATOM 2528 C C . GLY C 1 67 ? 88.149 57.611 2.087 1.00 23.04 67 GLY CCC C 1
ATOM 2529 O O . GLY C 1 67 ? 88.740 58.425 2.815 1.00 23.59 67 GLY CCC O 1
ATOM 2530 N N . GLY C 1 68 ? 88.653 56.432 1.716 1.00 22.63 68 GLY CCC N 1
ATOM 2531 C CA . GLY C 1 68 ? 90.061 56.044 1.914 1.00 22.42 68 GLY CCC CA 1
ATOM 2532 C C . GLY C 1 68 ? 90.257 55.069 3.055 1.00 23.42 68 GLY CCC C 1
ATOM 2533 O O . GLY C 1 68 ? 89.588 55.211 4.111 1.00 25.57 68 GLY CCC O 1
ATOM 2534 N N . LYS C 1 69 ? 91.135 54.098 2.853 1.00 23.23 69 LYS CCC N 1
ATOM 2535 C CA . LYS C 1 69 ? 91.533 53.147 3.910 1.00 24.06 69 LYS CCC CA 1
ATOM 2536 C C . LYS C 1 69 ? 92.471 53.869 4.875 1.00 23.48 69 LYS CCC C 1
ATOM 2537 O O . LYS C 1 69 ? 93.225 54.751 4.450 1.00 20.52 69 LYS CCC O 1
ATOM 2543 N N . TYR C 1 70 ? 92.444 53.472 6.143 1.00 22.80 70 TYR CCC N 1
ATOM 2544 C CA . TYR C 1 70 ? 93.359 53.991 7.182 1.00 21.38 70 TYR CCC CA 1
ATOM 2545 C C . TYR C 1 70 ? 94.677 53.211 7.170 1.00 20.82 70 TYR CCC C 1
ATOM 2546 O O . TYR C 1 70 ? 94.711 51.989 6.914 1.00 24.94 70 TYR CCC O 1
ATOM 2555 N N . LYS C 1 71 ? 95.753 53.888 7.534 1.00 22.32 71 LYS CCC N 1
ATOM 2556 C CA . LYS C 1 71 ? 97.008 53.245 7.994 1.00 22.02 71 LYS CCC CA 1
ATOM 2557 C C . LYS C 1 71 ? 97.780 54.218 8.888 1.00 20.79 71 LYS CCC C 1
ATOM 2558 O O . LYS C 1 71 ? 97.436 55.431 8.933 1.00 20.08 71 LYS CCC O 1
ATOM 2564 N N . LEU C 1 72 ? 98.763 53.676 9.599 1.00 21.54 72 LEU CCC N 1
ATOM 2565 C CA . LEU C 1 72 ? 99.634 54.433 10.525 1.00 21.65 72 LEU CCC CA 1
ATOM 2566 C C . LEU C 1 72 ? 101.036 54.515 9.940 1.00 20.89 72 LEU CCC C 1
ATOM 2567 O O . LEU C 1 72 ? 101.617 53.447 9.589 1.00 21.56 72 LEU CCC O 1
ATOM 2572 N N . ILE C 1 73 ? 101.592 55.726 9.889 1.00 20.47 73 ILE CCC N 1
ATOM 2573 C CA . ILE C 1 73 ? 102.980 55.945 9.407 1.00 20.67 73 ILE CCC CA 1
ATOM 2574 C C . ILE C 1 73 ? 103.716 56.840 10.402 1.00 21.34 73 ILE CCC C 1
ATOM 2575 O O . ILE C 1 73 ? 103.061 57.661 11.100 1.00 22.76 73 ILE CCC O 1
ATOM 2580 N N . LYS C 1 74 ? 105.034 56.697 10.447 1.00 23.14 74 LYS CCC N 1
ATOM 2581 C CA . LYS C 1 74 ? 105.920 57.609 11.210 1.00 25.79 74 LYS CCC CA 1
ATOM 2582 C C . LYS C 1 74 ? 106.493 58.648 10.252 1.00 27.07 74 LYS CCC C 1
ATOM 2583 O O . LYS C 1 74 ? 107.004 58.244 9.198 1.00 26.72 74 LYS CCC O 1
ATOM 2589 N N . VAL C 1 75 ? 106.328 59.932 10.571 1.00 27.34 75 VAL CCC N 1
ATOM 2590 C CA . VAL C 1 75 ? 106.905 61.070 9.802 1.00 28.76 75 VAL CCC CA 1
ATOM 2591 C C . VAL C 1 75 ? 107.717 61.909 10.793 1.00 29.96 75 VAL CCC C 1
ATOM 2592 O O . VAL C 1 75 ? 107.105 62.522 11.700 1.00 28.19 75 VAL CCC O 1
ATOM 2596 N N . GLY C 1 76 ? 109.043 61.905 10.631 1.00 32.43 76 GLY CCC N 1
ATOM 2597 C CA . GLY C 1 76 ? 109.994 62.414 11.638 1.00 34.38 76 GLY CCC CA 1
ATOM 2598 C C . GLY C 1 76 ? 109.739 61.767 12.987 1.00 33.34 76 GLY CCC C 1
ATOM 2599 O O . GLY C 1 76 ? 109.789 60.533 13.082 1.00 37.12 76 GLY CCC O 1
ATOM 2600 N N . ASN C 1 77 ? 109.422 62.571 13.989 1.00 38.41 77 ASN CCC N 1
ATOM 2601 C CA . ASN C 1 77 ? 109.216 62.101 15.385 1.00 40.90 77 ASN CCC CA 1
ATOM 2602 C C . ASN C 1 77 ? 107.722 61.833 15.635 1.00 37.14 77 ASN CCC C 1
ATOM 2603 O O . ASN C 1 77 ? 107.372 61.590 16.802 1.00 39.65 77 ASN CCC O 1
ATOM 2608 N N . LYS C 1 78 ? 106.867 61.895 14.606 1.00 31.57 78 LYS CCC N 1
ATOM 2609 C CA . LYS C 1 78 ? 105.392 61.966 14.791 1.00 29.08 78 LYS CCC CA 1
ATOM 2610 C C . LYS C 1 78 ? 104.711 60.696 14.290 1.00 27.00 78 LYS CCC C 1
ATOM 2611 O O . LYS C 1 78 ? 105.106 60.176 13.236 1.00 26.07 78 LYS CCC O 1
ATOM 2617 N N . LEU C 1 79 ? 103.685 60.249 15.013 1.00 23.78 79 LEU CCC N 1
ATOM 2618 C CA . LEU C 1 79 ? 102.725 59.243 14.516 1.00 24.00 79 LEU CCC CA 1
ATOM 2619 C C . LEU C 1 79 ? 101.648 59.965 13.715 1.00 21.60 79 LEU CCC C 1
ATOM 2620 O O . LEU C 1 79 ? 101.067 60.939 14.211 1.00 21.54 79 LEU CCC O 1
ATOM 2625 N N . VAL C 1 80 ? 101.380 59.476 12.504 1.00 21.60 80 VAL CCC N 1
ATOM 2626 C CA . VAL C 1 80 ? 100.431 60.110 11.551 1.00 21.10 80 VAL CCC CA 1
ATOM 2627 C C . VAL C 1 80 ? 99.386 59.078 11.122 1.00 19.26 80 VAL CCC C 1
ATOM 2628 O O . VAL C 1 80 ? 99.746 57.942 10.793 1.00 20.51 80 VAL CCC O 1
ATOM 2632 N N . LEU C 1 81 ? 98.113 59.461 11.159 1.00 20.43 81 LEU CCC N 1
ATOM 2633 C CA . LEU C 1 81 ? 97.009 58.663 10.593 1.00 19.32 81 LEU CCC CA 1
ATOM 2634 C C . LEU C 1 81 ? 96.914 59.035 9.114 1.00 19.63 81 LEU CCC C 1
ATOM 2635 O O . LEU C 1 81 ? 96.572 60.187 8.813 1.00 20.50 81 LEU CCC O 1
ATOM 2640 N N . GLN C 1 82 ? 97.239 58.091 8.246 1.00 20.34 82 GLN CCC N 1
ATOM 2641 C CA . GLN C 1 82 ? 97.040 58.268 6.786 1.00 19.87 82 GLN CCC CA 1
ATOM 2642 C C . GLN C 1 82 ? 95.621 57.820 6.450 1.00 18.76 82 GLN CCC C 1
ATOM 2643 O O . GLN C 1 82 ? 95.207 56.745 6.915 1.00 19.40 82 GLN CCC O 1
ATOM 2649 N N . ILE C 1 83 ? 94.903 58.643 5.689 1.00 19.08 83 ILE CCC N 1
ATOM 2650 C CA . ILE C 1 83 ? 93.537 58.327 5.203 1.00 19.38 83 ILE CCC CA 1
ATOM 2651 C C . ILE C 1 83 ? 93.581 58.352 3.676 1.00 20.89 83 ILE CCC C 1
ATOM 2652 O O . ILE C 1 83 ? 93.762 59.440 3.099 1.00 20.08 83 ILE CCC O 1
ATOM 2657 N N . GLY C 1 84 ? 93.474 57.176 3.072 1.00 20.86 84 GLY CCC N 1
ATOM 2658 C CA . GLY C 1 84 ? 93.600 57.045 1.610 1.00 21.25 84 GLY CCC CA 1
ATOM 2659 C C . GLY C 1 84 ? 94.815 56.241 1.227 1.00 23.14 84 GLY CCC C 1
ATOM 2660 O O . GLY C 1 84 ? 95.835 56.251 1.953 1.00 24.07 84 GLY CCC O 1
ATOM 2661 N N . THR C 1 85 ? 94.695 55.551 0.099 1.00 23.85 85 THR CCC N 1
ATOM 2662 C CA . THR C 1 85 ? 95.761 54.766 -0.557 1.00 26.12 85 THR CCC CA 1
ATOM 2663 C C . THR C 1 85 ? 95.590 54.979 -2.066 1.00 29.67 85 THR CCC C 1
ATOM 2664 O O . THR C 1 85 ? 94.710 55.797 -2.465 1.00 31.12 85 THR CCC O 1
ATOM 2668 N N . ASN C 1 86 ? 96.384 54.280 -2.866 1.00 29.91 86 ASN CCC N 1
ATOM 2669 C CA . ASN C 1 86 ? 96.297 54.313 -4.356 1.00 34.07 86 ASN CCC CA 1
ATOM 2670 C C . ASN C 1 86 ? 94.851 54.164 -4.856 1.00 32.80 86 ASN CCC C 1
ATOM 2671 O O . ASN C 1 86 ? 94.473 54.847 -5.815 1.00 37.90 86 ASN CCC O 1
ATOM 2676 N N A ASP C 1 87 ? 94.075 53.279 -4.233 0.60 36.46 87 ASP CCC N 1
ATOM 2677 N N B ASP C 1 87 ? 94.075 53.281 -4.219 0.40 34.69 87 ASP CCC N 1
ATOM 2678 C CA A ASP C 1 87 ? 92.710 52.886 -4.677 0.60 37.06 87 ASP CCC CA 1
ATOM 2679 C CA B ASP C 1 87 ? 92.713 52.857 -4.653 0.40 34.37 87 ASP CCC CA 1
ATOM 2680 C C A ASP C 1 87 ? 91.776 54.102 -4.602 0.60 35.63 87 ASP CCC C 1
ATOM 2681 C C B ASP C 1 87 ? 91.725 54.028 -4.544 0.40 33.48 87 ASP CCC C 1
ATOM 2682 O O A ASP C 1 87 ? 90.996 54.321 -5.549 0.60 37.87 87 ASP CCC O 1
ATOM 2683 O O B ASP C 1 87 ? 90.813 54.108 -5.392 0.40 33.76 87 ASP CCC O 1
ATOM 2692 N N . GLU C 1 88 ? 91.870 54.876 -3.520 1.00 31.16 88 GLU CCC N 1
ATOM 2693 C CA . GLU C 1 88 ? 90.833 55.857 -3.121 1.00 28.68 88 GLU CCC CA 1
ATOM 2694 C C . GLU C 1 88 ? 91.408 56.755 -2.028 1.00 24.93 88 GLU CCC C 1
ATOM 2695 O O . GLU C 1 88 ? 91.983 56.214 -1.061 1.00 24.69 88 GLU CCC O 1
ATOM 2701 N N . GLY C 1 89 ? 91.257 58.059 -2.196 1.00 23.55 89 GLY CCC N 1
ATOM 2702 C CA . GLY C 1 89 ? 91.611 59.070 -1.188 1.00 24.24 89 GLY CCC CA 1
ATOM 2703 C C . GLY C 1 89 ? 90.368 59.652 -0.549 1.00 22.08 89 GLY CCC C 1
ATOM 2704 O O . GLY C 1 89 ? 89.262 59.076 -0.710 1.00 24.02 89 GLY CCC O 1
ATOM 2705 N N . VAL C 1 90 ? 90.520 60.784 0.123 1.00 22.01 90 VAL CCC N 1
ATOM 2706 C CA . VAL C 1 90 ? 89.387 61.504 0.756 1.00 23.21 90 VAL CCC CA 1
ATOM 2707 C C . VAL C 1 90 ? 88.822 62.495 -0.256 1.00 24.06 90 VAL CCC C 1
ATOM 2708 O O . VAL C 1 90 ? 89.572 62.954 -1.161 1.00 24.35 90 VAL CCC O 1
ATOM 2712 N N . THR C 1 91 ? 87.547 62.820 -0.083 1.00 23.61 91 THR CCC N 1
ATOM 2713 C CA . THR C 1 91 ? 86.868 63.947 -0.753 1.00 25.41 91 THR CCC CA 1
ATOM 2714 C C . THR C 1 91 ? 86.323 64.888 0.325 1.00 24.80 91 THR CCC C 1
ATOM 2715 O O . THR C 1 91 ? 85.636 64.399 1.252 1.00 27.36 91 THR CCC O 1
ATOM 2719 N N . LEU C 1 92 ? 86.692 66.164 0.246 1.00 23.82 92 LEU CCC N 1
ATOM 2720 C CA . LEU C 1 92 ? 86.262 67.224 1.190 1.00 24.75 92 LEU CCC CA 1
ATOM 2721 C C . LEU C 1 92 ? 85.819 68.448 0.393 1.00 27.13 92 LEU CCC C 1
ATOM 2722 O O . LEU C 1 92 ? 86.597 68.914 -0.473 1.00 26.82 92 LEU CCC O 1
ATOM 2727 N N . THR C 1 93 ? 84.625 68.966 0.690 1.00 28.72 93 THR CCC N 1
ATOM 2728 C CA . THR C 1 93 ? 84.202 70.342 0.329 1.00 28.82 93 THR CCC CA 1
ATOM 2729 C C . THR C 1 93 ? 84.952 71.326 1.230 1.00 30.75 93 THR CCC C 1
ATOM 2730 O O . THR C 1 93 ? 85.513 70.884 2.250 1.00 29.28 93 THR CCC O 1
ATOM 2734 N N . GLU C 1 94 ? 84.912 72.622 0.920 1.00 30.63 94 GLU CCC N 1
ATOM 2735 C CA . GLU C 1 94 ? 85.488 73.681 1.789 1.00 33.27 94 GLU CCC CA 1
ATOM 2736 C C . GLU C 1 94 ? 84.823 73.616 3.175 1.00 32.39 94 GLU CCC C 1
ATOM 2737 O O . GLU C 1 94 ? 85.548 73.766 4.170 1.00 31.12 94 GLU CCC O 1
ATOM 2743 N N . ALA C 1 95 ? 83.509 73.365 3.238 1.00 32.63 95 ALA CCC N 1
ATOM 2744 C CA . ALA C 1 95 ? 82.732 73.300 4.504 1.00 32.26 95 ALA CCC CA 1
ATOM 2745 C C . ALA C 1 95 ? 83.241 72.134 5.362 1.00 30.23 95 ALA CCC C 1
ATOM 2746 O O . ALA C 1 95 ? 83.412 72.319 6.576 1.00 29.62 95 ALA CCC O 1
ATOM 2748 N N . GLN C 1 96 ? 83.479 70.982 4.739 1.00 30.29 96 GLN CCC N 1
ATOM 2749 C CA . GLN C 1 96 ? 83.998 69.759 5.406 1.00 28.76 96 GLN CCC CA 1
ATOM 2750 C C . GLN C 1 96 ? 85.400 70.042 5.960 1.00 29.17 96 GLN CCC C 1
ATOM 2751 O O . GLN C 1 96 ? 85.643 69.726 7.137 1.00 26.53 96 GLN CCC O 1
ATOM 2757 N N . SER C 1 97 ? 86.290 70.648 5.165 1.00 28.02 97 SER CCC N 1
ATOM 2758 C CA . SER C 1 97 ? 87.667 71.002 5.602 1.00 27.67 97 SER CCC CA 1
ATOM 2759 C C . SER C 1 97 ? 87.587 71.954 6.798 1.00 28.58 97 SER CCC C 1
ATOM 2760 O O . SER C 1 97 ? 88.313 71.736 7.787 1.00 28.92 97 SER CCC O 1
ATOM 2763 N N . ALA C 1 98 ? 86.727 72.972 6.719 1.00 30.94 98 ALA CCC N 1
ATOM 2764 C CA . ALA C 1 98 ? 86.594 74.002 7.774 1.00 31.33 98 ALA CCC CA 1
ATOM 2765 C C . ALA C 1 98 ? 86.200 73.324 9.089 1.00 30.21 98 ALA CCC C 1
ATOM 2766 O O . ALA C 1 98 ? 86.819 73.637 10.123 1.00 32.19 98 ALA CCC O 1
ATOM 2768 N N . LYS C 1 99 ? 85.218 72.423 9.041 1.00 29.39 99 LYS CCC N 1
ATOM 2769 C CA . LYS C 1 99 ? 84.716 71.701 10.244 1.00 30.79 99 LYS CCC CA 1
ATOM 2770 C C . LYS C 1 99 ? 85.842 70.836 10.820 1.00 30.49 99 LYS CCC C 1
ATOM 2771 O O . LYS C 1 99 ? 86.102 70.916 12.018 1.00 30.95 99 LYS CCC O 1
ATOM 2777 N N . LEU C 1 100 ? 86.488 70.030 9.976 1.00 30.63 100 LEU CCC N 1
ATOM 2778 C CA . LEU C 1 100 ? 87.589 69.126 10.388 1.00 29.09 100 LEU CCC CA 1
ATOM 2779 C C . LEU C 1 100 ? 88.679 69.945 11.097 1.00 29.15 100 LEU CCC C 1
ATOM 2780 O O . LEU C 1 100 ? 89.149 69.523 12.165 1.00 29.65 100 LEU CCC O 1
ATOM 2785 N N A LEU C 1 101 ? 89.033 71.099 10.525 0.50 30.63 101 LEU CCC N 1
ATOM 2786 N N B LEU C 1 101 ? 89.052 71.101 10.540 0.50 29.95 101 LEU CCC N 1
ATOM 2787 C CA A LEU C 1 101 ? 90.092 72.017 11.022 0.50 31.68 101 LEU CCC CA 1
ATOM 2788 C CA B LEU C 1 101 ? 90.125 71.977 11.081 0.50 30.70 101 LEU CCC CA 1
ATOM 2789 C C A LEU C 1 101 ? 89.678 72.598 12.378 0.50 32.50 101 LEU CCC C 1
ATOM 2790 C C B LEU C 1 101 ? 89.678 72.592 12.409 0.50 31.88 101 LEU CCC C 1
ATOM 2791 O O A LEU C 1 101 ? 90.499 72.568 13.313 0.50 32.08 101 LEU CCC O 1
ATOM 2792 O O B LEU C 1 101 ? 90.479 72.582 13.362 0.50 31.55 101 LEU CCC O 1
ATOM 2801 N N . SER C 1 102 ? 88.442 73.097 12.463 1.00 33.08 102 SER CCC N 1
ATOM 2802 C CA . SER C 1 102 ? 87.835 73.688 13.681 1.00 33.95 102 SER CCC CA 1
ATOM 2803 C C . SER C 1 102 ? 87.845 72.675 14.831 1.00 33.83 102 SER CCC C 1
ATOM 2804 O O . SER C 1 102 ? 88.177 73.067 15.958 1.00 36.52 102 SER CCC O 1
ATOM 2807 N N . ASP C 1 103 ? 87.519 71.415 14.546 1.00 31.37 103 ASP CCC N 1
ATOM 2808 C CA . ASP C 1 103 ? 87.279 70.359 15.563 1.00 31.95 103 ASP CCC CA 1
ATOM 2809 C C . ASP C 1 103 ? 88.615 69.751 16.003 1.00 32.92 103 ASP CCC C 1
ATOM 2810 O O . ASP C 1 103 ? 88.808 69.555 17.210 1.00 32.44 103 ASP CCC O 1
ATOM 2815 N N . ILE C 1 104 ? 89.506 69.432 15.061 1.00 29.92 104 ILE CCC N 1
ATOM 2816 C CA . ILE C 1 104 ? 90.776 68.711 15.375 1.00 28.70 104 ILE CCC CA 1
ATOM 2817 C C . ILE C 1 104 ? 91.849 69.738 15.741 1.00 27.73 104 ILE CCC C 1
ATOM 2818 O O . ILE C 1 104 ? 92.651 69.449 16.636 1.00 28.65 104 ILE CCC O 1
ATOM 2823 N N . GLY C 1 105 ? 91.863 70.887 15.066 1.00 28.25 105 GLY CCC N 1
ATOM 2824 C CA . GLY C 1 105 ? 92.810 71.983 15.353 1.00 31.43 105 GLY CCC CA 1
ATOM 2825 C C . GLY C 1 105 ? 93.846 72.157 14.260 1.00 30.93 105 GLY CCC C 1
ATOM 2826 O O . GLY C 1 105 ? 93.913 71.309 13.336 1.00 28.79 105 GLY CCC O 1
ATOM 2827 N N . GLU C 1 106 ? 94.645 73.214 14.377 1.00 30.73 106 GLU CCC N 1
ATOM 2828 C CA . GLU C 1 106 ? 95.725 73.562 13.424 1.00 30.64 106 GLU CCC CA 1
ATOM 2829 C C . GLU C 1 106 ? 96.962 72.703 13.693 1.00 29.85 106 GLU CCC C 1
ATOM 2830 O O . GLU C 1 106 ? 97.060 72.087 14.792 1.00 28.34 106 GLU CCC O 1
ATOM 2836 N N . ASN C 1 107 ? 97.872 72.678 12.713 1.00 29.16 107 ASN CCC N 1
ATOM 2837 C CA . ASN C 1 107 ? 99.198 72.001 12.779 1.00 30.29 107 ASN CCC CA 1
ATOM 2838 C C . ASN C 1 107 ? 99.015 70.492 12.925 1.00 28.43 107 ASN CCC C 1
ATOM 2839 O O . ASN C 1 107 ? 99.907 69.845 13.482 1.00 28.54 107 ASN CCC O 1
ATOM 2844 N N . LYS C 1 108 ? 97.919 69.938 12.408 1.00 26.88 108 LYS CCC N 1
ATOM 2845 C CA . LYS C 1 108 ? 97.660 68.479 12.483 1.00 26.93 108 LYS CCC CA 1
ATOM 2846 C C . LYS C 1 108 ? 97.329 67.868 11.118 1.00 24.69 108 LYS CCC C 1
ATOM 2847 O O . LYS C 1 108 ? 97.733 66.715 10.919 1.00 23.94 108 LYS CCC O 1
ATOM 2853 N N . ILE C 1 109 ? 96.590 68.571 10.249 1.00 24.02 109 ILE CCC N 1
ATOM 2854 C CA . ILE C 1 109 ? 96.023 67.985 9.002 1.00 22.58 109 ILE CCC CA 1
ATOM 2855 C C . ILE C 1 109 ? 96.820 68.499 7.795 1.00 22.17 109 ILE CCC C 1
ATOM 2856 O O . ILE C 1 109 ? 96.926 69.738 7.606 1.00 21.41 109 ILE CCC O 1
ATOM 2861 N N . TYR C 1 110 ? 97.351 67.578 6.990 1.00 21.63 110 TYR CCC N 1
ATOM 2862 C CA . TYR C 1 110 ? 98.261 67.900 5.856 1.00 22.22 110 TYR CCC CA 1
ATOM 2863 C C . TYR C 1 110 ? 97.899 67.046 4.638 1.00 22.12 110 TYR CCC C 1
ATOM 2864 O O . TYR C 1 110 ? 97.266 65.986 4.789 1.00 21.36 110 TYR CCC O 1
ATOM 2873 N N . THR C 1 111 ? 98.313 67.474 3.447 1.00 23.04 111 THR CCC N 1
ATOM 2874 C CA . THR C 1 111 ? 98.042 66.732 2.192 1.00 22.98 111 THR CCC CA 1
ATOM 2875 C C . THR C 1 111 ? 99.344 66.272 1.527 1.00 22.95 111 THR CCC C 1
ATOM 2876 O O . THR C 1 111 ? 99.256 65.665 0.433 1.00 22.23 111 THR CCC O 1
ATOM 2880 N N . SER C 1 112 ? 100.511 66.490 2.129 1.00 21.49 112 SER CCC N 1
ATOM 2881 C CA . SER C 1 112 ? 101.769 65.951 1.555 1.00 22.75 112 SER CCC CA 1
ATOM 2882 C C . SER C 1 112 ? 102.744 65.521 2.645 1.00 22.66 112 SER CCC C 1
ATOM 2883 O O . SER C 1 112 ? 102.739 66.113 3.745 1.00 21.75 112 SER CCC O 1
ATOM 2886 N N . VAL C 1 113 ? 103.542 64.502 2.328 1.00 22.30 113 VAL CCC N 1
ATOM 2887 C CA . VAL C 1 113 ? 104.741 64.089 3.097 1.00 24.01 113 VAL CCC CA 1
ATOM 2888 C C . VAL C 1 113 ? 105.910 64.087 2.121 1.00 26.22 113 VAL CCC C 1
ATOM 2889 O O . VAL C 1 113 ? 105.873 63.286 1.181 1.00 27.93 113 VAL CCC O 1
ATOM 2893 N N . THR C 1 114 ? 106.884 64.968 2.324 1.00 28.94 114 THR CCC N 1
ATOM 2894 C CA . THR C 1 114 ? 108.063 65.120 1.432 1.00 30.91 114 THR CCC CA 1
ATOM 2895 C C . THR C 1 114 ? 109.317 65.026 2.287 1.00 29.62 114 THR CCC C 1
ATOM 2896 O O . THR C 1 114 ? 109.392 65.758 3.291 1.00 29.54 114 THR CCC O 1
ATOM 2900 N N . ALA C 1 115 ? 110.230 64.125 1.922 1.00 29.30 115 ALA CCC N 1
ATOM 2901 C CA . ALA C 1 115 ? 111.532 63.935 2.600 1.00 31.94 115 ALA CCC CA 1
ATOM 2902 C C . ALA C 1 115 ? 111.285 63.979 4.111 1.00 31.47 115 ALA CCC C 1
ATOM 2903 O O . ALA C 1 115 ? 111.885 64.846 4.790 1.00 33.85 115 ALA CCC O 1
ATOM 2905 N N . ASP C 1 116 ? 110.359 63.133 4.577 1.00 30.27 116 ASP CCC N 1
ATOM 2906 C CA . ASP C 1 116 ? 110.083 62.867 6.013 1.00 29.27 116 ASP CCC CA 1
ATOM 2907 C C . ASP C 1 116 ? 109.594 64.138 6.741 1.00 26.24 116 ASP CCC C 1
ATOM 2908 O O . ASP C 1 116 ? 109.900 64.319 7.961 1.00 25.91 116 ASP CCC O 1
ATOM 2913 N N . ASN C 1 117 ? 108.812 64.973 6.060 1.00 23.50 117 ASN CCC N 1
ATOM 2914 C CA . ASN C 1 117 ? 108.229 66.213 6.644 1.00 22.75 117 ASN CCC CA 1
ATOM 2915 C C . ASN C 1 117 ? 106.805 66.411 6.115 1.00 22.57 117 ASN CCC C 1
ATOM 2916 O O . ASN C 1 117 ? 106.575 66.183 4.906 1.00 24.23 117 ASN CCC O 1
ATOM 2921 N N . LEU C 1 118 ? 105.880 66.847 6.974 1.00 21.13 118 LEU CCC N 1
ATOM 2922 C CA . LEU C 1 118 ? 104.475 67.135 6.588 1.00 20.88 118 LEU CCC CA 1
ATOM 2923 C C . LEU C 1 118 ? 104.407 68.518 5.927 1.00 21.32 118 LEU CCC C 1
ATOM 2924 O O . LEU C 1 118 ? 105.035 69.478 6.439 1.00 21.12 118 LEU CCC O 1
ATOM 2929 N N . GLY C 1 119 ? 103.683 68.622 4.818 1.00 21.43 119 GLY CCC N 1
ATOM 2930 C CA . GLY C 1 119 ? 103.459 69.900 4.124 1.00 21.11 119 GLY CCC CA 1
ATOM 2931 C C . GLY C 1 119 ? 102.046 70.066 3.588 1.00 22.47 119 GLY CCC C 1
ATOM 2932 O O . GLY C 1 119 ? 101.189 69.152 3.731 1.00 20.87 119 GLY CCC O 1
ATOM 2933 N N . ASN C 1 120 ? 101.810 71.212 2.946 1.00 22.75 120 ASN CCC N 1
ATOM 2934 C CA . ASN C 1 120 ? 100.512 71.552 2.306 1.00 23.29 120 ASN CCC CA 1
ATOM 2935 C C . ASN C 1 120 ? 99.380 71.358 3.321 1.00 22.97 120 ASN CCC C 1
ATOM 2936 O O . ASN C 1 120 ? 98.476 70.532 3.140 1.00 23.23 120 ASN CCC O 1
ATOM 2941 N N . PRO C 1 121 ? 99.391 72.134 4.426 1.00 25.13 121 PRO CCC N 1
ATOM 2942 C CA . PRO C 1 121 ? 98.359 72.022 5.457 1.00 25.16 121 PRO CCC CA 1
ATOM 2943 C C . PRO C 1 121 ? 96.956 72.272 4.890 1.00 25.50 121 PRO CCC C 1
ATOM 2944 O O . PRO C 1 121 ? 96.788 73.132 4.011 1.00 25.72 121 PRO CCC O 1
ATOM 2948 N N . LEU C 1 122 ? 95.984 71.489 5.351 1.00 24.81 122 LEU CCC N 1
ATOM 2949 C CA . LEU C 1 122 ? 94.559 71.737 5.039 1.00 24.92 122 LEU CCC CA 1
ATOM 2950 C C . LEU C 1 122 ? 94.188 73.121 5.580 1.00 25.96 122 LEU CCC C 1
ATOM 2951 O O . LEU C 1 122 ? 94.652 73.468 6.709 1.00 25.03 122 LEU CCC O 1
ATOM 2956 N N . THR C 1 123 ? 93.412 73.879 4.797 1.00 27.96 123 THR CCC N 1
ATOM 2957 C CA . THR C 1 123 ? 92.860 75.205 5.181 1.00 30.27 123 THR CCC CA 1
ATOM 2958 C C . THR C 1 123 ? 91.332 75.147 5.116 1.00 30.79 123 THR CCC C 1
ATOM 2959 O O . THR C 1 123 ? 90.784 74.221 4.493 1.00 28.15 123 THR CCC O 1
ATOM 2963 N N A SER C 1 124 ? 90.667 76.126 5.735 0.60 30.74 124 SER CCC N 1
ATOM 2964 N N B SER C 1 124 ? 90.674 76.125 5.748 0.40 31.34 124 SER CCC N 1
ATOM 2965 C CA A SER C 1 124 ? 89.186 76.218 5.799 0.60 31.70 124 SER CCC CA 1
ATOM 2966 C CA B SER C 1 124 ? 89.196 76.274 5.800 0.40 32.57 124 SER CCC CA 1
ATOM 2967 C C A SER C 1 124 ? 88.596 76.470 4.404 0.60 34.24 124 SER CCC C 1
ATOM 2968 C C B SER C 1 124 ? 88.617 76.390 4.385 0.40 34.47 124 SER CCC C 1
ATOM 2969 O O A SER C 1 124 ? 87.366 76.324 4.266 0.60 36.20 124 SER CCC O 1
ATOM 2970 O O B SER C 1 124 ? 87.426 76.059 4.213 0.40 35.59 124 SER CCC O 1
ATOM 2975 N N . ASN C 1 125 ? 89.433 76.827 3.418 1.00 35.33 125 ASN CCC N 1
ATOM 2976 C CA . ASN C 1 125 ? 89.023 77.062 2.004 1.00 37.87 125 ASN CCC CA 1
ATOM 2977 C C . ASN C 1 125 ? 89.555 75.967 1.072 1.00 36.40 125 ASN CCC C 1
ATOM 2978 O O . ASN C 1 125 ? 89.472 76.170 -0.149 1.00 38.22 125 ASN CCC O 1
ATOM 2983 N N . THR C 1 126 ? 90.073 74.853 1.598 1.00 34.42 126 THR CCC N 1
ATOM 2984 C CA . THR C 1 126 ? 90.661 73.767 0.776 1.00 33.10 126 THR CCC CA 1
ATOM 2985 C C . THR C 1 126 ? 89.577 72.776 0.348 1.00 33.97 126 THR CCC C 1
ATOM 2986 O O . THR C 1 126 ? 88.847 72.269 1.211 1.00 33.70 126 THR CCC O 1
ATOM 2990 N N . LYS C 1 127 ? 89.508 72.512 -0.956 1.00 32.26 127 LYS CCC N 1
ATOM 2991 C CA . LYS C 1 127 ? 88.707 71.434 -1.567 1.00 34.01 127 LYS CCC CA 1
ATOM 2992 C C . LYS C 1 127 ? 89.668 70.281 -1.856 1.00 32.93 127 LYS CCC C 1
ATOM 2993 O O . LYS C 1 127 ? 90.761 70.559 -2.384 1.00 30.89 127 LYS CCC O 1
ATOM 2999 N N . VAL C 1 128 ? 89.319 69.049 -1.474 1.00 29.94 128 VAL CCC N 1
ATOM 3000 C CA . VAL C 1 128 ? 90.160 67.852 -1.764 1.00 28.43 128 VAL CCC CA 1
ATOM 3001 C C . VAL C 1 128 ? 89.356 66.892 -2.644 1.00 29.12 128 VAL CCC C 1
ATOM 3002 O O . VAL C 1 128 ? 88.236 66.510 -2.265 1.00 27.99 128 VAL CCC O 1
ATOM 3006 N N . ASP C 1 129 ? 89.909 66.523 -3.799 1.00 30.64 129 ASP CCC N 1
ATOM 3007 C CA . ASP C 1 129 ? 89.233 65.639 -4.785 1.00 31.16 129 ASP CCC CA 1
ATOM 3008 C C . ASP C 1 129 ? 89.980 64.302 -4.865 1.00 29.90 129 ASP CCC C 1
ATOM 3009 O O . ASP C 1 129 ? 90.894 64.168 -5.707 1.00 26.34 129 ASP CCC O 1
ATOM 3014 N N . ASN C 1 130 ? 89.601 63.343 -4.017 1.00 26.80 130 ASN CCC N 1
ATOM 3015 C CA . ASN C 1 130 ? 90.114 61.949 -4.029 1.00 25.48 130 ASN CCC CA 1
ATOM 3016 C C . ASN C 1 130 ? 91.637 61.950 -3.829 1.00 24.81 130 ASN CCC C 1
ATOM 3017 O O . ASN C 1 130 ? 92.345 61.377 -4.681 1.00 23.16 130 ASN CCC O 1
ATOM 3022 N N . LYS C 1 131 ? 92.128 62.529 -2.728 1.00 22.95 131 LYS CCC N 1
ATOM 3023 C CA . LYS C 1 131 ? 93.579 62.597 -2.410 1.00 21.93 131 LYS CCC CA 1
ATOM 3024 C C . LYS C 1 131 ? 93.824 62.008 -1.011 1.00 22.88 131 LYS CCC C 1
ATOM 3025 O O . LYS C 1 131 ? 92.926 62.086 -0.166 1.00 21.68 131 LYS CCC O 1
ATOM 3031 N N . VAL C 1 132 ? 95.007 61.466 -0.789 1.00 21.62 132 VAL CCC N 1
ATOM 3032 C CA . VAL C 1 132 ? 95.442 60.971 0.547 1.00 22.08 132 VAL CCC CA 1
ATOM 3033 C C . VAL C 1 132 ? 95.514 62.155 1.516 1.00 21.64 132 VAL CCC C 1
ATOM 3034 O O . VAL C 1 132 ? 96.027 63.230 1.132 1.00 21.01 132 VAL CCC O 1
ATOM 3038 N N . LEU C 1 133 ? 95.031 61.950 2.744 1.00 20.59 133 LEU CCC N 1
ATOM 3039 C CA . LEU C 1 133 ? 95.067 62.965 3.826 1.00 20.64 133 LEU CCC CA 1
ATOM 3040 C C . LEU C 1 133 ? 95.921 62.417 4.971 1.00 19.01 133 LEU CCC C 1
ATOM 3041 O O . LEU C 1 133 ? 95.959 61.186 5.139 1.00 20.21 133 LEU CCC O 1
ATOM 3046 N N . TYR C 1 134 ? 96.619 63.296 5.683 1.00 19.06 134 TYR CCC N 1
ATOM 3047 C CA . TYR C 1 134 ? 97.484 62.942 6.840 1.00 19.76 134 TYR CCC CA 1
ATOM 3048 C C . TYR C 1 134 ? 97.039 63.733 8.069 1.00 21.48 134 TYR CCC C 1
ATOM 3049 O O . TYR C 1 134 ? 96.949 64.971 7.988 1.00 20.73 134 TYR CCC O 1
ATOM 3058 N N . ILE C 1 135 ? 96.797 63.038 9.187 1.00 20.90 135 ILE CCC N 1
ATOM 3059 C CA . ILE C 1 135 ? 96.455 63.721 10.467 1.00 21.97 135 ILE CCC CA 1
ATOM 3060 C C . ILE C 1 135 ? 97.407 63.245 11.556 1.00 20.48 135 ILE CCC C 1
ATOM 3061 O O . ILE C 1 135 ? 97.454 62.044 11.849 1.00 21.50 135 ILE CCC O 1
ATOM 3066 N N . VAL C 1 136 ? 98.136 64.181 12.155 1.00 22.26 136 VAL CCC N 1
ATOM 3067 C CA . VAL C 1 136 ? 99.071 63.863 13.268 1.00 23.13 136 VAL CCC CA 1
ATOM 3068 C C . VAL C 1 136 ? 98.256 63.296 14.443 1.00 23.09 136 VAL CCC C 1
ATOM 3069 O O . VAL C 1 136 ? 97.272 63.942 14.829 1.00 23.30 136 VAL CCC O 1
ATOM 3073 N N . LEU C 1 137 ? 98.704 62.174 15.006 1.00 23.19 137 LEU CCC N 1
ATOM 3074 C CA . LEU C 1 137 ? 98.100 61.532 16.204 1.00 25.40 137 LEU CCC CA 1
ATOM 3075 C C . LEU C 1 137 ? 98.933 61.873 17.444 1.00 27.76 137 LEU CCC C 1
ATOM 3076 O O . LEU C 1 137 ? 98.330 62.268 18.444 1.00 27.59 137 LEU CCC O 1
ATOM 3081 N N . ILE C 1 138 ? 100.254 61.681 17.364 1.00 28.77 138 ILE CCC N 1
ATOM 3082 C CA . ILE C 1 138 ? 101.232 61.882 18.474 1.00 32.00 138 ILE CCC CA 1
ATOM 3083 C C . ILE C 1 138 ? 102.393 62.722 17.945 1.00 34.71 138 ILE CCC C 1
ATOM 3084 O O . ILE C 1 138 ? 103.046 62.280 16.976 1.00 31.13 138 ILE CCC O 1
ATOM 3089 N N . ASP C 1 139 ? 102.652 63.873 18.567 1.00 39.21 139 ASP CCC N 1
ATOM 3090 C CA . ASP C 1 139 ? 103.807 64.741 18.224 1.00 46.95 139 ASP CCC CA 1
ATOM 3091 C C . ASP C 1 139 ? 105.072 64.192 18.903 1.00 51.32 139 ASP CCC C 1
ATOM 3092 O O . ASP C 1 139 ? 105.363 64.392 20.082 1.00 52.96 139 ASP CCC O 1
#

Solvent-accessible surface area: 20096 Å² total; per-residue (Å²): 80,101,115,111,39,116,58,79,0,41,35,0,33,70,30,19,69,58,0,53,74,7,0,81,47,29,63,97,102,62,134,128,23,0,59,8,61,146,86,94,65,21,4,68,39,0,108,135,80,24,195,92,55,25,93,97,5,79,10,17,0,80,0,33,1,34,120,4,35,74,44,0,0,0,24,0,0,17,150,110,67,4,0,73,3,46,72,79,8,0,33,51,0,20,48,59,17,0,26,82,34,3,20,44,53,34,90,90,107,97,41,32,63,42,6,68,55,111,34,137,9,115,84,128,36,0,29,0,0,3,12,78,101,102,126,125,43,104,58,78,0,46,35,0,32,69,26,16,68,54,0,36,68,4,0,52,43,32,68,96,99,63,130,121,23,0,62,8,68,146,86,99,64,20,2,78,49,0,95,137,84,23,191,86,49,20,109,86,5,80,9,15,0,70,0,36,1,32,129,7,36,148,54,0,0,0,28,0,0,33,162,110,63,7,0,74,3,53,70,64,6,0,34,59,1,13,44,54,16,0,35,66,9,4,1,41,31,45,31,113,84,18,2,2,40,73,2,68,58,109,27,146,10,116,86,142,41,0,20,0,0,0,6,11,122,39,41,118,72,81,121,110,39,101,60,80,0,45,34,0,31,67,27,16,69,52,0,68,71,6,0,77,45,44,88,94,100,62,127,143,37,0,62,10,65,148,83,98,63,22,2,73,43,0,93,136,85,20,185,91,56,22,91,102,7,81,10,16,0,73,0,29,1,37,128,6,11,57,31,0,0,0,23,0,0,18,158,107,70,5,0,76,2,58,88,67,8,0,34,59,0,17,95,76,24,10,80,80,63,3,4,44,21,53,38,95,84,17,7,0,52,54,3,65,54,110,35,158,7,101,79,128,39,0,31,0,5,6,24,117

Secondary structure (P-SEA, 3-state):
caaaaaaaaaaaaaaaaaaaaaaaaaaaaccccccccccccccccccccccccccccccbbbbbccccccbbbbbcccccbbbbbcaaaaaaaaaaccccccccccccccccccccccccccbbbbbbbcccc/caaaaaaaaaaaaaaaaaaaaaaaaaacccbbbbccccccccccccccccccccccccbbbbbbbbcccbbbbbcccccbbbbbcaaaaaaaaaaccccccccccccccccccccccccccbbbbbbbccccccc/caaaaaaaaaaaaaaaaaaaaaaaaaaaaccbbbbccccccccccccccccccccccccbbbbbccccccbbbbbcccccbbbbbcaaaaaaaaaaccccccccccccccccccccccccccbbbbbbbccc